Protein AF-A0A151N013-F1 (afdb_monomer)

Structure (mmCIF, N/CA/C/O backbone):
data_AF-A0A151N013-F1
#
_entry.id   AF-A0A151N013-F1
#
loop_
_atom_site.group_PDB
_atom_site.id
_atom_site.type_symbol
_atom_site.label_atom_id
_atom_site.label_alt_id
_atom_site.label_comp_id
_atom_site.label_asym_id
_atom_site.label_entity_id
_atom_site.label_seq_id
_atom_site.pdbx_PDB_ins_code
_atom_site.Cartn_x
_atom_site.Cartn_y
_atom_site.Cartn_z
_atom_site.occupancy
_atom_site.B_iso_or_equiv
_atom_site.auth_seq_id
_atom_site.auth_comp_id
_atom_site.auth_asym_id
_atom_site.auth_atom_id
_atom_site.pdbx_PDB_model_num
ATOM 1 N N . MET A 1 1 ? 15.666 20.060 -2.132 1.00 42.62 1 MET A N 1
ATOM 2 C CA . MET A 1 1 ? 16.526 19.212 -2.974 1.00 42.62 1 MET A CA 1
ATOM 3 C C . MET A 1 1 ? 17.924 19.257 -2.403 1.00 42.62 1 MET A C 1
ATOM 5 O O . MET A 1 1 ? 18.515 20.335 -2.364 1.00 42.62 1 MET A O 1
ATOM 9 N N . GLY A 1 2 ? 18.385 18.132 -1.861 1.00 43.12 2 GLY A N 1
ATOM 10 C CA . GLY A 1 2 ? 19.774 17.971 -1.427 1.00 43.12 2 GLY A CA 1
ATOM 11 C C . GLY A 1 2 ? 20.720 17.853 -2.629 1.00 43.12 2 GLY A C 1
ATOM 12 O O . GLY A 1 2 ? 20.274 17.756 -3.771 1.00 43.12 2 GLY A O 1
ATOM 13 N N . SER A 1 3 ? 22.034 17.853 -2.390 1.00 48.09 3 SER A N 1
ATOM 14 C CA . SER A 1 3 ? 23.044 17.624 -3.440 1.00 48.09 3 SER A CA 1
ATOM 15 C C . SER A 1 3 ? 22.894 16.256 -4.122 1.00 48.09 3 SER A C 1
ATOM 17 O O . SER A 1 3 ? 23.102 16.157 -5.329 1.00 48.09 3 SER A O 1
ATOM 19 N N . HIS A 1 4 ? 22.454 15.244 -3.370 1.00 57.53 4 HIS A N 1
ATOM 20 C CA . HIS A 1 4 ? 22.181 13.884 -3.845 1.00 57.53 4 HIS A CA 1
ATOM 21 C C . HIS A 1 4 ? 21.047 13.832 -4.891 1.00 57.53 4 HIS A C 1
ATOM 23 O O . HIS A 1 4 ? 21.205 13.239 -5.959 1.00 57.53 4 HIS A O 1
ATOM 29 N N . ASP A 1 5 ? 19.934 14.536 -4.645 1.00 60.06 5 ASP A N 1
ATOM 30 C CA . ASP A 1 5 ? 18.781 14.587 -5.563 1.00 60.06 5 ASP A CA 1
ATOM 31 C C . ASP A 1 5 ? 19.152 15.214 -6.916 1.00 60.06 5 ASP A C 1
ATOM 33 O O . ASP A 1 5 ? 18.647 14.822 -7.967 1.00 60.06 5 ASP A O 1
ATOM 37 N N . LEU A 1 6 ? 20.060 16.196 -6.902 1.00 59.53 6 LEU A N 1
ATOM 38 C CA . LEU A 1 6 ? 20.528 16.880 -8.108 1.00 59.53 6 LEU A CA 1
ATOM 39 C C . LEU A 1 6 ? 21.461 15.997 -8.950 1.00 59.53 6 LEU A C 1
ATOM 41 O O . LEU A 1 6 ? 21.405 16.049 -10.181 1.00 59.53 6 LEU A O 1
ATOM 45 N N . LEU A 1 7 ? 22.297 15.179 -8.304 1.00 64.88 7 LEU A N 1
ATOM 46 C CA . LEU A 1 7 ? 23.199 14.242 -8.978 1.00 64.88 7 LEU A CA 1
ATOM 47 C C . LEU A 1 7 ? 22.441 13.053 -9.582 1.00 64.88 7 LEU A C 1
ATOM 49 O O . LEU A 1 7 ? 22.677 12.714 -10.744 1.00 64.88 7 LEU A O 1
ATOM 53 N N . SER A 1 8 ? 21.475 12.480 -8.856 1.00 69.69 8 SER A N 1
ATOM 54 C CA . SER A 1 8 ? 20.645 11.377 -9.365 1.00 69.69 8 SER A CA 1
ATOM 55 C C . SER A 1 8 ? 19.759 11.810 -10.545 1.00 69.69 8 SER A C 1
ATOM 57 O O . SER A 1 8 ? 19.629 11.085 -11.537 1.00 69.69 8 SER A O 1
ATOM 59 N N . LEU A 1 9 ? 19.230 13.040 -10.512 1.00 75.31 9 LEU A N 1
ATOM 60 C CA . LEU A 1 9 ? 18.491 13.629 -11.631 1.00 75.31 9 LEU A CA 1
ATOM 61 C C . LEU A 1 9 ? 19.391 13.866 -12.859 1.00 75.31 9 LEU A C 1
ATOM 63 O O . LEU A 1 9 ? 18.985 13.592 -13.995 1.00 75.31 9 LEU A O 1
ATOM 67 N N . GLY A 1 10 ? 20.622 14.343 -12.644 1.00 81.56 10 GLY A N 1
ATOM 68 C CA . GLY A 1 10 ? 21.616 14.552 -13.701 1.00 81.56 10 GLY A CA 1
ATOM 69 C C . GLY A 1 10 ? 22.005 13.256 -14.422 1.00 81.56 10 GLY A C 1
ATOM 70 O O . GLY A 1 10 ? 22.004 13.217 -15.657 1.00 81.56 10 GLY A O 1
ATOM 71 N N . LEU A 1 11 ? 22.240 12.192 -13.651 1.00 89.25 11 LEU A N 1
ATOM 72 C CA . LEU A 1 11 ? 22.519 10.838 -14.131 1.00 89.25 11 LEU A CA 1
ATOM 73 C C . LEU A 1 11 ? 21.415 10.318 -15.063 1.00 89.25 11 LEU A C 1
ATOM 75 O O . LEU A 1 11 ? 21.678 9.999 -16.228 1.00 89.25 11 LEU A O 1
ATOM 79 N N . ARG A 1 12 ? 20.166 10.271 -14.577 1.00 87.56 12 ARG A N 1
ATOM 80 C CA . ARG A 1 12 ? 19.027 9.728 -15.342 1.00 87.56 12 ARG A CA 1
ATOM 81 C C . ARG A 1 12 ? 18.766 10.521 -16.619 1.00 87.56 12 ARG A C 1
ATOM 83 O O . ARG A 1 12 ? 18.502 9.941 -17.674 1.00 87.56 12 ARG A O 1
ATOM 90 N N . THR A 1 13 ? 18.906 11.845 -16.548 1.00 88.75 13 THR A N 1
ATOM 91 C CA . THR A 1 13 ? 18.756 12.725 -17.714 1.00 88.75 13 THR A CA 1
ATOM 92 C C . THR A 1 13 ? 19.780 12.389 -18.799 1.00 88.75 13 THR A C 1
ATOM 94 O O . THR A 1 13 ? 19.424 12.271 -19.972 1.00 88.75 13 THR A O 1
ATOM 97 N N . LYS A 1 14 ? 21.050 12.179 -18.428 1.00 92.81 14 LYS A N 1
ATOM 98 C CA . LYS A 1 14 ? 22.113 11.826 -19.384 1.00 92.81 14 LYS A CA 1
ATOM 99 C C . LYS A 1 14 ? 21.930 10.439 -19.968 1.00 92.81 14 LYS A C 1
ATOM 101 O O . LYS A 1 14 ? 22.085 10.289 -21.177 1.00 92.81 1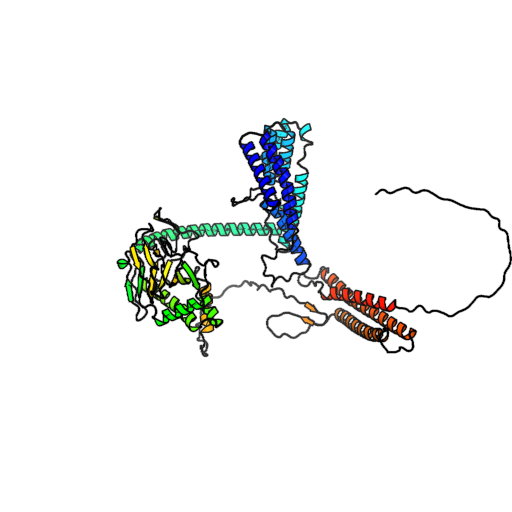4 LYS A O 1
ATOM 106 N N . PHE A 1 15 ? 21.533 9.464 -19.154 1.00 94.06 15 PHE A N 1
ATOM 107 C CA . PHE A 1 15 ? 21.223 8.128 -19.652 1.00 94.06 15 PHE A CA 1
ATOM 108 C C . PHE A 1 15 ? 20.123 8.178 -20.719 1.00 94.06 15 PHE A C 1
ATOM 110 O O . PHE A 1 15 ? 20.308 7.666 -21.820 1.00 94.06 15 PHE A O 1
ATOM 117 N N . ARG A 1 16 ? 19.019 8.889 -20.454 1.00 91.81 16 ARG A N 1
ATOM 118 C CA . ARG A 1 16 ? 17.918 9.050 -21.419 1.00 91.81 16 ARG A CA 1
ATOM 119 C C . ARG A 1 16 ? 18.323 9.756 -22.695 1.00 91.81 16 ARG A C 1
ATOM 121 O O . ARG A 1 16 ? 17.924 9.321 -23.770 1.00 91.81 16 ARG A O 1
ATOM 128 N N . LEU A 1 17 ? 19.103 10.830 -22.590 1.00 93.44 17 LEU A N 1
ATOM 129 C CA . LEU A 1 17 ? 19.647 11.500 -23.770 1.00 93.44 17 LEU A CA 1
ATOM 130 C C . LEU A 1 17 ? 20.522 10.538 -24.579 1.00 93.44 17 LEU A C 1
ATOM 132 O O . LEU A 1 17 ? 20.380 10.470 -25.794 1.00 93.44 17 LEU A O 1
ATOM 136 N N . GLY A 1 18 ? 21.351 9.737 -23.909 1.00 95.06 18 GLY A N 1
ATOM 137 C CA . GLY A 1 18 ? 22.159 8.693 -24.533 1.00 95.06 18 GLY A CA 1
ATOM 138 C C . GLY A 1 18 ? 21.329 7.649 -25.285 1.00 95.06 18 GLY A C 1
ATOM 139 O O . GLY A 1 18 ? 21.586 7.394 -26.460 1.00 95.06 18 GLY A O 1
ATOM 140 N N . VAL A 1 19 ? 20.291 7.102 -24.646 1.00 94.00 19 VAL A N 1
ATOM 141 C CA . VAL A 1 19 ? 19.362 6.135 -25.262 1.00 94.00 19 VAL A CA 1
ATOM 142 C C . VAL A 1 19 ? 18.577 6.764 -26.417 1.00 94.00 19 VAL A C 1
ATOM 144 O O . VAL A 1 19 ? 18.372 6.132 -27.456 1.00 94.00 19 VAL A O 1
ATOM 147 N N . ARG A 1 20 ? 18.174 8.031 -26.284 1.00 94.94 20 ARG A N 1
ATOM 148 C CA . ARG A 1 20 ? 17.507 8.775 -27.353 1.00 94.94 20 ARG A CA 1
ATOM 149 C C . ARG A 1 20 ? 18.418 8.936 -28.568 1.00 94.94 20 ARG A C 1
ATOM 151 O O . ARG A 1 20 ? 18.002 8.583 -29.664 1.00 94.94 20 ARG A O 1
ATOM 158 N N . PHE A 1 21 ? 19.658 9.391 -28.384 1.00 95.38 21 PHE A N 1
ATOM 159 C CA . PHE A 1 21 ? 20.622 9.515 -29.483 1.00 95.38 21 PHE A CA 1
ATOM 160 C C . PHE A 1 21 ? 20.991 8.167 -30.100 1.00 95.38 21 PHE A C 1
ATOM 162 O O . PHE A 1 21 ? 21.211 8.091 -31.304 1.00 95.38 21 PHE A O 1
ATOM 169 N N . TYR A 1 22 ? 21.021 7.097 -29.302 1.00 93.50 22 TYR A N 1
ATOM 170 C CA . TYR A 1 22 ? 21.158 5.739 -29.820 1.00 93.50 22 TYR A CA 1
ATOM 171 C C . TYR A 1 22 ? 19.987 5.375 -30.748 1.00 93.50 22 TYR A C 1
ATOM 173 O O . TYR A 1 22 ? 20.211 4.892 -31.855 1.00 93.50 22 TYR A O 1
ATOM 181 N N . THR A 1 23 ? 18.754 5.671 -30.329 1.00 93.19 23 THR A N 1
ATOM 182 C CA . THR A 1 23 ? 17.530 5.412 -31.111 1.00 93.19 23 THR A CA 1
ATOM 183 C C . THR A 1 23 ? 17.456 6.273 -32.376 1.00 93.19 23 THR A C 1
ATOM 185 O O . THR A 1 23 ? 16.966 5.824 -33.404 1.00 93.19 23 THR A O 1
ATOM 188 N N . GLU A 1 24 ? 17.972 7.502 -32.318 1.00 93.94 24 GLU A N 1
ATOM 189 C CA . GLU A 1 24 ? 18.095 8.423 -33.456 1.00 93.94 24 GLU A CA 1
ATOM 190 C C . GLU A 1 24 ? 19.316 8.110 -34.357 1.00 93.94 24 GLU A C 1
ATOM 192 O O . GLU A 1 24 ? 19.652 8.914 -35.225 1.00 93.94 24 GLU A O 1
ATOM 197 N N . GLU A 1 25 ? 19.988 6.967 -34.156 1.00 92.94 25 GLU A N 1
ATOM 198 C CA . GLU A 1 25 ? 21.153 6.496 -34.927 1.00 92.94 25 GLU A CA 1
ATOM 199 C C . GLU A 1 25 ? 22.355 7.466 -34.925 1.00 92.94 25 GLU A C 1
ATOM 201 O O . GLU A 1 25 ? 23.127 7.552 -35.881 1.00 92.94 25 GLU A O 1
ATOM 206 N N . GLN A 1 26 ? 22.560 8.190 -33.820 1.00 95.62 26 GLN A N 1
ATOM 207 C CA . GLN A 1 26 ? 23.676 9.122 -33.619 1.00 95.62 26 GLN A CA 1
ATOM 208 C C . GLN A 1 26 ? 24.704 8.553 -32.621 1.00 95.62 26 GLN A C 1
ATOM 210 O O . GLN A 1 26 ? 24.710 8.930 -31.443 1.00 95.62 26 GLN A O 1
ATOM 215 N N . PRO A 1 27 ? 25.626 7.669 -33.056 1.00 93.56 27 PRO A N 1
ATOM 216 C CA . PRO A 1 27 ? 26.481 6.904 -32.146 1.00 93.56 27 PRO A CA 1
ATOM 217 C C . PRO A 1 27 ? 27.445 7.777 -31.335 1.00 93.56 27 PRO A C 1
ATOM 219 O O . PRO A 1 27 ? 27.642 7.528 -30.151 1.00 93.56 27 PRO A O 1
ATOM 222 N N . ALA A 1 28 ? 28.010 8.836 -31.923 1.00 95.12 28 ALA A N 1
ATOM 223 C CA . ALA A 1 28 ? 28.958 9.708 -31.224 1.00 95.12 28 ALA A CA 1
ATOM 224 C C . ALA A 1 28 ? 28.310 10.469 -30.050 1.00 95.12 28 ALA A C 1
ATOM 226 O O . ALA A 1 28 ? 28.897 10.565 -28.971 1.00 95.12 28 ALA A O 1
ATOM 227 N N . ALA A 1 29 ? 27.088 10.976 -30.244 1.00 95.00 29 ALA A N 1
ATOM 228 C CA . ALA A 1 29 ? 26.329 11.650 -29.193 1.00 95.00 29 ALA A CA 1
ATOM 229 C C . ALA A 1 29 ? 25.851 10.654 -28.125 1.00 95.00 29 ALA A C 1
ATOM 231 O O . ALA A 1 29 ? 25.948 10.940 -26.930 1.00 95.00 29 ALA A O 1
ATOM 232 N N . ALA A 1 30 ? 25.414 9.460 -28.544 1.00 96.44 30 ALA A N 1
ATOM 233 C CA . ALA A 1 30 ? 25.034 8.385 -27.632 1.00 96.44 30 ALA A CA 1
ATOM 234 C C . ALA A 1 30 ? 26.196 7.987 -26.707 1.00 96.44 30 ALA A C 1
ATOM 236 O O . ALA A 1 30 ? 26.020 7.968 -25.491 1.00 96.44 30 ALA A O 1
ATOM 237 N N . ILE A 1 31 ? 27.395 7.754 -27.262 1.00 97.81 31 ILE A N 1
ATOM 238 C CA . ILE A 1 31 ? 28.607 7.429 -26.490 1.00 97.81 31 ILE A CA 1
ATOM 239 C C . ILE A 1 31 ? 28.901 8.522 -25.460 1.00 97.81 31 ILE A C 1
ATOM 241 O O . ILE A 1 31 ? 29.091 8.215 -24.286 1.00 97.81 31 ILE A O 1
ATOM 245 N N . LEU A 1 32 ? 28.905 9.794 -25.877 1.00 96.75 32 LEU A N 1
ATOM 246 C CA . LEU A 1 32 ? 29.212 10.919 -24.991 1.00 96.75 32 LEU A CA 1
ATOM 247 C C . LEU A 1 32 ? 28.284 10.953 -23.768 1.00 96.75 32 LEU A C 1
ATOM 249 O O . LEU A 1 32 ? 28.747 11.097 -22.637 1.00 96.75 32 LEU A O 1
ATOM 253 N N . HIS A 1 33 ? 26.977 10.826 -23.994 1.00 96.81 33 HIS A N 1
ATOM 254 C CA . HIS A 1 33 ? 25.991 10.907 -22.923 1.00 96.81 33 HIS A CA 1
ATOM 255 C C . HIS A 1 33 ? 25.955 9.651 -22.045 1.00 96.81 33 HIS A C 1
ATOM 257 O O . HIS A 1 33 ? 25.833 9.785 -20.828 1.00 96.81 33 HIS A O 1
ATOM 263 N N . LEU A 1 34 ? 26.104 8.455 -22.623 1.00 97.06 34 LEU A N 1
ATOM 264 C CA . LEU A 1 34 ? 26.103 7.193 -21.876 1.00 97.06 34 LEU A CA 1
ATOM 265 C C . LEU A 1 34 ? 27.367 7.009 -21.027 1.00 97.06 34 LEU A C 1
ATOM 267 O O . LEU A 1 34 ? 27.256 6.587 -19.879 1.00 97.06 34 LEU A O 1
ATOM 271 N N . GLU A 1 35 ? 28.553 7.366 -21.533 1.00 97.06 35 GLU A N 1
ATOM 272 C CA . GLU A 1 35 ? 29.781 7.356 -20.720 1.00 97.06 35 GLU A CA 1
ATOM 273 C C . GLU A 1 35 ? 29.684 8.368 -19.576 1.00 97.06 35 GLU A C 1
ATOM 275 O O . GLU A 1 35 ? 30.047 8.063 -18.441 1.00 97.06 35 GLU A O 1
ATOM 280 N N . LYS A 1 36 ? 29.119 9.555 -19.840 1.00 96.00 36 LYS A N 1
ATOM 281 C CA . LYS A 1 36 ? 28.931 10.561 -18.791 1.00 96.00 36 LYS A CA 1
ATOM 282 C C . LYS A 1 36 ? 27.920 10.121 -17.733 1.00 96.00 36 LYS A C 1
ATOM 284 O O . LYS A 1 36 ? 28.136 10.375 -16.551 1.00 96.00 36 LYS A O 1
ATOM 289 N N . ALA A 1 37 ? 26.844 9.452 -18.146 1.00 95.62 37 ALA A N 1
ATOM 290 C CA . ALA A 1 37 ? 25.906 8.826 -17.222 1.00 95.62 37 ALA A CA 1
ATOM 291 C C . ALA A 1 37 ? 26.618 7.768 -16.366 1.00 95.62 37 ALA A C 1
ATOM 293 O O . ALA A 1 37 ? 26.495 7.786 -15.149 1.00 95.62 37 ALA A O 1
ATOM 294 N N . LEU A 1 38 ? 27.452 6.915 -16.964 1.00 95.44 38 LEU A N 1
ATOM 295 C CA . LEU A 1 38 ? 28.184 5.894 -16.218 1.00 95.44 38 LEU A CA 1
ATOM 296 C C . LEU A 1 38 ? 29.175 6.487 -15.197 1.00 95.44 38 LEU A C 1
ATOM 298 O O . LEU A 1 38 ? 29.284 5.972 -14.087 1.00 95.44 38 LEU A O 1
ATOM 302 N N . GLU A 1 39 ? 29.880 7.572 -15.533 1.00 93.88 39 GLU A N 1
ATOM 303 C CA . GLU A 1 39 ? 30.730 8.293 -14.570 1.00 93.88 39 GLU A CA 1
ATOM 304 C C . GLU A 1 39 ? 29.921 8.803 -13.370 1.00 93.88 39 GLU A C 1
ATOM 306 O O . GLU A 1 39 ? 30.320 8.619 -12.220 1.00 93.88 39 GLU A O 1
ATOM 311 N N . GLU A 1 40 ? 28.771 9.424 -13.635 1.00 94.12 40 GLU A N 1
ATOM 312 C CA . GLU A 1 40 ? 27.900 9.978 -12.596 1.00 94.12 40 GLU A CA 1
ATOM 313 C C . GLU A 1 40 ? 27.203 8.903 -11.772 1.00 94.12 40 GLU A C 1
ATOM 315 O O . GLU A 1 40 ? 26.977 9.116 -10.583 1.00 94.12 40 GLU A O 1
ATOM 320 N N . TYR A 1 41 ? 26.945 7.732 -12.357 1.00 94.50 41 TYR A N 1
ATOM 321 C CA . TYR A 1 41 ? 26.394 6.585 -11.646 1.00 94.50 41 TYR A CA 1
ATOM 322 C C . TYR A 1 41 ? 27.273 6.204 -10.457 1.00 94.50 41 TYR A C 1
ATOM 324 O O . TYR A 1 41 ? 26.769 6.047 -9.353 1.00 94.50 41 TYR A O 1
ATOM 332 N N . PHE A 1 42 ? 28.591 6.094 -10.645 1.00 94.25 42 PHE A N 1
ATOM 333 C CA . PHE A 1 42 ? 29.485 5.691 -9.555 1.00 94.25 42 PHE A CA 1
ATOM 334 C C . PHE A 1 42 ? 29.652 6.761 -8.481 1.00 94.25 42 PHE A C 1
ATOM 336 O O . PHE A 1 42 ? 29.852 6.421 -7.316 1.00 94.25 42 PHE A O 1
ATOM 343 N N . VAL A 1 43 ? 29.570 8.037 -8.860 1.00 92.81 43 VAL A N 1
ATOM 344 C CA . VAL A 1 43 ? 29.566 9.138 -7.891 1.00 92.81 43 VAL A CA 1
ATOM 345 C C . VAL A 1 43 ? 28.289 9.077 -7.054 1.00 92.81 43 VAL A C 1
ATOM 347 O O . VAL A 1 43 ? 28.367 9.088 -5.829 1.00 92.81 43 VAL A O 1
ATOM 350 N N . ALA A 1 44 ? 27.133 8.921 -7.703 1.00 91.56 44 ALA A N 1
ATOM 351 C CA . ALA A 1 44 ? 25.846 8.823 -7.026 1.00 91.56 44 ALA A CA 1
ATOM 352 C C . ALA A 1 44 ? 25.723 7.541 -6.172 1.00 91.56 44 ALA A C 1
ATOM 354 O O . ALA A 1 44 ? 25.243 7.614 -5.046 1.00 91.56 44 ALA A O 1
ATOM 355 N N . ASP A 1 45 ? 26.227 6.390 -6.642 1.00 92.88 45 ASP A N 1
ATOM 356 C CA . ASP A 1 45 ? 26.312 5.139 -5.863 1.00 92.88 45 ASP A CA 1
ATOM 357 C C . ASP A 1 45 ? 27.163 5.337 -4.607 1.00 92.88 45 ASP A C 1
ATOM 359 O O . ASP A 1 45 ? 26.760 4.950 -3.514 1.00 92.88 45 ASP A O 1
ATOM 363 N N . ALA A 1 46 ? 28.328 5.976 -4.734 1.00 92.19 46 ALA A N 1
ATOM 364 C CA . ALA A 1 46 ? 29.194 6.237 -3.591 1.00 92.19 46 ALA A CA 1
ATOM 365 C C . ALA A 1 46 ? 28.536 7.173 -2.562 1.00 92.19 46 ALA A C 1
ATOM 367 O O . ALA A 1 46 ? 28.645 6.919 -1.362 1.00 92.19 46 ALA A O 1
ATOM 368 N N . GLU A 1 47 ? 27.842 8.221 -3.016 1.00 90.69 47 GLU A N 1
ATOM 369 C CA . GLU A 1 47 ? 27.117 9.147 -2.140 1.00 90.69 47 GLU A CA 1
ATOM 370 C C . GLU A 1 47 ? 25.930 8.476 -1.442 1.00 90.69 47 GLU A C 1
ATOM 372 O O . GLU A 1 47 ? 25.852 8.533 -0.214 1.00 90.69 47 GLU A O 1
ATOM 377 N N . CYS A 1 48 ? 25.062 7.779 -2.185 1.00 91.19 48 CYS A N 1
ATOM 378 C CA . CYS A 1 48 ? 23.935 7.030 -1.620 1.00 91.19 48 CYS A CA 1
ATOM 379 C C . CYS A 1 48 ? 24.413 6.050 -0.542 1.00 91.19 48 CYS A C 1
ATOM 381 O O . CYS A 1 48 ? 23.928 6.034 0.590 1.00 91.19 48 CYS A O 1
ATOM 383 N N . ARG A 1 49 ? 25.464 5.284 -0.848 1.00 93.00 49 ARG A N 1
ATOM 384 C CA . ARG A 1 49 ? 26.017 4.293 0.081 1.00 93.00 49 ARG A CA 1
ATOM 385 C C . ARG A 1 49 ? 26.648 4.919 1.322 1.00 93.00 49 ARG A C 1
ATOM 387 O O . ARG A 1 49 ? 26.674 4.263 2.361 1.00 93.00 49 ARG A O 1
ATOM 394 N N . ALA A 1 50 ? 27.162 6.145 1.231 1.00 90.75 50 ALA A N 1
ATOM 395 C CA . ALA A 1 50 ? 27.668 6.879 2.388 1.00 90.75 50 ALA A CA 1
ATOM 396 C C . ALA A 1 50 ? 26.529 7.347 3.310 1.00 90.75 50 ALA A C 1
ATOM 398 O O . ALA A 1 50 ? 26.697 7.345 4.529 1.00 90.75 50 ALA A O 1
ATOM 399 N N . LEU A 1 51 ? 25.362 7.688 2.750 1.00 87.69 51 LEU A N 1
ATOM 400 C CA . LEU A 1 51 ? 24.171 8.060 3.524 1.00 87.69 51 LEU A CA 1
ATOM 401 C C . LEU A 1 51 ? 23.593 6.882 4.324 1.00 87.69 51 LEU A C 1
ATOM 403 O O . LEU A 1 51 ? 22.961 7.098 5.355 1.00 87.69 51 LEU A O 1
ATOM 407 N N . CYS A 1 52 ? 23.873 5.645 3.909 1.00 89.62 52 CYS A N 1
ATOM 408 C CA . CYS A 1 52 ? 23.455 4.444 4.628 1.00 89.62 52 CYS A CA 1
ATOM 409 C C . CYS A 1 52 ? 24.174 4.211 5.969 1.00 89.62 52 CYS A C 1
ATOM 411 O O . CYS A 1 52 ? 23.710 3.388 6.748 1.00 89.62 52 CYS A O 1
ATOM 413 N N . GLU A 1 53 ? 25.279 4.903 6.271 1.00 87.69 53 GLU A N 1
ATOM 414 C CA . GLU A 1 53 ? 26.039 4.759 7.535 1.00 87.69 53 GLU A CA 1
ATOM 415 C C . GLU A 1 53 ? 25.393 5.522 8.721 1.00 87.69 53 GLU A C 1
ATOM 417 O O . GLU A 1 53 ? 26.059 5.870 9.700 1.00 87.69 53 GLU A O 1
ATOM 422 N N . GLY A 1 54 ? 24.101 5.849 8.615 1.00 78.75 54 GLY A N 1
ATOM 423 C CA . GLY A 1 54 ? 23.326 6.579 9.619 1.00 78.75 54 GLY A CA 1
ATOM 424 C C . GLY A 1 54 ? 22.912 5.732 10.833 1.00 78.75 54 GLY A C 1
ATOM 425 O O . GLY A 1 54 ? 23.159 4.529 10.872 1.00 78.75 54 GLY A O 1
ATOM 426 N N . PRO A 1 55 ? 22.284 6.342 11.858 1.00 73.69 55 PRO A N 1
ATOM 427 C CA . PRO A 1 55 ? 21.783 5.610 13.022 1.00 73.69 55 PRO A CA 1
ATOM 428 C C . PRO A 1 55 ? 20.730 4.563 12.625 1.00 73.69 55 PRO A C 1
ATOM 430 O O . PRO A 1 55 ? 20.025 4.737 11.633 1.00 73.69 55 PRO A O 1
ATOM 433 N N . TYR A 1 56 ? 20.611 3.494 13.425 1.00 66.50 56 TYR A N 1
ATOM 434 C CA . TYR A 1 56 ? 19.579 2.471 13.225 1.00 66.50 56 TYR A CA 1
ATOM 435 C C . TYR A 1 56 ? 18.186 3.107 13.214 1.00 66.50 56 TYR A C 1
ATOM 437 O O . TYR A 1 56 ? 17.860 3.879 14.123 1.00 66.50 56 TYR A O 1
ATOM 445 N N . ASP A 1 57 ? 17.389 2.781 12.201 1.00 64.06 57 ASP A N 1
ATOM 446 C CA . ASP A 1 57 ? 16.035 3.301 12.061 1.00 64.06 57 ASP A CA 1
ATOM 447 C C . ASP A 1 57 ? 15.057 2.340 12.747 1.00 64.06 57 ASP A C 1
ATOM 449 O O . ASP A 1 57 ? 14.956 1.166 12.394 1.00 64.06 57 ASP A O 1
ATOM 453 N N . TYR A 1 58 ? 14.370 2.832 13.777 1.00 59.94 58 TYR A N 1
ATOM 454 C CA . TYR A 1 58 ? 13.418 2.047 14.564 1.00 59.94 58 TYR A CA 1
ATOM 455 C C . TYR A 1 58 ? 12.000 2.067 13.973 1.00 59.94 58 TYR A C 1
ATOM 457 O O . TYR A 1 58 ? 11.090 1.501 14.588 1.00 59.94 58 TYR A O 1
ATOM 465 N N . GLU A 1 59 ? 11.779 2.715 12.823 1.00 46.19 59 GLU A N 1
ATOM 466 C CA . GLU A 1 59 ? 10.473 2.779 12.163 1.00 46.19 59 GLU A CA 1
ATOM 467 C C . GLU A 1 59 ? 10.008 1.390 11.684 1.00 46.19 59 GLU A C 1
ATOM 469 O O . GLU A 1 59 ? 10.204 0.967 10.549 1.00 46.19 59 GLU A O 1
ATOM 474 N N . GLY A 1 60 ? 9.382 0.641 12.594 1.00 51.16 60 GLY A N 1
ATOM 475 C CA . GLY A 1 60 ? 8.813 -0.682 12.326 1.00 51.16 60 GLY A CA 1
ATOM 476 C C . GLY A 1 60 ? 8.533 -1.515 13.576 1.00 51.16 60 GLY A C 1
ATOM 477 O O . GLY A 1 60 ? 7.648 -2.367 13.554 1.00 51.16 60 GLY A O 1
ATOM 478 N N . TYR A 1 61 ? 9.211 -1.226 14.691 1.00 45.72 61 TYR A N 1
ATOM 479 C CA . TYR A 1 61 ? 8.936 -1.844 15.988 1.00 45.72 61 TYR A CA 1
ATOM 480 C C . TYR A 1 61 ? 8.666 -0.762 17.028 1.00 45.72 61 TYR A C 1
ATOM 482 O O . TYR A 1 61 ? 9.438 0.184 17.179 1.00 45.72 61 TYR A O 1
ATOM 490 N N . ASN A 1 62 ? 7.568 -0.906 17.776 1.00 43.84 62 ASN A N 1
ATOM 491 C CA . ASN A 1 62 ? 7.335 -0.097 18.967 1.00 43.84 62 ASN A CA 1
ATOM 492 C C . ASN A 1 62 ? 8.589 -0.179 19.849 1.00 43.84 62 ASN A C 1
ATOM 494 O O . ASN A 1 62 ? 8.920 -1.248 20.359 1.00 43.84 62 ASN A O 1
ATOM 498 N N . TYR A 1 63 ? 9.258 0.957 20.062 1.00 45.78 63 TYR A N 1
ATOM 499 C CA . TYR A 1 63 ? 10.476 1.102 20.877 1.00 45.78 63 TYR A CA 1
ATOM 500 C C . TYR A 1 63 ? 10.352 0.492 22.294 1.00 45.78 63 TYR A C 1
ATOM 502 O O . TYR A 1 63 ? 11.340 0.273 22.987 1.00 45.78 63 TYR A O 1
ATOM 510 N N . LEU A 1 64 ? 9.124 0.196 22.728 1.00 48.25 64 LEU A N 1
ATOM 511 C CA . LEU A 1 64 ? 8.778 -0.423 24.005 1.00 48.25 64 LEU A CA 1
ATOM 512 C C . LEU A 1 64 ? 8.958 -1.958 24.051 1.00 48.25 64 LEU A C 1
ATOM 514 O O . LEU A 1 64 ? 8.950 -2.505 25.150 1.00 48.25 64 LEU A O 1
ATOM 518 N N . GLU A 1 65 ? 9.143 -2.648 22.916 1.00 51.78 65 GLU A N 1
ATOM 519 C CA . GLU A 1 65 ? 9.279 -4.122 22.847 1.00 51.78 65 GLU A CA 1
ATOM 520 C C . GLU A 1 65 ? 10.655 -4.616 22.357 1.00 51.78 65 GLU A C 1
ATOM 522 O O . GLU A 1 65 ? 10.933 -5.815 22.406 1.00 51.78 65 GLU A O 1
ATOM 527 N N . TYR A 1 66 ? 11.550 -3.724 21.921 1.00 59.28 66 TYR A N 1
ATOM 528 C CA . TYR A 1 66 ? 12.876 -4.113 21.436 1.00 59.28 66 TYR A CA 1
ATOM 529 C C . TYR A 1 66 ? 13.847 -4.376 22.600 1.00 59.28 66 TYR A C 1
ATOM 531 O O . TYR A 1 66 ? 14.440 -3.458 23.166 1.00 59.28 66 TYR A O 1
ATOM 539 N N . SER A 1 67 ? 14.018 -5.650 22.963 1.00 58.59 67 SER A N 1
ATOM 540 C CA . SER A 1 67 ? 15.018 -6.110 23.936 1.00 58.59 67 SER A CA 1
ATOM 541 C C . SER A 1 67 ? 16.090 -6.977 23.262 1.00 58.59 67 SER A C 1
ATOM 543 O O . SER A 1 67 ? 16.170 -8.179 23.520 1.00 58.59 67 SER A O 1
ATOM 545 N N . ALA A 1 68 ? 16.887 -6.388 22.371 1.00 65.44 68 ALA A N 1
ATOM 546 C CA . ALA A 1 68 ? 18.030 -7.068 21.762 1.00 65.44 68 ALA A CA 1
ATOM 547 C C . ALA A 1 68 ? 19.257 -7.037 22.686 1.00 65.44 68 ALA A C 1
ATOM 549 O O . ALA A 1 68 ? 19.499 -6.057 23.398 1.00 65.44 68 ALA A O 1
ATOM 550 N N . ASP A 1 69 ? 20.054 -8.105 22.666 1.00 79.75 69 ASP A N 1
ATOM 551 C CA . ASP A 1 69 ? 21.398 -8.059 23.237 1.00 79.75 69 ASP A CA 1
ATOM 552 C C . ASP A 1 69 ? 22.361 -7.275 22.324 1.00 79.75 69 ASP A C 1
ATOM 554 O O . ASP A 1 69 ? 22.013 -6.862 21.218 1.00 79.75 69 ASP A O 1
ATOM 558 N N . LEU A 1 70 ? 23.590 -7.032 22.790 1.00 78.31 70 LEU A N 1
ATOM 559 C CA . LEU A 1 70 ? 24.571 -6.252 22.030 1.00 78.31 70 LEU A CA 1
ATOM 560 C C . LEU A 1 70 ? 24.906 -6.882 20.665 1.00 78.31 70 LEU A C 1
ATOM 562 O O . LEU A 1 70 ? 25.145 -6.152 19.707 1.00 78.31 70 LEU A O 1
ATOM 566 N N . PHE A 1 71 ? 24.938 -8.214 20.567 1.00 79.06 71 PHE A N 1
ATOM 567 C CA . PHE A 1 71 ? 25.274 -8.898 19.317 1.00 79.06 71 PHE A CA 1
ATOM 568 C C . PHE A 1 71 ? 24.141 -8.783 18.309 1.00 79.06 71 PHE A C 1
ATOM 570 O O . PHE A 1 71 ? 24.403 -8.496 17.141 1.00 79.06 71 PHE A O 1
ATOM 577 N N . GLN A 1 72 ? 22.903 -8.954 18.763 1.00 78.19 72 GLN A N 1
ATOM 578 C CA . GLN A 1 72 ? 21.721 -8.761 17.941 1.00 78.19 72 GLN A CA 1
ATOM 579 C C . GLN A 1 72 ? 21.604 -7.297 17.502 1.00 78.19 72 GLN A C 1
ATOM 581 O O . GLN A 1 72 ? 21.497 -7.043 16.312 1.00 78.19 72 GLN A O 1
ATOM 586 N N . ALA A 1 73 ? 21.789 -6.332 18.409 1.00 80.69 73 ALA A N 1
ATOM 587 C CA . ALA A 1 73 ? 21.753 -4.911 18.061 1.00 80.69 73 ALA A CA 1
ATOM 588 C C . ALA A 1 73 ? 22.838 -4.509 17.047 1.00 80.69 73 ALA A C 1
ATOM 590 O O . ALA A 1 73 ? 22.578 -3.733 16.130 1.00 80.69 73 ALA A O 1
ATOM 591 N N . MET A 1 74 ? 24.056 -5.047 17.183 1.00 83.06 74 MET A N 1
ATOM 592 C CA . MET A 1 74 ? 25.101 -4.850 16.177 1.00 83.06 74 MET A CA 1
ATOM 593 C C . MET A 1 74 ? 24.727 -5.505 14.846 1.00 83.06 74 MET A C 1
ATOM 595 O O . MET A 1 74 ? 24.913 -4.889 13.802 1.00 83.06 74 MET A O 1
ATOM 599 N N . THR A 1 75 ? 24.225 -6.740 14.873 1.00 83.50 75 THR A N 1
ATOM 600 C CA . THR A 1 75 ? 23.864 -7.494 13.664 1.00 83.50 75 THR A CA 1
ATOM 601 C C . THR A 1 75 ? 22.756 -6.784 12.905 1.00 83.50 75 THR A C 1
ATOM 603 O O . THR A 1 75 ? 22.937 -6.499 11.727 1.00 83.50 75 THR A O 1
ATOM 606 N N . ASP A 1 76 ? 21.675 -6.413 13.587 1.00 82.31 76 ASP A N 1
ATOM 607 C CA . ASP A 1 76 ? 20.548 -5.679 13.015 1.00 82.31 76 ASP A CA 1
ATOM 608 C C . ASP A 1 76 ? 21.040 -4.384 12.360 1.00 82.31 76 ASP A C 1
ATOM 610 O O . ASP A 1 76 ? 20.741 -4.124 11.194 1.00 82.31 76 ASP A O 1
ATOM 614 N N . HIS A 1 77 ? 21.912 -3.634 13.043 1.00 86.44 77 HIS A N 1
ATOM 615 C CA . HIS A 1 77 ? 22.497 -2.421 12.483 1.00 86.44 77 HIS A CA 1
ATOM 616 C C . HIS A 1 77 ? 23.345 -2.663 11.234 1.00 86.44 77 HIS A C 1
ATOM 618 O O . HIS A 1 77 ? 23.121 -2.014 10.212 1.00 86.44 77 HIS A O 1
ATOM 624 N N . TYR A 1 78 ? 24.264 -3.629 11.262 1.00 88.56 78 TYR A N 1
ATOM 625 C CA . TYR A 1 78 ? 25.047 -3.972 10.074 1.00 88.56 78 TYR A CA 1
ATOM 626 C C . TYR A 1 78 ? 24.163 -4.450 8.916 1.00 88.56 78 TYR A C 1
ATOM 628 O O . TYR A 1 78 ? 24.448 -4.127 7.762 1.00 88.56 78 TYR A O 1
ATOM 636 N N . MET A 1 79 ? 23.091 -5.191 9.202 1.00 87.94 79 MET A N 1
ATOM 637 C CA . MET A 1 79 ? 22.159 -5.668 8.182 1.00 87.94 79 MET A CA 1
ATOM 638 C C . MET A 1 79 ? 21.343 -4.531 7.575 1.00 87.94 79 MET A C 1
ATOM 640 O O . MET A 1 79 ? 21.212 -4.490 6.354 1.00 87.94 79 MET A O 1
ATOM 644 N N . GLN A 1 80 ? 20.872 -3.572 8.377 1.00 87.19 80 GLN A N 1
ATOM 645 C CA . GLN A 1 80 ? 20.214 -2.370 7.859 1.00 87.19 80 GLN A CA 1
ATOM 646 C C . GLN A 1 80 ? 21.155 -1.590 6.934 1.00 87.19 80 GLN A C 1
ATOM 648 O O . GLN A 1 80 ? 20.771 -1.247 5.816 1.00 87.19 80 GLN A O 1
ATOM 653 N N . VAL A 1 81 ? 22.397 -1.345 7.369 1.00 91.50 81 VAL A N 1
ATOM 654 C CA . VAL A 1 81 ? 23.389 -0.604 6.575 1.00 91.50 81 VAL A CA 1
ATOM 655 C C . VAL A 1 81 ? 23.664 -1.319 5.249 1.00 91.50 81 VAL A C 1
ATOM 657 O O . VAL A 1 81 ? 23.668 -0.685 4.194 1.00 91.50 81 VAL A O 1
ATOM 660 N N . LEU A 1 82 ? 23.871 -2.641 5.273 1.00 92.88 82 LEU A N 1
ATOM 661 C CA . LEU A 1 82 ? 24.103 -3.429 4.059 1.00 92.88 82 LEU A CA 1
ATOM 662 C C . LEU A 1 82 ? 22.875 -3.464 3.143 1.00 92.88 82 LEU A C 1
ATOM 664 O O . LEU A 1 82 ? 23.023 -3.292 1.934 1.00 92.88 82 LEU A O 1
ATOM 668 N N . SER A 1 83 ? 21.676 -3.634 3.703 1.00 91.88 83 SER A N 1
ATOM 669 C CA . SER A 1 83 ? 20.428 -3.639 2.936 1.00 91.88 83 SER A CA 1
ATOM 670 C C . SER A 1 83 ? 20.186 -2.286 2.265 1.00 91.88 83 SER A C 1
ATOM 672 O O . SER A 1 83 ? 19.857 -2.245 1.082 1.00 91.88 83 SER A O 1
ATOM 674 N N . CYS A 1 84 ? 20.420 -1.177 2.973 1.00 91.06 84 CYS A N 1
ATOM 675 C CA . CYS A 1 84 ? 20.361 0.174 2.410 1.00 91.06 84 CYS A CA 1
ATOM 676 C C . CYS A 1 84 ? 21.361 0.343 1.256 1.00 91.06 84 CYS A C 1
ATOM 678 O O . CYS A 1 84 ? 20.992 0.757 0.159 1.00 91.06 84 CYS A O 1
ATOM 680 N N . LYS A 1 85 ? 22.621 -0.066 1.464 1.00 93.94 85 LYS A N 1
ATOM 681 C CA . LYS A 1 85 ? 23.678 0.025 0.444 1.00 93.94 85 LYS A CA 1
ATOM 682 C C . LYS A 1 85 ? 23.363 -0.768 -0.821 1.00 93.94 85 LYS A C 1
ATOM 684 O O . LYS A 1 85 ? 23.768 -0.351 -1.906 1.00 93.94 85 LYS A O 1
ATOM 689 N N . GLN A 1 86 ? 22.701 -1.915 -0.681 1.00 94.12 86 GLN A N 1
ATOM 690 C CA . GLN A 1 86 ? 22.216 -2.705 -1.812 1.00 94.12 86 GLN A CA 1
ATOM 691 C C . GLN A 1 86 ? 20.995 -2.051 -2.471 1.00 94.12 86 GLN A C 1
ATOM 693 O O . GLN A 1 86 ? 20.902 -2.054 -3.692 1.00 94.12 86 GLN A O 1
ATOM 698 N N . GLY A 1 87 ? 20.119 -1.403 -1.699 1.00 92.00 87 GLY A N 1
ATOM 699 C CA . GLY A 1 87 ? 18.964 -0.652 -2.204 1.00 92.00 87 GLY A CA 1
ATOM 700 C C . GLY A 1 87 ? 19.303 0.567 -3.073 1.00 92.00 87 GLY A C 1
ATOM 701 O O . GLY A 1 87 ? 18.469 0.973 -3.883 1.00 92.00 87 GLY A O 1
ATOM 702 N N . CYS A 1 88 ? 20.525 1.107 -2.988 1.00 92.25 88 CYS A N 1
ATOM 703 C CA . CYS A 1 88 ? 20.965 2.247 -3.805 1.00 92.25 88 CYS A CA 1
ATOM 704 C C . CYS A 1 88 ? 20.801 2.022 -5.318 1.00 92.25 88 CYS A C 1
ATOM 706 O O . CYS A 1 88 ? 20.492 2.966 -6.041 1.00 92.25 88 CYS A O 1
ATOM 708 N N . VAL A 1 89 ? 20.956 0.787 -5.820 1.00 92.12 89 VAL A N 1
ATOM 709 C CA . VAL A 1 89 ? 20.755 0.502 -7.255 1.00 92.12 89 VAL A CA 1
ATOM 710 C C . VAL A 1 89 ? 19.315 0.803 -7.688 1.00 92.12 89 VAL A C 1
ATOM 712 O O . VAL A 1 89 ? 19.096 1.408 -8.737 1.00 92.12 89 VAL A O 1
ATOM 715 N N . THR A 1 90 ? 18.343 0.463 -6.839 1.00 89.88 90 THR A N 1
ATOM 716 C CA . THR A 1 90 ? 16.919 0.718 -7.061 1.00 89.88 90 THR A CA 1
ATOM 717 C C . THR A 1 90 ? 16.619 2.207 -6.990 1.00 89.88 90 THR A C 1
ATOM 719 O O . THR A 1 90 ? 15.906 2.725 -7.846 1.00 89.88 90 THR A O 1
ATOM 722 N N . GLU A 1 91 ? 17.179 2.918 -6.010 1.00 88.12 91 GLU A N 1
ATOM 723 C CA . GLU A 1 91 ? 16.973 4.361 -5.844 1.00 88.12 91 GLU A CA 1
ATOM 724 C C . GLU A 1 91 ? 17.517 5.157 -7.040 1.00 88.12 91 GLU A C 1
ATOM 726 O O . GLU A 1 91 ? 16.830 6.019 -7.592 1.00 88.12 91 GLU A O 1
ATOM 731 N N . LEU A 1 92 ? 18.718 4.813 -7.516 1.00 90.06 92 LEU A N 1
ATOM 732 C CA . LEU A 1 92 ? 19.314 5.447 -8.694 1.00 90.06 92 LEU A CA 1
ATOM 733 C C . LEU A 1 92 ? 18.523 5.152 -9.978 1.00 90.06 92 LEU A C 1
ATOM 735 O O . LEU A 1 92 ? 18.437 6.018 -10.854 1.00 90.06 92 LEU A O 1
ATOM 739 N N . ALA A 1 93 ? 17.923 3.962 -10.071 1.00 88.44 93 ALA A N 1
ATOM 740 C CA . ALA A 1 93 ? 17.089 3.534 -11.191 1.00 88.44 93 ALA A CA 1
ATOM 741 C C . ALA A 1 93 ? 15.637 4.054 -11.139 1.00 88.44 93 ALA A C 1
ATOM 743 O O . ALA A 1 93 ? 14.931 3.963 -12.146 1.00 88.44 93 ALA A O 1
ATOM 744 N N . SER A 1 94 ? 15.181 4.575 -9.995 1.00 85.06 94 SER A N 1
ATOM 745 C CA . SER A 1 94 ? 13.806 5.053 -9.781 1.00 85.06 94 SER A CA 1
ATOM 746 C C . SER A 1 94 ? 13.622 6.510 -10.215 1.00 85.06 94 SER A C 1
ATOM 748 O O . SER A 1 94 ? 14.561 7.308 -10.175 1.00 85.06 94 SER A O 1
ATOM 750 N N . GLU A 1 95 ? 12.404 6.875 -10.626 1.00 71.88 95 GLU A N 1
ATOM 751 C CA . GLU A 1 95 ? 12.059 8.240 -11.037 1.00 71.88 95 GLU A CA 1
ATOM 752 C C . GLU A 1 95 ? 10.701 8.699 -10.483 1.00 71.88 95 GLU A C 1
ATOM 754 O O . GLU A 1 95 ? 9.766 7.911 -10.354 1.00 71.88 95 GLU A O 1
ATOM 759 N N . ASP A 1 96 ? 10.578 10.003 -10.228 1.00 62.81 96 ASP A N 1
ATOM 760 C CA . ASP A 1 96 ? 9.329 10.669 -9.876 1.00 62.81 96 ASP A CA 1
ATOM 761 C C . ASP A 1 96 ? 8.279 10.508 -10.992 1.00 62.81 96 ASP A C 1
ATOM 763 O O . ASP A 1 96 ? 8.414 11.056 -12.086 1.00 62.81 96 ASP A O 1
ATOM 767 N N . GLY A 1 97 ? 7.206 9.767 -10.701 1.00 60.72 97 GLY A N 1
ATOM 768 C CA . GLY A 1 97 ? 6.075 9.555 -11.614 1.00 60.72 97 GLY A CA 1
ATOM 769 C C . GLY A 1 97 ? 6.106 8.247 -12.411 1.00 60.72 97 GLY A C 1
ATOM 770 O O . GLY A 1 97 ? 5.132 7.956 -13.105 1.00 60.72 97 GLY A O 1
ATOM 771 N N . GLN A 1 98 ? 7.162 7.435 -12.290 1.00 66.81 98 GLN A N 1
ATOM 772 C CA . GLN A 1 98 ? 7.216 6.086 -12.858 1.00 66.81 98 GLN A CA 1
ATOM 773 C C . GLN A 1 98 ? 7.069 5.043 -11.738 1.00 66.81 98 GLN A C 1
ATOM 775 O O . GLN A 1 98 ? 7.863 5.015 -10.805 1.00 66.81 98 GLN A O 1
ATOM 780 N N . GLU A 1 99 ? 6.059 4.167 -11.823 1.00 59.22 99 GLU A N 1
ATOM 781 C CA . GLU A 1 99 ? 5.755 3.192 -10.754 1.00 59.22 99 GLU A CA 1
ATOM 782 C C . GLU A 1 99 ? 6.826 2.104 -10.570 1.00 59.22 99 GLU A C 1
ATOM 784 O O . GLU A 1 99 ? 6.872 1.465 -9.520 1.00 59.22 99 GLU A O 1
ATOM 789 N N . LYS A 1 100 ? 7.679 1.867 -11.578 1.00 76.56 100 LYS A N 1
ATOM 790 C CA . LYS A 1 100 ? 8.724 0.836 -11.536 1.00 76.56 100 LYS A CA 1
ATOM 791 C C . LYS A 1 100 ? 10.107 1.403 -11.888 1.00 76.56 100 LYS A C 1
ATOM 793 O O . LYS A 1 100 ? 10.204 2.119 -12.890 1.00 76.56 100 LYS A O 1
ATOM 798 N N . PRO A 1 101 ? 11.159 1.045 -11.125 1.00 84.75 101 PRO A N 1
ATOM 799 C CA . PRO A 1 101 ? 12.546 1.370 -11.456 1.00 84.75 101 PRO A CA 1
ATOM 800 C C . PRO A 1 101 ? 12.960 0.791 -12.814 1.00 84.75 101 PRO A C 1
ATOM 802 O O . PRO A 1 101 ? 12.404 -0.211 -13.268 1.00 84.75 101 PRO A O 1
ATOM 805 N N . ILE A 1 102 ? 13.964 1.397 -13.453 1.00 85.38 102 ILE A N 1
ATOM 806 C CA . ILE A 1 102 ? 14.557 0.850 -14.680 1.00 85.38 102 ILE A CA 1
ATOM 807 C C . ILE A 1 102 ? 15.272 -0.468 -14.348 1.00 85.38 102 ILE A C 1
ATOM 809 O O . ILE A 1 102 ? 16.230 -0.478 -13.575 1.00 85.38 102 ILE A O 1
ATOM 813 N N . GLU A 1 103 ? 14.821 -1.569 -14.948 1.00 86.31 103 GLU A N 1
ATOM 814 C CA . GLU A 1 103 ? 15.435 -2.889 -14.769 1.00 86.31 103 GLU A CA 1
ATOM 815 C C . GLU A 1 103 ? 16.886 -2.899 -15.267 1.00 86.31 103 GLU A C 1
ATOM 817 O O . GLU A 1 103 ? 17.211 -2.312 -16.303 1.00 86.31 103 GLU A O 1
ATOM 822 N N . ASP A 1 104 ? 17.766 -3.549 -14.499 1.00 89.88 104 ASP A N 1
ATOM 823 C CA . ASP A 1 104 ? 19.187 -3.724 -14.814 1.00 89.88 104 ASP A CA 1
ATOM 824 C C . ASP A 1 104 ? 19.862 -2.425 -15.288 1.00 89.88 104 ASP A C 1
ATOM 826 O O . ASP A 1 104 ? 20.587 -2.388 -16.289 1.00 89.88 104 ASP A O 1
ATOM 830 N N . PHE A 1 105 ? 19.605 -1.328 -14.566 1.00 93.00 105 PHE A N 1
ATOM 831 C CA . PHE A 1 105 ? 19.992 0.024 -14.968 1.00 93.00 105 PHE A CA 1
ATOM 832 C C . PHE A 1 105 ? 21.490 0.155 -15.280 1.00 93.00 105 PHE A C 1
ATOM 834 O O . PHE A 1 105 ? 21.861 0.670 -16.337 1.00 93.00 105 PHE A O 1
ATOM 841 N N . LEU A 1 106 ? 22.369 -0.360 -14.413 1.00 95.00 106 LEU A N 1
ATOM 842 C CA . LEU A 1 106 ? 23.817 -0.341 -14.641 1.00 95.00 106 LEU A CA 1
ATOM 843 C C . LEU A 1 106 ? 24.239 -1.234 -15.831 1.00 95.00 106 LEU A C 1
ATOM 845 O O . LEU A 1 106 ? 24.880 -0.704 -16.745 1.00 95.00 106 LEU A O 1
ATOM 849 N N . PRO A 1 107 ? 23.879 -2.537 -15.897 1.00 96.12 107 PRO A N 1
ATOM 850 C CA . PRO A 1 107 ? 24.150 -3.372 -17.072 1.00 96.12 107 PRO A CA 1
ATOM 851 C C . PRO A 1 107 ? 23.669 -2.758 -18.395 1.00 96.12 107 PRO A C 1
ATOM 853 O O . PRO A 1 107 ? 24.389 -2.796 -19.395 1.00 96.12 107 PRO A O 1
ATOM 856 N N . SER A 1 108 ? 22.498 -2.119 -18.394 1.00 94.88 108 SER A N 1
ATOM 857 C CA . SER A 1 108 ? 21.898 -1.505 -19.582 1.00 94.88 108 SER A CA 1
ATOM 858 C C . SER A 1 108 ? 22.797 -0.457 -20.244 1.00 94.88 108 SER A C 1
ATOM 860 O O . SER A 1 108 ? 22.817 -0.365 -21.472 1.00 94.88 108 SER A O 1
ATOM 862 N N . HIS A 1 109 ? 23.610 0.282 -19.478 1.00 96.50 109 HIS A N 1
ATOM 863 C CA . HIS A 1 109 ? 24.584 1.225 -20.045 1.00 96.50 109 HIS A CA 1
ATOM 864 C C . HIS A 1 109 ? 25.547 0.519 -21.005 1.00 96.50 109 HIS A C 1
ATOM 866 O O . HIS A 1 109 ? 25.791 1.006 -22.108 1.00 96.50 109 HIS A O 1
ATOM 872 N N . PHE A 1 110 ? 26.061 -0.650 -20.615 1.00 97.75 110 PHE A N 1
ATOM 873 C CA . PHE A 1 110 ? 26.996 -1.423 -21.431 1.00 97.75 110 PHE A CA 1
ATOM 874 C C . PHE A 1 110 ? 26.326 -2.048 -22.650 1.00 97.75 110 PHE A C 1
ATOM 876 O O . PHE A 1 110 ? 26.961 -2.122 -23.702 1.00 97.75 110 PHE A O 1
ATOM 883 N N . ASN A 1 111 ? 25.052 -2.432 -22.531 1.00 96.44 111 ASN A N 1
ATOM 884 C CA . ASN A 1 111 ? 24.270 -2.937 -23.658 1.00 96.44 111 ASN A CA 1
ATOM 885 C C . ASN A 1 111 ? 24.081 -1.869 -24.754 1.00 96.44 111 ASN A C 1
ATOM 887 O O . ASN A 1 111 ? 24.259 -2.158 -25.936 1.00 96.44 111 ASN A O 1
ATOM 891 N N . TYR A 1 112 ? 23.801 -0.615 -24.380 1.00 97.00 112 TYR A N 1
ATOM 892 C CA . TYR A 1 112 ? 23.720 0.482 -25.353 1.00 97.00 112 TYR A CA 1
ATOM 893 C C . TYR A 1 112 ? 25.099 0.919 -25.865 1.00 97.00 112 TYR A C 1
ATOM 895 O O . TYR A 1 112 ? 25.282 1.121 -27.068 1.00 97.00 112 TYR A O 1
ATOM 903 N N . LEU A 1 113 ? 26.090 1.040 -24.973 1.00 97.81 113 LEU A N 1
ATOM 904 C CA . LEU A 1 113 ? 27.440 1.483 -25.332 1.00 97.81 113 LEU A CA 1
ATOM 905 C C . LEU A 1 113 ? 28.117 0.541 -26.326 1.00 97.81 113 LEU A C 1
ATOM 907 O O . LEU A 1 113 ? 28.780 1.025 -27.242 1.00 97.81 113 LEU A O 1
ATOM 911 N N . GLN A 1 114 ? 27.949 -0.780 -26.193 1.00 97.31 114 GLN A N 1
ATOM 912 C CA . GLN A 1 114 ? 28.588 -1.720 -27.118 1.00 97.31 114 GLN A CA 1
ATOM 913 C C . GLN A 1 114 ? 28.096 -1.523 -28.563 1.00 97.31 114 GLN A C 1
ATOM 915 O O . GLN A 1 114 ? 28.924 -1.425 -29.471 1.00 97.31 114 GLN A O 1
ATOM 920 N N . PHE A 1 115 ? 26.788 -1.309 -28.770 1.00 96.31 115 PHE A N 1
ATOM 921 C CA . PHE A 1 115 ? 26.250 -1.018 -30.101 1.00 96.31 115 PHE A CA 1
ATOM 922 C C . PHE A 1 115 ? 26.661 0.371 -30.595 1.00 96.31 115 PHE A C 1
ATOM 924 O O . PHE A 1 115 ? 26.995 0.535 -31.768 1.00 96.31 115 PHE A O 1
ATOM 931 N N . ALA A 1 116 ? 26.680 1.378 -29.716 1.00 96.62 116 ALA A N 1
ATOM 932 C CA . ALA A 1 116 ? 27.089 2.727 -30.093 1.00 96.62 116 ALA A CA 1
ATOM 933 C C . ALA A 1 116 ? 28.565 2.773 -30.538 1.00 96.62 116 ALA A C 1
ATOM 935 O O . ALA A 1 116 ? 28.885 3.374 -31.566 1.00 96.62 116 ALA A O 1
ATOM 936 N N . TYR A 1 117 ? 29.460 2.079 -29.825 1.00 97.75 117 TYR A N 1
ATOM 937 C CA . TYR A 1 117 ? 30.867 1.944 -30.210 1.00 97.75 117 TYR A CA 1
ATOM 938 C C . TYR A 1 117 ? 31.058 1.133 -31.489 1.00 97.75 117 TYR A C 1
ATOM 940 O O . TYR A 1 117 ? 31.862 1.532 -32.335 1.00 97.75 117 TYR A O 1
ATOM 948 N N . TYR A 1 118 ? 30.293 0.053 -31.661 1.00 96.25 118 TYR A N 1
ATOM 949 C CA . TYR A 1 118 ? 30.278 -0.725 -32.897 1.00 96.25 118 TYR A CA 1
ATOM 950 C C . TYR A 1 118 ? 29.888 0.145 -34.102 1.00 96.25 118 TYR A C 1
ATOM 952 O O . TYR A 1 118 ? 30.636 0.214 -35.077 1.00 96.25 118 TYR A O 1
ATOM 960 N N . ASN A 1 119 ? 28.787 0.894 -33.999 1.00 93.94 119 ASN A N 1
ATOM 961 C CA . ASN A 1 119 ? 28.312 1.790 -35.059 1.00 93.94 119 ASN A CA 1
ATOM 962 C C . ASN A 1 119 ? 29.278 2.956 -35.335 1.00 93.94 119 ASN A C 1
ATOM 964 O O . ASN A 1 119 ? 29.289 3.507 -36.433 1.00 93.94 119 ASN A O 1
ATOM 968 N N . SER A 1 120 ? 30.122 3.320 -34.364 1.00 94.38 120 SER A N 1
ATOM 969 C CA . SER A 1 120 ? 31.202 4.299 -34.536 1.00 94.38 120 SER A CA 1
ATOM 970 C C . SER A 1 120 ? 32.507 3.693 -35.088 1.00 94.38 120 SER A C 1
ATOM 972 O O . SER A 1 120 ? 33.486 4.425 -35.251 1.00 94.38 120 SER A O 1
ATOM 974 N N . GLY A 1 121 ? 32.559 2.380 -35.340 1.00 93.94 121 GLY A N 1
ATOM 975 C CA . GLY A 1 121 ? 33.744 1.664 -35.828 1.00 93.94 121 GLY A CA 1
ATOM 976 C C . GLY A 1 121 ? 34.820 1.385 -34.770 1.00 93.94 121 GLY A C 1
ATOM 977 O O . GLY A 1 121 ? 35.920 0.958 -35.118 1.00 93.94 121 GLY A O 1
ATOM 978 N N . ASN A 1 122 ? 34.537 1.615 -33.483 1.00 96.50 122 ASN A N 1
ATOM 979 C CA . ASN A 1 122 ? 35.471 1.348 -32.388 1.00 96.50 122 ASN A CA 1
ATOM 980 C C . ASN A 1 122 ? 35.207 -0.038 -31.776 1.00 96.50 122 ASN A C 1
ATOM 982 O O . ASN A 1 122 ? 34.565 -0.177 -30.732 1.00 96.50 122 ASN A O 1
ATOM 986 N N . TYR A 1 123 ? 35.711 -1.075 -32.444 1.00 96.06 123 TYR A N 1
ATOM 987 C CA . TYR A 1 123 ? 35.504 -2.466 -32.033 1.00 96.06 123 TYR A CA 1
ATOM 988 C C . TYR A 1 123 ? 36.192 -2.819 -30.710 1.00 96.06 123 TYR A C 1
ATOM 990 O O . TYR A 1 123 ? 35.676 -3.653 -29.971 1.00 96.06 123 TYR A O 1
ATOM 998 N N . GLU A 1 124 ? 37.311 -2.171 -30.366 1.00 96.75 124 GLU A N 1
ATOM 999 C CA . GLU A 1 124 ? 37.994 -2.410 -29.088 1.00 96.75 124 GLU A CA 1
ATOM 1000 C C . GLU A 1 124 ? 37.079 -2.074 -27.903 1.00 96.75 124 GLU A C 1
ATOM 1002 O O . GLU A 1 124 ? 36.874 -2.893 -27.002 1.00 96.75 124 GLU A O 1
ATOM 1007 N N . LYS A 1 125 ? 36.460 -0.887 -27.947 1.00 97.19 125 LYS A N 1
ATOM 1008 C CA . LYS A 1 125 ? 35.512 -0.432 -26.925 1.00 97.19 125 LYS A CA 1
ATOM 1009 C C . LYS A 1 125 ? 34.196 -1.205 -26.952 1.00 97.19 125 LYS A C 1
ATOM 1011 O O . LYS A 1 125 ? 33.630 -1.457 -25.887 1.00 97.19 125 LYS A O 1
ATOM 1016 N N . ALA A 1 126 ? 33.733 -1.624 -28.131 1.00 97.50 126 ALA A N 1
ATOM 1017 C CA . ALA A 1 126 ? 32.553 -2.480 -28.250 1.00 97.50 126 ALA A CA 1
ATOM 1018 C C . ALA A 1 126 ? 32.769 -3.838 -27.554 1.00 97.50 126 ALA A C 1
ATOM 1020 O O . ALA A 1 126 ? 31.934 -4.257 -26.752 1.00 97.50 126 ALA A O 1
ATOM 1021 N N . ILE A 1 127 ? 33.926 -4.480 -27.776 1.00 97.94 127 ILE A N 1
ATOM 1022 C CA . ILE A 1 127 ? 34.308 -5.740 -27.113 1.00 97.94 127 ILE A CA 1
ATOM 1023 C C . ILE A 1 127 ? 34.438 -5.547 -25.599 1.00 97.94 127 ILE A C 1
ATOM 1025 O O . ILE A 1 127 ? 33.932 -6.375 -24.843 1.00 97.94 127 ILE A O 1
ATOM 1029 N N . GLU A 1 128 ? 35.088 -4.470 -25.143 1.00 98.00 128 GLU A N 1
ATOM 1030 C CA . GLU A 1 128 ? 35.207 -4.150 -23.713 1.00 98.00 128 GLU A CA 1
ATOM 1031 C C . GLU A 1 128 ? 33.823 -4.026 -23.052 1.00 98.00 128 GLU A C 1
ATOM 1033 O O . GLU A 1 128 ? 33.583 -4.640 -22.009 1.00 98.00 128 GLU A O 1
ATOM 1038 N N . CYS A 1 129 ? 32.887 -3.286 -23.659 1.00 98.06 129 CYS A N 1
ATOM 1039 C CA . CYS A 1 129 ? 31.536 -3.096 -23.120 1.00 98.06 129 CYS A CA 1
ATOM 1040 C C . CYS A 1 129 ? 30.722 -4.397 -23.127 1.00 98.06 129 CYS A C 1
ATOM 1042 O O . CYS A 1 129 ? 30.119 -4.736 -22.111 1.00 98.06 129 CYS A O 1
ATOM 1044 N N . ALA A 1 130 ? 30.766 -5.168 -24.216 1.00 97.94 130 ALA A N 1
ATOM 1045 C CA . ALA A 1 130 ? 30.060 -6.443 -24.312 1.00 97.94 130 ALA A CA 1
ATOM 1046 C C . ALA A 1 130 ? 30.595 -7.478 -23.300 1.00 97.94 130 ALA A C 1
ATOM 1048 O O . ALA A 1 130 ? 29.819 -8.103 -22.578 1.00 97.94 130 ALA A O 1
ATOM 1049 N N . LYS A 1 131 ? 31.924 -7.587 -23.140 1.00 97.94 131 LYS A N 1
ATOM 1050 C CA . LYS A 1 131 ? 32.539 -8.408 -22.078 1.00 97.94 131 LYS A CA 1
ATOM 1051 C C . LYS A 1 131 ? 32.166 -7.918 -20.676 1.00 97.94 131 LYS A C 1
ATOM 1053 O O . LYS A 1 131 ? 32.028 -8.729 -19.767 1.00 97.94 131 LYS A O 1
ATOM 1058 N N . THR A 1 132 ? 32.018 -6.606 -20.490 1.00 98.12 132 THR A N 1
ATOM 1059 C CA . THR A 1 132 ? 31.611 -6.011 -19.207 1.00 98.12 132 THR A CA 1
ATOM 1060 C C . THR A 1 132 ? 30.164 -6.357 -18.866 1.00 98.12 132 THR A C 1
ATOM 1062 O O . THR A 1 132 ? 29.891 -6.734 -17.731 1.00 98.12 132 THR A O 1
ATOM 1065 N N . TYR A 1 133 ? 29.256 -6.312 -19.843 1.00 98.06 133 TYR A N 1
ATOM 1066 C CA . TYR A 1 133 ? 27.871 -6.760 -19.679 1.00 98.06 133 TYR A CA 1
ATOM 1067 C C . TYR A 1 133 ? 27.789 -8.245 -19.290 1.00 98.06 133 TYR A C 1
ATOM 1069 O O . TYR A 1 133 ? 27.080 -8.608 -18.352 1.00 98.06 133 TYR A O 1
ATOM 1077 N N . LEU A 1 134 ? 28.590 -9.097 -19.942 1.00 97.56 134 LEU A N 1
ATOM 1078 C CA . LEU A 1 134 ? 28.661 -10.536 -19.656 1.00 97.56 134 LEU A CA 1
ATOM 1079 C C . LEU A 1 134 ? 29.176 -10.872 -18.245 1.00 97.56 134 LEU A C 1
ATOM 1081 O O . LEU A 1 134 ? 29.038 -12.012 -17.808 1.00 97.56 134 LEU A O 1
ATOM 1085 N N . LEU A 1 135 ? 29.740 -9.913 -17.498 1.00 96.88 135 LEU A N 1
ATOM 1086 C CA . LEU A 1 135 ? 30.005 -10.128 -16.073 1.00 96.88 135 LEU A CA 1
ATOM 1087 C C . LEU A 1 135 ? 28.701 -10.313 -15.284 1.00 96.88 135 LEU A C 1
ATOM 1089 O O . LEU A 1 135 ? 28.674 -11.099 -14.339 1.00 96.88 135 LEU A O 1
ATOM 1093 N N . PHE A 1 136 ? 27.635 -9.608 -15.658 1.00 96.56 136 PHE A N 1
ATOM 1094 C CA . PHE A 1 136 ? 26.321 -9.720 -15.025 1.00 96.56 136 PHE A CA 1
ATOM 1095 C C . PHE A 1 136 ? 25.546 -10.914 -15.589 1.00 96.56 136 PHE A C 1
ATOM 1097 O O . PHE A 1 136 ? 25.091 -11.762 -14.828 1.00 96.56 136 PHE A O 1
ATOM 1104 N N . PHE A 1 137 ? 25.499 -11.042 -16.917 1.00 96.50 137 PHE A N 1
ATOM 1105 C CA . PHE A 1 137 ? 24.733 -12.081 -17.611 1.00 96.50 137 PHE A CA 1
ATOM 1106 C C . PHE A 1 137 ? 25.648 -12.995 -18.442 1.00 96.50 137 PHE A C 1
ATOM 1108 O O . PHE A 1 137 ? 25.700 -12.870 -19.664 1.00 96.50 137 PHE A O 1
ATOM 1115 N N . PRO A 1 138 ? 26.389 -13.930 -17.817 1.00 95.12 138 PRO A N 1
ATOM 1116 C CA . PRO A 1 138 ? 27.392 -14.740 -18.519 1.00 95.12 138 PRO A CA 1
ATOM 1117 C C . PRO A 1 138 ? 26.797 -15.657 -19.598 1.00 95.12 138 PRO A C 1
ATOM 1119 O O . PRO A 1 138 ? 27.473 -15.986 -20.572 1.00 95.12 138 PRO A O 1
ATOM 1122 N N . ASN A 1 139 ? 25.529 -16.042 -19.436 1.00 94.31 139 ASN A N 1
ATOM 1123 C CA . ASN A 1 139 ? 24.819 -16.961 -20.325 1.00 94.31 139 ASN A CA 1
ATOM 1124 C C . ASN A 1 139 ? 23.981 -16.243 -21.400 1.00 94.31 139 ASN A C 1
ATOM 1126 O O . ASN A 1 139 ? 23.177 -16.890 -22.063 1.00 94.31 139 ASN A O 1
ATOM 1130 N N . ASP A 1 140 ? 24.129 -14.924 -21.572 1.00 95.94 140 ASP A N 1
ATOM 1131 C CA . ASP A 1 140 ? 23.403 -14.177 -22.605 1.00 95.94 140 ASP A CA 1
ATOM 1132 C C . ASP A 1 140 ? 23.913 -14.572 -24.002 1.00 95.94 140 ASP A C 1
ATOM 1134 O O . ASP A 1 140 ? 25.039 -14.251 -24.396 1.00 95.94 140 ASP A O 1
ATOM 1138 N N . GLU A 1 141 ? 23.100 -15.324 -24.745 1.00 95.69 141 GLU A N 1
ATOM 1139 C CA . GLU A 1 141 ? 23.482 -15.851 -26.057 1.00 95.69 141 GLU A CA 1
ATOM 1140 C C . GLU A 1 141 ? 23.742 -14.737 -27.077 1.00 95.69 141 GLU A C 1
ATOM 1142 O O . GLU A 1 141 ? 24.702 -14.820 -27.848 1.00 95.69 141 GLU A O 1
ATOM 1147 N N . VAL A 1 142 ? 22.929 -13.677 -27.061 1.00 95.06 142 VAL A N 1
ATOM 1148 C CA . VAL A 1 142 ? 23.020 -12.563 -28.015 1.00 95.06 142 VAL A CA 1
ATOM 1149 C C . VAL A 1 142 ? 24.304 -11.779 -27.775 1.00 95.06 142 VAL A C 1
ATOM 1151 O O . VAL A 1 142 ? 25.054 -11.497 -28.712 1.00 95.06 142 VAL A O 1
ATOM 1154 N N . MET A 1 143 ? 24.615 -11.474 -26.517 1.00 95.50 143 MET A N 1
ATOM 1155 C CA . MET A 1 143 ? 25.829 -10.738 -26.186 1.00 95.50 143 MET A CA 1
ATOM 1156 C C . MET A 1 143 ? 27.093 -11.564 -26.464 1.00 95.50 143 MET A C 1
ATOM 1158 O O . MET A 1 143 ? 28.079 -11.025 -26.972 1.00 95.50 143 MET A O 1
ATOM 1162 N N . ASN A 1 144 ? 27.070 -12.877 -26.213 1.00 96.75 144 ASN A N 1
ATOM 1163 C CA . ASN A 1 144 ? 28.172 -13.771 -26.583 1.00 96.75 144 ASN A CA 1
ATOM 1164 C C . ASN A 1 144 ? 28.402 -13.806 -28.107 1.00 96.75 144 ASN A C 1
ATOM 1166 O O . ASN A 1 144 ? 29.550 -13.755 -28.561 1.00 96.75 144 ASN A O 1
ATOM 1170 N N . GLN A 1 145 ? 27.329 -13.825 -28.905 1.00 96.81 145 GLN A N 1
ATOM 1171 C CA . GLN A 1 145 ? 27.416 -13.716 -30.366 1.00 96.81 145 GLN A CA 1
ATOM 1172 C C . GLN A 1 145 ? 27.999 -12.364 -30.804 1.00 96.81 145 GLN A C 1
ATOM 1174 O O . GLN A 1 145 ? 28.873 -12.335 -31.673 1.00 96.81 145 GLN A O 1
ATOM 1179 N N . ASN A 1 146 ? 27.593 -11.261 -30.167 1.00 96.75 146 ASN A N 1
ATOM 1180 C CA . ASN A 1 146 ? 28.135 -9.928 -30.447 1.00 96.75 146 ASN A CA 1
ATOM 1181 C C . ASN A 1 146 ? 29.646 -9.859 -30.176 1.00 96.75 146 ASN A C 1
ATOM 1183 O O . ASN A 1 146 ? 30.399 -9.377 -31.021 1.00 96.75 146 ASN A O 1
ATOM 1187 N N . VAL A 1 147 ? 30.119 -10.403 -29.046 1.00 96.56 147 VAL A N 1
ATOM 1188 C CA . VAL A 1 147 ? 31.560 -10.470 -28.736 1.00 96.56 147 VAL A CA 1
ATOM 1189 C C . VAL A 1 147 ? 32.317 -11.263 -29.799 1.00 96.56 147 VAL A C 1
ATOM 1191 O O . VAL A 1 147 ? 33.375 -10.812 -30.248 1.00 96.56 147 VAL A O 1
ATOM 1194 N N . ALA A 1 148 ? 31.793 -12.422 -30.212 1.00 96.25 148 ALA A N 1
ATOM 1195 C CA . ALA A 1 148 ? 32.413 -13.249 -31.246 1.00 96.25 148 ALA A CA 1
ATOM 1196 C C . ALA A 1 148 ? 32.492 -12.504 -32.587 1.00 96.25 148 ALA A C 1
ATOM 1198 O O . ALA A 1 148 ? 33.542 -12.495 -33.232 1.00 96.25 148 ALA A O 1
ATOM 1199 N N . TYR A 1 149 ? 31.415 -11.815 -32.964 1.00 96.62 149 TYR A N 1
ATOM 1200 C CA . TYR A 1 149 ? 31.360 -11.013 -34.178 1.00 96.62 149 TYR A CA 1
ATOM 1201 C C . TYR A 1 149 ? 32.360 -9.845 -34.144 1.00 96.62 149 TYR A C 1
ATOM 1203 O O . TYR A 1 149 ? 33.186 -9.724 -35.048 1.00 96.62 149 TYR A O 1
ATOM 1211 N N . TYR A 1 150 ? 32.378 -9.033 -33.082 1.00 97.25 150 TYR A N 1
ATOM 1212 C CA . TYR A 1 150 ? 33.334 -7.921 -32.956 1.00 97.25 150 TYR A CA 1
ATOM 1213 C C . TYR A 1 150 ? 34.785 -8.403 -32.924 1.00 97.25 150 TYR A C 1
ATOM 1215 O O . TYR A 1 150 ? 35.659 -7.775 -33.522 1.00 97.25 150 TYR A O 1
ATOM 1223 N N . THR A 1 151 ? 35.037 -9.543 -32.279 1.00 96.25 151 THR A N 1
ATOM 1224 C CA . THR A 1 151 ? 36.355 -10.189 -32.242 1.00 96.25 151 THR A CA 1
ATOM 1225 C C . THR A 1 151 ? 36.804 -10.633 -33.631 1.00 96.25 151 THR A C 1
ATOM 1227 O O . THR A 1 151 ? 37.957 -10.408 -33.993 1.00 96.25 151 THR A O 1
ATOM 1230 N N . ALA A 1 152 ? 35.906 -11.210 -34.433 1.00 95.81 152 ALA A N 1
ATOM 1231 C CA . ALA A 1 152 ? 36.210 -11.606 -35.805 1.00 95.81 152 ALA A CA 1
ATOM 1232 C C . ALA A 1 152 ? 36.518 -10.397 -36.705 1.00 95.81 152 ALA A C 1
ATOM 1234 O O . ALA A 1 152 ? 37.418 -10.474 -37.541 1.00 95.81 152 ALA A O 1
ATOM 1235 N N . VAL A 1 153 ? 35.810 -9.277 -36.513 1.00 95.31 153 VAL A N 1
ATOM 1236 C CA . VAL A 1 153 ? 36.023 -8.039 -37.283 1.00 95.31 153 VAL A CA 1
ATOM 1237 C C . VAL A 1 153 ? 37.333 -7.340 -36.899 1.00 95.31 153 VAL A C 1
ATOM 1239 O O . VAL A 1 153 ? 38.057 -6.880 -37.780 1.00 95.31 153 VAL A O 1
ATOM 1242 N N . LEU A 1 154 ? 37.663 -7.273 -35.605 1.00 95.25 154 LEU A N 1
ATOM 1243 C CA . LEU A 1 154 ? 38.897 -6.646 -35.113 1.00 95.25 154 LEU A CA 1
ATOM 1244 C C . LEU A 1 154 ? 40.143 -7.530 -35.328 1.00 95.25 154 LEU A C 1
ATOM 1246 O O . LEU A 1 154 ? 41.242 -7.019 -35.542 1.00 95.25 154 LEU A O 1
ATOM 1250 N N . GLY A 1 155 ? 39.970 -8.851 -35.270 1.00 94.44 155 GLY A N 1
ATOM 1251 C CA . GLY A 1 155 ? 41.031 -9.854 -35.317 1.00 94.44 155 GLY A CA 1
ATOM 1252 C C . GLY A 1 155 ? 41.408 -10.390 -33.930 1.00 94.44 155 GLY A C 1
ATOM 1253 O O . GLY A 1 155 ? 41.610 -9.635 -32.977 1.00 94.44 155 GLY A O 1
ATOM 1254 N N . GLU A 1 156 ? 41.567 -11.714 -33.824 1.00 91.94 156 GLU A N 1
ATOM 1255 C CA . GLU A 1 156 ? 41.753 -12.422 -32.544 1.00 91.94 156 GLU A CA 1
ATOM 1256 C C . GLU A 1 156 ? 42.959 -11.929 -31.732 1.00 91.94 156 GLU A C 1
ATOM 1258 O O . GLU A 1 156 ? 42.859 -11.763 -30.519 1.00 91.94 156 GLU A O 1
ATOM 1263 N N . ASN A 1 157 ? 44.082 -11.629 -32.391 1.00 92.31 157 ASN A N 1
ATOM 1264 C CA . ASN A 1 157 ? 45.301 -11.174 -31.712 1.00 92.31 157 ASN A CA 1
ATOM 1265 C C . ASN A 1 157 ? 45.122 -9.818 -31.010 1.00 92.31 157 ASN A C 1
ATOM 1267 O O . ASN A 1 157 ? 45.702 -9.599 -29.948 1.00 92.31 157 ASN A O 1
ATOM 1271 N N . LEU A 1 158 ? 44.331 -8.916 -31.601 1.00 93.19 158 LEU A N 1
ATOM 1272 C CA . LEU A 1 158 ? 44.052 -7.588 -31.043 1.00 93.19 158 LEU A CA 1
ATOM 1273 C C . LEU A 1 158 ? 42.928 -7.641 -30.000 1.00 93.19 158 LEU A C 1
ATOM 1275 O O . LEU A 1 158 ? 42.961 -6.905 -29.019 1.00 93.19 158 LEU A O 1
ATOM 1279 N N . ALA A 1 159 ? 41.964 -8.548 -30.172 1.00 93.31 159 ALA A N 1
ATOM 1280 C CA . ALA A 1 159 ? 40.834 -8.717 -29.261 1.00 93.31 159 ALA A CA 1
ATOM 1281 C C . ALA A 1 159 ? 41.165 -9.515 -27.981 1.00 93.31 159 ALA A C 1
ATOM 1283 O O . ALA A 1 159 ? 40.548 -9.288 -26.934 1.00 93.31 159 ALA A O 1
ATOM 1284 N N . ALA A 1 160 ? 42.122 -10.448 -28.042 1.00 92.06 160 ALA A N 1
ATOM 1285 C CA . ALA A 1 160 ? 42.533 -11.297 -26.921 1.00 92.06 160 ALA A CA 1
ATOM 1286 C C . ALA A 1 160 ? 42.914 -10.534 -25.631 1.00 92.06 160 ALA A C 1
ATOM 1288 O O . ALA A 1 160 ? 42.435 -10.927 -24.562 1.00 92.06 160 ALA A O 1
ATOM 1289 N N . PRO A 1 161 ? 43.717 -9.447 -25.666 1.00 96.06 161 PRO A N 1
ATOM 1290 C CA . PRO A 1 161 ? 44.078 -8.709 -24.455 1.00 96.06 161 PRO A CA 1
ATOM 1291 C C . PRO A 1 161 ? 42.934 -7.865 -23.874 1.00 96.06 161 PRO A C 1
ATOM 1293 O O . PRO A 1 161 ? 43.046 -7.424 -22.732 1.00 96.06 161 PRO A O 1
ATOM 1296 N N . ILE A 1 162 ? 41.841 -7.639 -24.610 1.00 96.25 162 ILE A N 1
ATOM 1297 C CA . ILE A 1 162 ? 40.741 -6.777 -24.161 1.00 96.25 162 ILE A CA 1
ATOM 1298 C C . ILE A 1 162 ? 39.989 -7.462 -23.018 1.00 96.25 162 ILE A C 1
ATOM 1300 O O . ILE A 1 162 ? 39.390 -8.528 -23.191 1.00 96.25 162 ILE A O 1
ATOM 1304 N N . GLN A 1 163 ? 40.009 -6.834 -21.849 1.00 95.50 163 GLN A N 1
ATOM 1305 C CA . GLN A 1 163 ? 39.322 -7.287 -20.642 1.00 95.50 163 GLN A CA 1
ATOM 1306 C C . GLN A 1 163 ? 38.063 -6.446 -20.394 1.00 95.50 163 GLN A C 1
ATOM 1308 O O . GLN A 1 163 ? 37.975 -5.331 -20.903 1.00 95.50 163 GLN A O 1
ATOM 1313 N N . PRO A 1 164 ? 37.079 -6.955 -19.632 1.00 96.81 164 PRO A N 1
ATOM 1314 C CA . PRO A 1 164 ? 35.988 -6.121 -19.138 1.00 96.81 164 PRO A CA 1
ATOM 1315 C C . PRO A 1 164 ? 36.516 -5.019 -18.208 1.00 96.81 164 PRO A C 1
ATOM 1317 O O . PRO A 1 164 ? 37.597 -5.153 -17.628 1.00 96.81 164 PRO A O 1
ATOM 1320 N N . ARG A 1 165 ? 35.733 -3.950 -18.027 1.00 97.19 165 ARG A N 1
ATOM 1321 C CA . ARG A 1 165 ? 36.131 -2.803 -17.202 1.00 97.19 165 ARG A CA 1
ATOM 1322 C C . ARG A 1 165 ? 36.370 -3.218 -15.747 1.00 97.19 165 ARG A C 1
ATOM 1324 O O . ARG A 1 165 ? 35.521 -3.843 -15.109 1.00 97.19 165 ARG A O 1
ATOM 1331 N N . GLU A 1 166 ? 37.519 -2.824 -15.204 1.00 95.31 166 GLU A N 1
ATOM 1332 C CA . GLU A 1 166 ? 37.965 -3.264 -13.876 1.00 95.31 166 GLU A CA 1
ATOM 1333 C C . GLU A 1 166 ? 37.076 -2.732 -12.740 1.00 95.31 166 GLU A C 1
ATOM 1335 O O . GLU A 1 166 ? 36.760 -3.460 -11.802 1.00 95.31 166 GLU A O 1
ATOM 1340 N N . ASN A 1 167 ? 36.586 -1.492 -12.844 1.00 94.62 167 ASN A N 1
ATOM 1341 C CA . ASN A 1 167 ? 35.665 -0.917 -11.857 1.00 94.62 167 ASN A CA 1
ATOM 1342 C C . ASN A 1 167 ? 34.368 -1.734 -11.717 1.00 94.62 167 ASN A C 1
ATOM 1344 O O . ASN A 1 167 ? 33.851 -1.874 -10.611 1.00 94.62 167 ASN A O 1
ATOM 1348 N N . ILE A 1 168 ? 33.873 -2.324 -12.810 1.00 96.69 168 ILE A N 1
ATOM 1349 C CA . ILE A 1 168 ? 32.688 -3.188 -12.792 1.00 96.69 168 ILE A CA 1
ATOM 1350 C C . ILE A 1 168 ? 32.995 -4.546 -12.172 1.00 96.69 168 ILE A C 1
ATOM 1352 O O . ILE A 1 168 ? 32.183 -5.070 -11.410 1.00 96.69 168 ILE A O 1
ATOM 1356 N N . ARG A 1 169 ? 34.181 -5.103 -12.433 1.00 95.50 169 ARG A N 1
ATOM 1357 C CA . ARG A 1 169 ? 34.632 -6.335 -11.775 1.00 95.50 169 ARG A CA 1
ATOM 1358 C C . ARG A 1 169 ? 34.658 -6.165 -10.252 1.00 95.50 169 ARG A C 1
ATOM 1360 O O . ARG A 1 169 ? 34.110 -7.008 -9.541 1.00 95.50 169 ARG A O 1
ATOM 1367 N N . VAL A 1 170 ? 35.210 -5.048 -9.770 1.00 95.94 170 VAL A N 1
ATOM 1368 C CA . VAL A 1 170 ? 35.237 -4.695 -8.341 1.00 95.94 170 VAL A CA 1
ATOM 1369 C C . VAL A 1 170 ? 33.825 -4.462 -7.794 1.00 95.94 170 VAL A C 1
ATOM 1371 O O . VAL A 1 170 ? 33.486 -5.006 -6.743 1.00 95.94 170 VAL A O 1
ATOM 1374 N N . TYR A 1 171 ? 32.983 -3.709 -8.513 1.00 95.69 171 TYR A N 1
ATOM 1375 C CA . TYR A 1 171 ? 31.587 -3.464 -8.129 1.00 95.69 171 TYR A CA 1
ATOM 1376 C C . TYR A 1 171 ? 30.811 -4.773 -7.946 1.00 95.69 171 TYR A C 1
ATOM 1378 O O . TYR A 1 171 ? 30.194 -4.988 -6.901 1.00 95.69 171 TYR A O 1
ATOM 1386 N N . ARG A 1 172 ? 30.891 -5.674 -8.933 1.00 95.94 172 ARG A N 1
ATOM 1387 C CA . ARG A 1 172 ? 30.215 -6.973 -8.904 1.00 95.94 172 ARG A CA 1
ATOM 1388 C C . ARG A 1 172 ? 30.716 -7.820 -7.743 1.00 95.94 172 ARG A C 1
ATOM 1390 O O . ARG A 1 172 ? 29.906 -8.355 -6.999 1.00 95.94 172 ARG A O 1
ATOM 1397 N N . GLN A 1 173 ? 32.032 -7.928 -7.559 1.00 95.81 173 GLN A N 1
ATOM 1398 C CA . GLN A 1 173 ? 32.600 -8.715 -6.463 1.00 95.81 173 GLN A CA 1
ATOM 1399 C C . GLN A 1 173 ? 32.147 -8.197 -5.091 1.00 95.81 173 GLN A C 1
ATOM 1401 O O . GLN A 1 173 ? 31.738 -8.995 -4.251 1.00 95.81 173 GLN A O 1
ATOM 1406 N N . ARG A 1 174 ? 32.168 -6.874 -4.882 1.00 95.94 174 ARG A N 1
ATOM 1407 C CA . ARG A 1 174 ? 31.641 -6.236 -3.667 1.00 95.94 174 ARG A CA 1
ATOM 1408 C C . ARG A 1 174 ? 30.167 -6.583 -3.461 1.00 95.94 174 ARG A C 1
ATOM 1410 O O . ARG A 1 174 ? 29.802 -7.035 -2.384 1.00 95.94 174 ARG A O 1
ATOM 1417 N N . SER A 1 175 ? 29.344 -6.387 -4.492 1.00 96.12 175 SER A N 1
ATOM 1418 C CA . SER A 1 175 ? 27.900 -6.612 -4.405 1.00 96.12 175 SER A CA 1
ATOM 1419 C C . SER A 1 175 ? 27.568 -8.069 -4.062 1.00 96.12 175 SER A C 1
ATOM 1421 O O . SER A 1 175 ? 26.788 -8.319 -3.149 1.00 96.12 175 SER A O 1
ATOM 1423 N N . LEU A 1 176 ? 28.242 -9.040 -4.688 1.00 96.06 176 LEU A N 1
ATOM 1424 C CA . LEU A 1 176 ? 28.035 -10.460 -4.383 1.00 96.06 176 LEU A CA 1
ATOM 1425 C C . LEU A 1 176 ? 28.404 -10.825 -2.938 1.00 96.06 176 LEU A C 1
ATOM 1427 O O . LEU A 1 176 ? 27.657 -11.559 -2.301 1.00 96.06 176 LEU A O 1
ATOM 1431 N N . LEU A 1 177 ? 29.511 -10.296 -2.407 1.00 95.75 177 LEU A N 1
ATOM 1432 C CA . LEU A 1 177 ? 29.917 -10.541 -1.015 1.00 95.75 177 LEU A CA 1
ATOM 1433 C C . LEU A 1 177 ? 28.933 -9.924 -0.009 1.00 95.75 177 LEU A C 1
ATOM 1435 O O . LEU A 1 177 ? 28.625 -10.527 1.016 1.00 95.75 177 LEU A O 1
ATOM 1439 N N . GLU A 1 178 ? 28.423 -8.727 -0.298 1.00 95.25 178 GLU A N 1
ATOM 1440 C CA . GLU A 1 178 ? 27.408 -8.073 0.537 1.00 95.25 178 GLU A CA 1
ATOM 1441 C C . GLU A 1 178 ? 26.091 -8.861 0.535 1.00 95.25 178 GLU A C 1
ATOM 1443 O O . GLU A 1 178 ? 25.500 -9.077 1.594 1.00 95.25 178 GLU A O 1
ATOM 1448 N N . LYS A 1 179 ? 25.667 -9.362 -0.631 1.00 95.75 179 LYS A N 1
ATOM 1449 C CA . LYS A 1 179 ? 24.482 -10.222 -0.756 1.00 95.75 179 LYS A CA 1
ATOM 1450 C C . LYS A 1 179 ? 24.651 -11.562 -0.060 1.00 95.75 179 LYS A C 1
ATOM 1452 O O . LYS A 1 179 ? 23.707 -12.027 0.569 1.00 95.75 179 LYS A O 1
ATOM 1457 N N . GLU A 1 180 ? 25.836 -12.165 -0.116 1.00 94.12 180 GLU A N 1
ATOM 1458 C CA . GLU A 1 180 ? 26.134 -13.402 0.613 1.00 94.12 180 GLU A CA 1
ATOM 1459 C C . GLU A 1 180 ? 25.892 -13.223 2.122 1.00 94.12 180 GLU A C 1
ATOM 1461 O O . GLU A 1 180 ? 25.243 -14.062 2.749 1.00 94.12 180 GLU A O 1
ATOM 1466 N N . LEU A 1 181 ? 26.320 -12.089 2.693 1.00 92.81 181 LEU A N 1
ATOM 1467 C CA . LEU A 1 181 ? 26.065 -11.748 4.097 1.00 92.81 181 LEU A CA 1
ATOM 1468 C C . LEU A 1 181 ? 24.576 -11.513 4.388 1.00 92.81 181 LEU A C 1
ATOM 1470 O O . LEU A 1 181 ? 24.072 -11.989 5.407 1.00 92.81 181 LEU A O 1
ATOM 1474 N N . LEU A 1 182 ? 23.864 -10.814 3.501 1.00 93.75 182 LEU A N 1
ATOM 1475 C CA . LEU A 1 182 ? 22.432 -10.538 3.661 1.00 93.75 182 LEU A CA 1
ATOM 1476 C C . LEU A 1 182 ? 21.586 -11.814 3.573 1.00 93.75 182 LEU A C 1
ATOM 1478 O O . LEU A 1 182 ? 20.724 -12.045 4.419 1.00 93.75 182 LEU A O 1
ATOM 1482 N N . PHE A 1 183 ? 21.867 -12.694 2.610 1.00 93.00 183 PHE A N 1
ATOM 1483 C CA . PHE A 1 183 ? 21.179 -13.979 2.503 1.00 93.00 183 PHE A CA 1
ATOM 1484 C C . PHE A 1 183 ? 21.537 -14.936 3.639 1.00 93.00 183 PHE A C 1
ATOM 1486 O O . PHE A 1 183 ? 20.667 -15.671 4.108 1.00 93.00 183 PHE A O 1
ATOM 1493 N N . PHE A 1 184 ? 22.787 -14.922 4.111 1.00 89.88 184 PHE A N 1
ATOM 1494 C CA . PHE A 1 184 ? 23.172 -15.647 5.321 1.00 89.88 184 PHE A CA 1
ATOM 1495 C C . PHE A 1 184 ? 22.364 -15.165 6.528 1.00 89.88 184 PHE A C 1
ATOM 1497 O O . PHE A 1 184 ? 21.835 -15.978 7.285 1.00 89.88 184 PHE A O 1
ATOM 1504 N N . SER A 1 185 ? 22.220 -13.848 6.681 1.00 86.44 185 SER A N 1
ATOM 1505 C CA . SER A 1 185 ? 21.426 -13.265 7.756 1.00 86.44 185 SER A CA 1
ATOM 1506 C C . SER A 1 185 ? 19.948 -13.638 7.660 1.00 86.44 185 SER A C 1
ATOM 1508 O O . SER A 1 185 ? 19.331 -13.992 8.665 1.00 86.44 185 SER A O 1
ATOM 1510 N N . TYR A 1 186 ? 19.394 -13.670 6.448 1.00 88.19 186 TYR A N 1
ATOM 1511 C CA . TYR A 1 186 ? 18.029 -14.136 6.237 1.00 88.19 186 TYR A CA 1
ATOM 1512 C C . TYR A 1 186 ? 17.867 -15.620 6.621 1.00 88.19 186 TYR A C 1
ATOM 1514 O O . TYR A 1 186 ? 16.938 -15.972 7.349 1.00 88.19 186 TYR A O 1
ATOM 1522 N N . ASP A 1 187 ? 18.790 -16.498 6.218 1.00 85.62 187 ASP A N 1
ATOM 1523 C CA . ASP A 1 187 ? 18.720 -17.928 6.559 1.00 85.62 187 ASP A CA 1
ATOM 1524 C C . ASP A 1 187 ? 18.882 -18.193 8.070 1.00 85.62 187 ASP A C 1
ATOM 1526 O O . ASP A 1 187 ? 18.204 -19.058 8.625 1.00 85.62 187 ASP A O 1
ATOM 1530 N N . VAL A 1 188 ? 19.767 -17.452 8.749 1.00 84.56 188 VAL A N 1
ATOM 1531 C CA . VAL A 1 188 ? 20.143 -17.717 10.150 1.00 84.56 188 VAL A CA 1
ATOM 1532 C C . VAL A 1 188 ? 19.307 -16.930 11.158 1.00 84.56 188 VAL A C 1
ATOM 1534 O O . VAL A 1 188 ? 18.876 -17.497 12.162 1.00 84.56 188 VAL A O 1
ATOM 1537 N N . PHE A 1 189 ? 19.089 -15.640 10.908 1.00 79.75 189 PHE A N 1
ATOM 1538 C CA . PHE A 1 189 ? 18.424 -14.717 11.832 1.00 79.75 189 PHE A CA 1
ATOM 1539 C C . PHE A 1 189 ? 16.992 -14.374 11.408 1.00 79.75 189 PHE A C 1
ATOM 1541 O O . PHE A 1 189 ? 16.252 -13.780 12.187 1.00 79.75 189 PHE A O 1
ATOM 1548 N N . GLY A 1 190 ? 16.570 -14.764 10.200 1.00 77.88 190 GLY A N 1
ATOM 1549 C CA . GLY A 1 190 ? 15.215 -14.510 9.709 1.00 77.88 190 GLY A CA 1
ATOM 1550 C C . GLY A 1 190 ? 14.958 -13.059 9.296 1.00 77.88 190 GLY A C 1
ATOM 1551 O O . GLY A 1 190 ? 13.800 -12.693 9.115 1.00 77.88 190 GLY A O 1
ATOM 1552 N N . ILE A 1 191 ? 16.006 -12.245 9.137 1.00 79.00 191 ILE A N 1
ATOM 1553 C CA . ILE A 1 191 ? 15.900 -10.857 8.671 1.00 79.00 191 ILE A CA 1
ATOM 1554 C C . ILE A 1 191 ? 15.669 -10.884 7.153 1.00 79.00 191 ILE A C 1
ATOM 1556 O O . ILE A 1 191 ? 16.565 -11.310 6.422 1.00 79.00 191 ILE A O 1
ATOM 1560 N N . PRO A 1 192 ? 14.485 -10.490 6.652 1.00 80.00 192 PRO A N 1
ATOM 1561 C CA . PRO A 1 192 ? 14.175 -10.618 5.236 1.00 80.00 192 PRO A CA 1
ATOM 1562 C C . PRO A 1 192 ? 15.038 -9.667 4.402 1.00 80.00 192 PRO A C 1
ATOM 1564 O O . PRO A 1 192 ? 15.176 -8.489 4.722 1.00 80.00 192 PRO A O 1
ATOM 1567 N N . PHE A 1 193 ? 15.569 -10.179 3.294 1.00 87.81 193 PHE A N 1
ATOM 1568 C CA . PHE A 1 193 ? 16.270 -9.398 2.279 1.00 87.81 193 PHE A CA 1
ATOM 1569 C C . PHE A 1 193 ? 15.635 -9.656 0.913 1.00 87.81 193 PHE A C 1
ATOM 1571 O O . PHE A 1 193 ? 15.412 -10.810 0.532 1.00 87.81 193 PHE A O 1
ATOM 1578 N N . VAL A 1 194 ? 15.340 -8.575 0.191 1.00 87.00 194 VAL A N 1
ATOM 1579 C CA . VAL A 1 194 ? 14.848 -8.612 -1.187 1.00 87.00 194 VAL A CA 1
ATOM 1580 C C . VAL A 1 194 ? 15.983 -8.151 -2.085 1.00 87.00 194 VAL A C 1
ATOM 1582 O O . VAL A 1 194 ? 16.433 -7.013 -1.973 1.00 87.00 194 VAL A O 1
ATOM 1585 N N . ASP A 1 195 ? 16.449 -9.044 -2.951 1.00 90.19 195 ASP A N 1
ATOM 1586 C CA . ASP A 1 195 ? 17.514 -8.732 -3.895 1.00 90.19 195 ASP A CA 1
ATOM 1587 C C . ASP A 1 195 ? 16.986 -7.804 -4.999 1.00 90.19 195 ASP A C 1
ATOM 1589 O O . ASP A 1 195 ? 16.031 -8.180 -5.686 1.00 90.19 195 ASP A O 1
ATOM 1593 N N . PRO A 1 196 ? 17.558 -6.600 -5.172 1.00 89.56 196 PRO A N 1
ATOM 1594 C CA . PRO A 1 196 ? 17.131 -5.683 -6.221 1.00 89.56 196 PRO A CA 1
ATOM 1595 C C . PRO A 1 196 ? 17.637 -6.073 -7.617 1.00 89.56 196 PRO A C 1
ATOM 1597 O O . PRO A 1 196 ? 17.105 -5.570 -8.604 1.00 89.56 196 PRO A O 1
ATOM 1600 N N . ASP A 1 197 ? 18.647 -6.943 -7.723 1.00 91.44 197 ASP A N 1
ATOM 1601 C CA . ASP A 1 197 ? 19.241 -7.309 -9.009 1.00 91.44 197 ASP A CA 1
ATOM 1602 C C . ASP A 1 197 ? 18.787 -8.687 -9.500 1.00 91.44 197 ASP A C 1
ATOM 1604 O O . ASP A 1 197 ? 18.739 -9.664 -8.752 1.00 91.44 197 ASP A O 1
ATOM 1608 N N . THR A 1 198 ? 18.574 -8.798 -10.810 1.00 91.00 198 THR A N 1
ATOM 1609 C CA . THR A 1 198 ? 18.198 -10.060 -11.468 1.00 91.00 198 THR A CA 1
ATOM 1610 C C . THR A 1 198 ? 19.398 -10.964 -11.779 1.00 91.00 198 THR A C 1
ATOM 1612 O O . THR A 1 198 ? 19.240 -12.165 -11.992 1.00 91.00 198 THR A O 1
ATOM 1615 N N . TRP A 1 199 ? 20.608 -10.399 -11.799 1.00 93.56 199 TRP A N 1
ATOM 1616 C CA . TRP A 1 199 ? 21.841 -11.065 -12.232 1.00 93.56 199 TRP A CA 1
ATOM 1617 C C . TRP A 1 199 ? 22.594 -11.797 -11.109 1.00 93.56 199 TRP A C 1
ATOM 1619 O O . TRP A 1 199 ? 23.673 -12.351 -11.346 1.00 93.56 199 TRP A O 1
ATOM 1629 N N . THR A 1 200 ? 22.073 -11.805 -9.879 1.00 93.75 200 THR A N 1
ATOM 1630 C CA . THR A 1 200 ? 22.711 -12.510 -8.760 1.00 93.75 200 THR A CA 1
ATOM 1631 C C . THR A 1 200 ? 22.765 -14.020 -9.031 1.00 93.75 200 THR A C 1
ATOM 1633 O O . THR A 1 200 ? 21.720 -14.641 -9.226 1.00 93.75 200 THR A O 1
ATOM 1636 N N . PRO A 1 201 ? 23.956 -14.650 -9.015 1.00 93.25 201 PRO A N 1
ATOM 1637 C CA . PRO A 1 201 ? 24.078 -16.089 -9.226 1.00 93.25 201 PRO A CA 1
ATOM 1638 C C . PRO A 1 201 ? 23.376 -16.894 -8.128 1.00 93.25 201 PRO A C 1
ATOM 1640 O O . PRO A 1 201 ? 23.486 -16.572 -6.941 1.00 93.25 201 PRO A O 1
ATOM 1643 N N . GLU A 1 202 ? 22.718 -17.992 -8.503 1.00 88.62 202 GLU A N 1
ATOM 1644 C CA . GLU A 1 202 ? 21.987 -18.846 -7.558 1.00 88.62 202 GLU A CA 1
ATOM 1645 C C . GLU A 1 202 ? 22.883 -19.439 -6.459 1.00 88.62 202 GLU A C 1
ATOM 1647 O O . GLU A 1 202 ? 22.399 -19.804 -5.386 1.00 88.62 202 GLU A O 1
ATOM 1652 N N . GLU A 1 203 ? 24.190 -19.566 -6.702 1.00 89.44 203 GLU A N 1
ATOM 1653 C CA . GLU A 1 203 ? 25.147 -20.114 -5.739 1.00 89.44 203 GLU A CA 1
ATOM 1654 C C . GLU A 1 203 ? 25.326 -19.229 -4.505 1.00 89.44 203 GLU A C 1
ATOM 1656 O O . GLU A 1 203 ? 25.644 -19.756 -3.439 1.00 89.44 203 GLU A O 1
ATOM 1661 N N . VAL A 1 204 ? 25.093 -17.919 -4.639 1.00 92.25 204 VAL A N 1
ATOM 1662 C CA . VAL A 1 204 ? 25.195 -16.945 -3.540 1.00 92.25 204 VAL A CA 1
ATOM 1663 C C . VAL A 1 204 ? 24.052 -17.122 -2.539 1.00 92.25 204 VAL A C 1
ATOM 1665 O O . VAL A 1 204 ? 24.204 -16.829 -1.355 1.00 92.25 204 VAL A O 1
ATOM 1668 N N . ILE A 1 205 ? 22.915 -17.660 -2.988 1.00 90.44 205 ILE A N 1
ATOM 1669 C CA . ILE A 1 205 ? 21.748 -17.890 -2.141 1.00 90.44 205 ILE A CA 1
ATOM 1670 C C . ILE A 1 205 ? 21.902 -19.246 -1.417 1.00 90.44 205 ILE A C 1
ATOM 1672 O O . ILE A 1 205 ? 22.035 -20.298 -2.070 1.00 90.44 205 ILE A O 1
ATOM 1676 N N . PRO A 1 206 ? 21.839 -19.285 -0.068 1.00 91.38 206 PRO A N 1
ATOM 1677 C CA . PRO A 1 206 ? 21.907 -20.520 0.706 1.00 91.38 206 PRO A CA 1
ATOM 1678 C C . PRO A 1 206 ? 20.896 -21.559 0.218 1.00 91.38 206 PRO A C 1
ATOM 1680 O O . PRO A 1 206 ? 19.739 -21.246 -0.059 1.00 91.38 206 PRO A O 1
ATOM 1683 N N . LYS A 1 207 ? 21.317 -22.828 0.131 1.00 88.62 207 LYS A N 1
ATOM 1684 C CA . LYS A 1 207 ? 20.474 -23.921 -0.395 1.00 88.62 207 LYS A CA 1
ATOM 1685 C C . LYS A 1 207 ? 19.129 -24.037 0.327 1.00 88.62 207 LYS A C 1
ATOM 1687 O O . LYS A 1 207 ? 18.109 -24.205 -0.327 1.00 88.62 207 LYS A O 1
ATOM 1692 N N . ARG A 1 208 ? 19.130 -23.896 1.657 1.00 86.00 208 ARG A N 1
ATOM 1693 C CA . ARG A 1 208 ? 17.912 -23.922 2.484 1.00 86.00 208 ARG A CA 1
ATOM 1694 C C . ARG A 1 208 ? 16.935 -22.823 2.094 1.00 86.00 208 ARG A C 1
ATOM 1696 O O . ARG A 1 208 ? 15.750 -23.091 1.929 1.00 86.00 208 ARG A O 1
ATOM 1703 N N . LEU A 1 209 ? 17.444 -21.607 1.908 1.00 86.50 209 LEU A N 1
ATOM 1704 C CA . LEU A 1 209 ? 16.636 -20.464 1.513 1.00 86.50 209 LEU A CA 1
ATOM 1705 C C . LEU A 1 209 ? 16.101 -20.625 0.085 1.00 86.50 209 LEU A C 1
ATOM 1707 O O . LEU A 1 209 ? 14.927 -20.357 -0.144 1.00 86.50 209 LEU A O 1
ATOM 1711 N N . ARG A 1 210 ? 16.905 -21.154 -0.848 1.00 86.06 210 ARG A N 1
ATOM 1712 C CA . ARG A 1 210 ? 16.448 -21.486 -2.210 1.00 86.06 210 ARG A CA 1
ATOM 1713 C C . ARG A 1 210 ? 15.329 -22.519 -2.217 1.00 86.06 210 ARG A C 1
ATOM 1715 O O . ARG A 1 210 ? 14.332 -22.338 -2.907 1.00 86.06 210 ARG A O 1
ATOM 1722 N N . GLU A 1 211 ? 15.477 -23.595 -1.449 1.00 87.31 211 GLU A N 1
ATOM 1723 C CA . GLU A 1 211 ? 14.439 -24.622 -1.312 1.00 87.31 211 GLU A CA 1
ATOM 1724 C C . GLU A 1 211 ? 13.169 -24.040 -0.682 1.00 87.31 211 GLU A C 1
ATOM 1726 O O . GLU A 1 211 ? 12.074 -24.286 -1.185 1.00 87.31 211 GLU A O 1
ATOM 1731 N N . LYS A 1 212 ? 13.310 -23.204 0.356 1.00 85.12 212 LYS A N 1
ATOM 1732 C CA . LYS A 1 212 ? 12.191 -22.495 0.990 1.00 85.12 212 LYS A CA 1
ATOM 1733 C C . LYS A 1 212 ? 11.460 -21.586 -0.004 1.00 85.12 212 LYS A C 1
ATOM 1735 O O . LYS A 1 212 ? 10.254 -21.728 -0.166 1.00 85.12 212 LYS A O 1
ATOM 1740 N N . GLN A 1 213 ? 12.184 -20.723 -0.717 1.00 83.44 213 GLN A N 1
ATOM 1741 C CA . GLN A 1 213 ? 11.620 -19.826 -1.731 1.00 83.44 213 GLN A CA 1
ATOM 1742 C C . GLN A 1 213 ? 10.970 -20.598 -2.884 1.00 83.44 213 GLN A C 1
ATOM 1744 O O . GLN A 1 213 ? 9.928 -20.189 -3.390 1.00 83.44 213 GLN A O 1
ATOM 1749 N N . LYS A 1 214 ? 11.547 -21.736 -3.291 1.00 86.38 214 LYS A N 1
ATOM 1750 C CA . LYS A 1 214 ? 10.958 -22.610 -4.311 1.00 86.38 214 LYS A CA 1
ATOM 1751 C C . LYS A 1 214 ? 9.620 -23.183 -3.844 1.00 86.38 214 LYS A C 1
ATOM 1753 O O . LYS A 1 214 ? 8.646 -23.091 -4.583 1.00 86.38 214 LYS A O 1
ATOM 1758 N N . VAL A 1 215 ? 9.556 -23.711 -2.620 1.00 86.31 215 VAL A N 1
ATOM 1759 C CA . VAL A 1 215 ? 8.311 -24.229 -2.029 1.00 86.31 215 VAL A CA 1
ATOM 1760 C C . VAL A 1 215 ? 7.273 -23.118 -1.881 1.00 86.31 215 VAL A C 1
ATOM 1762 O O . VAL A 1 215 ? 6.108 -23.328 -2.208 1.00 86.31 215 VAL A O 1
ATOM 1765 N N . GLU A 1 216 ? 7.674 -21.927 -1.435 1.00 82.31 216 GLU A N 1
ATOM 1766 C CA . GLU A 1 216 ? 6.788 -20.761 -1.334 1.00 82.31 216 GLU A CA 1
ATOM 1767 C C . GLU A 1 216 ? 6.260 -20.333 -2.707 1.00 82.31 216 GLU A C 1
ATOM 1769 O O . GLU A 1 216 ? 5.062 -20.099 -2.845 1.00 82.31 216 GLU A O 1
ATOM 1774 N N . ARG A 1 217 ? 7.108 -20.310 -3.743 1.00 82.44 217 ARG A N 1
ATOM 1775 C CA . ARG A 1 217 ? 6.712 -19.983 -5.121 1.00 82.44 217 ARG A CA 1
ATOM 1776 C C . ARG A 1 217 ? 5.771 -21.029 -5.715 1.00 82.44 217 ARG A C 1
ATOM 1778 O O . ARG A 1 217 ? 4.783 -20.661 -6.341 1.00 82.44 217 ARG A O 1
ATOM 1785 N N . GLU A 1 218 ? 6.046 -22.314 -5.504 1.00 86.62 218 GLU A N 1
ATOM 1786 C CA . GLU A 1 218 ? 5.163 -23.413 -5.916 1.00 86.62 218 GLU A CA 1
ATOM 1787 C C . GLU A 1 218 ? 3.824 -23.353 -5.172 1.00 86.62 218 GLU A C 1
ATOM 1789 O O . GLU A 1 218 ? 2.769 -23.518 -5.778 1.00 86.62 218 GLU A O 1
ATOM 1794 N N . THR A 1 219 ? 3.846 -23.048 -3.874 1.00 81.50 219 THR A N 1
ATOM 1795 C CA . THR A 1 219 ? 2.633 -22.874 -3.064 1.00 81.50 219 THR A CA 1
ATOM 1796 C C . THR A 1 219 ? 1.832 -21.664 -3.537 1.00 81.50 219 THR A C 1
ATOM 1798 O O . THR A 1 219 ? 0.629 -21.782 -3.729 1.00 81.50 219 THR A O 1
ATOM 1801 N N . ALA A 1 220 ? 2.480 -20.527 -3.798 1.00 75.31 220 ALA A N 1
ATOM 1802 C CA . ALA A 1 220 ? 1.838 -19.331 -4.334 1.00 75.31 220 ALA A CA 1
ATOM 1803 C C . ALA A 1 220 ? 1.257 -19.566 -5.736 1.00 75.31 220 ALA A C 1
ATOM 1805 O O . ALA A 1 220 ? 0.157 -19.097 -6.020 1.00 75.31 220 ALA A O 1
ATOM 1806 N N . ALA A 1 221 ? 1.948 -20.324 -6.594 1.00 79.44 221 ALA A N 1
ATOM 1807 C CA . ALA A 1 221 ? 1.440 -20.721 -7.904 1.00 79.44 221 ALA A CA 1
ATOM 1808 C C . ALA A 1 221 ? 0.211 -21.633 -7.777 1.00 79.44 221 ALA A C 1
ATOM 1810 O O . ALA A 1 221 ? -0.794 -21.372 -8.430 1.00 79.44 221 ALA A O 1
ATOM 1811 N N . ARG A 1 222 ? 0.247 -22.631 -6.881 1.00 84.31 222 ARG A N 1
ATOM 1812 C CA . ARG A 1 222 ? -0.910 -23.495 -6.590 1.00 84.31 222 ARG A CA 1
ATOM 1813 C C . ARG A 1 222 ? -2.085 -22.710 -6.021 1.00 84.31 222 ARG A C 1
ATOM 1815 O O . ARG A 1 222 ? -3.199 -22.904 -6.477 1.00 84.31 222 ARG A O 1
ATOM 1822 N N . ILE A 1 223 ? -1.843 -21.795 -5.080 1.00 78.31 223 ILE A N 1
ATOM 1823 C CA . ILE A 1 223 ? -2.879 -20.905 -4.538 1.00 78.31 223 ILE A CA 1
ATOM 1824 C C . ILE A 1 223 ? -3.442 -20.018 -5.649 1.00 78.31 223 ILE A C 1
ATOM 1826 O O . ILE A 1 223 ? -4.650 -19.860 -5.735 1.00 78.31 223 ILE A O 1
ATOM 1830 N N . SER A 1 224 ? -2.600 -19.461 -6.521 1.00 79.44 224 SER A N 1
ATOM 1831 C CA . SER A 1 224 ? -3.055 -18.626 -7.641 1.00 79.44 224 SER A CA 1
ATOM 1832 C C . SER A 1 224 ? -3.876 -19.423 -8.655 1.00 79.44 224 SER A C 1
ATOM 1834 O O . SER A 1 224 ? -4.859 -18.912 -9.178 1.00 79.44 224 SER A O 1
ATOM 1836 N N . GLU A 1 225 ? -3.510 -20.679 -8.912 1.00 85.62 225 GLU A N 1
ATOM 1837 C CA . GLU A 1 225 ? -4.270 -21.598 -9.761 1.00 85.62 225 GLU A CA 1
ATOM 1838 C C . GLU A 1 225 ? -5.595 -22.010 -9.104 1.00 85.62 225 GLU A C 1
ATOM 1840 O O . GLU A 1 225 ? -6.634 -21.982 -9.757 1.00 85.62 225 GLU A O 1
ATOM 1845 N N . GLU A 1 226 ? -5.593 -22.331 -7.808 1.00 85.50 226 GLU A N 1
ATOM 1846 C CA . GLU A 1 226 ? -6.800 -22.620 -7.027 1.00 85.50 226 GLU A CA 1
ATOM 1847 C C . GLU A 1 226 ? -7.728 -21.402 -6.976 1.00 85.50 226 GLU A C 1
ATOM 1849 O O . GLU A 1 226 ? -8.925 -21.554 -7.192 1.00 85.50 226 GLU A O 1
ATOM 1854 N N . ILE A 1 227 ? -7.191 -20.192 -6.784 1.00 79.19 227 ILE A N 1
ATOM 1855 C CA . ILE A 1 227 ? -7.942 -18.934 -6.874 1.00 79.19 227 ILE A CA 1
ATOM 1856 C C . ILE A 1 227 ? -8.460 -18.731 -8.293 1.00 79.19 227 ILE A C 1
ATOM 1858 O O . ILE A 1 227 ? -9.615 -18.372 -8.442 1.00 79.19 227 ILE A O 1
ATOM 1862 N N . GLY A 1 228 ? -7.662 -18.972 -9.334 1.00 78.25 228 GLY A N 1
ATOM 1863 C CA . GLY A 1 228 ? -8.104 -18.842 -10.724 1.00 78.25 228 GLY A CA 1
ATOM 1864 C C . GLY A 1 228 ? -9.240 -19.809 -11.068 1.00 78.25 228 GLY A C 1
ATOM 1865 O O . GLY A 1 228 ? -10.231 -19.413 -11.679 1.00 78.25 228 GLY A O 1
ATOM 1866 N N . ASN A 1 229 ? -9.139 -21.059 -10.617 1.00 82.69 229 ASN A N 1
ATOM 1867 C CA . ASN A 1 229 ? -10.181 -22.071 -10.777 1.00 82.69 229 ASN A CA 1
ATOM 1868 C C . ASN A 1 229 ? -11.430 -21.723 -9.962 1.00 82.69 229 ASN A C 1
ATOM 1870 O O . ASN A 1 229 ? -12.533 -21.796 -10.494 1.00 82.69 229 ASN A O 1
ATOM 1874 N N . LEU A 1 230 ? -11.259 -21.274 -8.716 1.00 81.44 230 LEU A N 1
ATOM 1875 C CA . LEU A 1 230 ? -12.350 -20.817 -7.861 1.00 81.44 230 LEU A CA 1
ATOM 1876 C C . LEU A 1 230 ? -13.011 -19.561 -8.428 1.00 81.44 230 LEU A C 1
ATOM 1878 O O . LEU A 1 230 ? -14.225 -19.452 -8.390 1.00 81.44 230 LEU A O 1
ATOM 1882 N N . MET A 1 231 ? -12.246 -18.620 -8.980 1.00 71.69 231 MET A N 1
ATOM 1883 C CA . MET A 1 231 ? -12.774 -17.431 -9.643 1.00 71.69 231 MET A CA 1
ATOM 1884 C C . MET A 1 231 ? -13.591 -17.816 -10.864 1.00 71.69 231 MET A C 1
ATOM 1886 O O . MET A 1 231 ? -14.665 -17.267 -11.045 1.00 71.69 231 MET A O 1
ATOM 1890 N N . LYS A 1 232 ? -13.131 -18.791 -11.650 1.00 80.88 232 LYS A N 1
ATOM 1891 C CA . LYS A 1 232 ? -13.876 -19.316 -12.795 1.00 80.88 232 LYS A CA 1
ATOM 1892 C C . LYS A 1 232 ? -15.144 -20.057 -12.367 1.00 80.88 232 LYS A C 1
ATOM 1894 O O . LYS A 1 232 ? -16.178 -19.911 -13.005 1.00 80.88 232 LYS A O 1
ATOM 1899 N N . GLU A 1 233 ? -15.090 -20.814 -11.273 1.00 83.50 233 GLU A N 1
ATOM 1900 C CA . GLU A 1 233 ? -16.258 -21.472 -10.678 1.00 83.50 233 GLU A CA 1
ATOM 1901 C C . GLU A 1 233 ? -17.253 -20.440 -10.125 1.00 83.50 233 GLU A C 1
ATOM 1903 O O . GLU A 1 233 ? -18.445 -20.516 -10.409 1.00 83.50 233 GLU A O 1
ATOM 1908 N N . ILE A 1 234 ? -16.769 -19.413 -9.425 1.00 75.69 234 ILE A N 1
ATOM 1909 C CA . ILE A 1 234 ? -17.564 -18.267 -8.974 1.00 75.69 234 ILE A CA 1
ATOM 1910 C C . ILE A 1 234 ? -18.151 -17.533 -10.172 1.00 75.69 234 ILE A C 1
ATOM 1912 O O . ILE A 1 234 ? -19.312 -17.177 -10.113 1.00 75.69 234 ILE A O 1
ATOM 1916 N N . GLU A 1 235 ? -17.410 -17.322 -11.254 1.00 72.88 235 GLU A N 1
ATOM 1917 C CA . GLU A 1 235 ? -17.902 -16.665 -12.465 1.00 72.88 235 GLU A CA 1
ATOM 1918 C C . GLU A 1 235 ? -19.023 -17.490 -13.107 1.00 72.88 235 GLU A C 1
ATOM 1920 O O . GLU A 1 235 ? -20.075 -16.940 -13.410 1.00 72.88 235 GLU A O 1
ATOM 1925 N N . THR A 1 236 ? -18.882 -18.819 -13.172 1.00 73.25 236 THR A N 1
ATOM 1926 C CA . THR A 1 236 ? -19.954 -19.712 -13.646 1.00 73.25 236 THR A CA 1
ATOM 1927 C C . THR A 1 236 ? -21.166 -19.735 -12.710 1.00 73.25 236 THR A C 1
ATOM 1929 O O . THR A 1 236 ? -22.299 -19.668 -13.175 1.00 73.25 236 THR A O 1
ATOM 1932 N N . LEU A 1 237 ? -20.955 -19.745 -11.389 1.00 69.00 237 LEU A N 1
ATOM 1933 C CA . LEU A 1 237 ? -22.025 -19.680 -10.390 1.00 69.00 237 LEU A CA 1
ATOM 1934 C C . LEU A 1 237 ? -22.683 -18.300 -10.357 1.00 69.00 237 LEU A C 1
ATOM 1936 O O . LEU A 1 237 ? -23.873 -18.200 -10.090 1.00 69.00 237 LEU A O 1
ATOM 1940 N N . VAL A 1 238 ? -21.934 -17.231 -10.619 1.00 69.69 238 VAL A N 1
ATOM 1941 C CA . VAL A 1 238 ? -22.435 -15.864 -10.743 1.00 69.69 238 VAL A CA 1
ATOM 1942 C C . VAL A 1 238 ? -23.193 -15.725 -12.047 1.00 69.69 238 VAL A C 1
ATOM 1944 O O . VAL A 1 238 ? -24.231 -15.090 -12.008 1.00 69.69 238 VAL A O 1
ATOM 1947 N N . GLU A 1 239 ? -22.772 -16.331 -13.158 1.00 61.44 239 GLU A N 1
ATOM 1948 C CA . GLU A 1 239 ? -23.535 -16.389 -14.413 1.00 61.44 239 GLU A CA 1
ATOM 1949 C C . GLU A 1 239 ? -24.836 -17.188 -14.252 1.00 61.44 239 GLU A C 1
ATOM 1951 O O . GLU A 1 239 ? -25.894 -16.726 -14.679 1.00 61.44 239 GLU A O 1
ATOM 1956 N N . GLU A 1 240 ? -24.805 -18.342 -13.580 1.00 60.28 240 GLU A N 1
ATOM 1957 C CA . GLU A 1 240 ? -26.008 -19.126 -13.269 1.00 60.28 240 GLU A CA 1
ATOM 1958 C C . GLU A 1 240 ? -26.933 -18.375 -12.303 1.00 60.28 240 GLU A C 1
ATOM 1960 O O . GLU A 1 240 ? -28.129 -18.235 -12.568 1.00 60.28 240 GLU A O 1
ATOM 1965 N N . LYS A 1 241 ? -26.377 -17.787 -11.239 1.00 55.06 241 LYS A N 1
ATOM 1966 C CA . LYS A 1 241 ? -27.121 -17.006 -10.243 1.00 55.06 241 LYS A CA 1
ATOM 1967 C C . LYS A 1 241 ? -27.550 -15.638 -10.763 1.00 55.06 241 LYS A C 1
ATOM 1969 O O . LYS A 1 241 ? -28.537 -15.116 -10.267 1.00 55.06 241 LYS A O 1
ATOM 1974 N N . THR A 1 242 ? -26.881 -15.053 -11.759 1.00 52.38 242 THR A N 1
ATOM 1975 C CA . THR A 1 242 ? -27.376 -13.863 -12.475 1.00 52.38 242 THR A CA 1
ATOM 1976 C C . THR A 1 242 ? -28.464 -14.237 -13.462 1.00 52.38 242 THR A C 1
ATOM 1978 O O . THR A 1 242 ? -29.411 -13.477 -13.606 1.00 52.38 242 THR A O 1
ATOM 1981 N N . LYS A 1 243 ? -28.433 -15.426 -14.070 1.00 48.38 243 LYS A N 1
ATOM 1982 C CA . LYS A 1 243 ? -29.579 -15.946 -14.832 1.00 48.38 243 LYS A CA 1
ATOM 1983 C C . LYS A 1 243 ? -30.800 -16.186 -13.939 1.00 48.38 243 LYS A C 1
ATOM 1985 O O . LYS A 1 243 ? -31.904 -15.821 -14.332 1.00 48.38 243 LYS A O 1
ATOM 1990 N N . GLU A 1 244 ? -30.603 -16.715 -12.730 1.00 47.56 244 GLU A N 1
ATOM 1991 C CA . GLU A 1 244 ? -31.664 -16.850 -11.719 1.00 47.56 244 GLU A CA 1
ATOM 1992 C C . GLU A 1 244 ? -32.070 -15.499 -11.094 1.00 47.56 244 GLU A C 1
ATOM 1994 O O . GLU A 1 244 ? -33.253 -15.271 -10.834 1.00 47.56 244 GLU A O 1
ATOM 1999 N N . SER A 1 245 ? -31.135 -14.560 -10.895 1.00 44.16 245 SER A N 1
ATOM 2000 C CA . SER A 1 245 ? -31.429 -13.233 -10.332 1.00 44.16 245 SER A CA 1
ATOM 2001 C C . SER A 1 245 ? -32.101 -12.302 -11.336 1.00 44.16 245 SER A C 1
ATOM 2003 O O . SER A 1 245 ? -32.933 -11.492 -10.941 1.00 44.16 245 SER A O 1
ATOM 2005 N N . VAL A 1 246 ? -31.835 -12.447 -12.637 1.00 44.78 246 VAL A N 1
ATOM 2006 C CA . VAL A 1 246 ? -32.544 -11.716 -13.698 1.00 44.78 246 VAL A CA 1
ATOM 2007 C C . VAL A 1 246 ? -34.003 -12.182 -13.808 1.00 44.78 246 VAL A C 1
ATOM 2009 O O . VAL A 1 246 ? -34.864 -11.364 -14.136 1.00 44.78 246 VAL A O 1
ATOM 2012 N N . ASP A 1 247 ? -34.320 -13.428 -13.434 1.00 42.66 247 ASP A N 1
ATOM 2013 C CA . ASP A 1 247 ? -35.708 -13.911 -13.319 1.00 42.66 247 ASP A CA 1
ATOM 2014 C C . ASP A 1 247 ? -36.364 -13.538 -11.964 1.00 42.66 247 ASP A C 1
ATOM 2016 O O . ASP A 1 247 ? -37.570 -13.281 -11.902 1.00 42.66 247 ASP A O 1
ATOM 2020 N N . MET A 1 248 ? -35.580 -13.389 -10.883 1.00 40.81 248 MET A N 1
ATOM 2021 C CA . MET A 1 248 ? -36.045 -12.902 -9.566 1.00 40.81 248 MET A CA 1
ATOM 2022 C C . MET A 1 248 ? -36.148 -11.370 -9.440 1.00 40.81 248 MET A C 1
ATOM 2024 O O . MET A 1 248 ? -36.908 -10.874 -8.606 1.00 40.81 248 MET A O 1
ATOM 2028 N N . ASN A 1 249 ? -35.490 -10.601 -10.313 1.00 41.75 249 ASN A N 1
ATOM 2029 C CA . ASN A 1 249 ? -35.578 -9.133 -10.372 1.00 41.75 249 ASN A CA 1
ATOM 2030 C C . ASN A 1 249 ? -36.965 -8.614 -10.809 1.00 41.75 249 ASN A C 1
ATOM 2032 O O . ASN A 1 249 ? -37.196 -7.407 -10.868 1.00 41.75 249 ASN A O 1
ATOM 2036 N N . LYS A 1 250 ? -37.931 -9.510 -11.050 1.00 42.34 250 LYS A N 1
ATOM 2037 C CA . LYS A 1 250 ? -39.362 -9.185 -11.165 1.00 42.34 250 LYS A CA 1
ATOM 2038 C C . LYS A 1 250 ? -40.128 -9.186 -9.833 1.00 42.34 250 LYS A C 1
ATOM 2040 O O . LYS A 1 250 ? -41.330 -8.924 -9.846 1.00 42.34 250 LYS A O 1
ATOM 2045 N N . LEU A 1 251 ? -39.479 -9.446 -8.693 1.00 49.06 251 LEU A N 1
ATOM 2046 C CA . LEU A 1 251 ? -40.134 -9.541 -7.380 1.00 49.06 251 LEU A CA 1
ATOM 2047 C C . LEU A 1 251 ? -39.315 -8.904 -6.239 1.00 49.06 251 LEU A C 1
ATOM 2049 O O . LEU A 1 251 ? -39.118 -9.511 -5.190 1.00 49.06 251 LEU A O 1
ATOM 2053 N N . ILE A 1 252 ? -38.897 -7.643 -6.387 1.00 56.50 252 ILE A N 1
ATOM 2054 C CA . ILE A 1 252 ? -38.433 -6.853 -5.231 1.00 56.50 252 ILE A CA 1
ATOM 2055 C C . ILE A 1 252 ? -39.637 -6.626 -4.296 1.00 56.50 252 ILE A C 1
ATOM 2057 O O . ILE A 1 252 ? -40.619 -5.974 -4.664 1.00 56.50 252 ILE A O 1
ATOM 2061 N N . ARG A 1 253 ? -39.602 -7.226 -3.099 1.00 64.69 253 ARG A N 1
ATOM 2062 C CA . ARG A 1 253 ? -40.682 -7.169 -2.100 1.00 64.69 253 ARG A CA 1
ATOM 2063 C C . ARG A 1 253 ? -40.411 -6.064 -1.075 1.00 64.69 253 ARG A C 1
ATOM 2065 O O . ARG A 1 253 ? -39.795 -6.310 -0.050 1.00 64.69 253 ARG A O 1
ATOM 2072 N N . GLU A 1 254 ? -40.939 -4.871 -1.310 1.00 73.38 254 GLU A N 1
ATOM 2073 C CA . GLU A 1 254 ? -40.904 -3.766 -0.337 1.00 73.38 254 GLU A CA 1
ATOM 2074 C C . GLU A 1 254 ? -42.161 -3.732 0.553 1.00 73.38 254 GLU A C 1
ATOM 2076 O O . GLU A 1 254 ? -43.195 -4.329 0.233 1.00 73.38 254 GLU A O 1
ATOM 2081 N N . GLY A 1 255 ? -42.092 -3.006 1.674 1.00 80.00 255 GLY A N 1
ATOM 2082 C CA . GLY A 1 255 ? -43.240 -2.740 2.545 1.00 80.00 255 GLY A CA 1
ATOM 2083 C C . GLY A 1 255 ? -43.507 -3.846 3.566 1.00 80.00 255 GLY A C 1
ATOM 2084 O O . GLY A 1 255 ? -44.632 -4.343 3.676 1.00 80.00 255 GLY A O 1
ATOM 2085 N N . GLY A 1 256 ? -42.474 -4.313 4.270 1.00 82.12 256 GLY A N 1
ATOM 2086 C CA . GLY A 1 256 ? -42.657 -5.150 5.461 1.00 82.12 256 GLY A CA 1
ATOM 2087 C C . GLY A 1 256 ? -43.262 -4.405 6.665 1.00 82.12 256 GLY A C 1
ATOM 2088 O O . GLY A 1 256 ? -43.515 -3.200 6.591 1.00 82.12 256 GLY A O 1
ATOM 2089 N N . PRO A 1 257 ? -43.564 -5.126 7.760 1.00 84.06 257 PRO A N 1
ATOM 2090 C CA . PRO A 1 257 ? -44.255 -4.570 8.921 1.00 84.06 257 PRO A CA 1
ATOM 2091 C C . PRO A 1 257 ? -43.390 -3.558 9.685 1.00 84.06 257 PRO A C 1
ATOM 2093 O O . PRO A 1 257 ? -42.170 -3.693 9.773 1.00 84.06 257 PRO A O 1
ATOM 2096 N N . LEU A 1 258 ? -44.026 -2.557 10.292 1.00 83.31 258 LEU A N 1
ATOM 2097 C CA . LEU A 1 258 ? -43.345 -1.622 11.188 1.00 83.31 258 LEU A CA 1
ATOM 2098 C C . LEU A 1 258 ? -43.205 -2.271 12.568 1.00 83.31 258 LEU A C 1
ATOM 2100 O O . LEU A 1 258 ? -44.193 -2.695 13.159 1.00 83.31 258 LEU A O 1
ATOM 2104 N N . LEU A 1 259 ? -41.965 -2.391 13.048 1.00 84.69 259 LEU A N 1
ATOM 2105 C CA . LEU A 1 259 ? -41.631 -3.153 14.259 1.00 84.69 259 LEU A CA 1
ATOM 2106 C C . LEU A 1 259 ? -41.836 -2.376 15.568 1.00 84.69 259 LEU A C 1
ATOM 2108 O O . LEU A 1 259 ? -41.759 -2.966 16.642 1.00 84.69 259 LEU A O 1
ATOM 2112 N N . TYR A 1 260 ? -42.034 -1.061 15.489 1.00 89.19 260 TYR A N 1
ATOM 2113 C CA . TYR A 1 260 ? -42.035 -0.166 16.642 1.00 89.19 260 TYR A CA 1
ATOM 2114 C C . TYR A 1 260 ? -43.251 0.757 16.617 1.00 89.19 260 TYR A C 1
ATOM 2116 O O . TYR A 1 260 ? -43.577 1.333 15.577 1.00 89.19 260 TYR A O 1
ATOM 2124 N N . ASP A 1 261 ? -43.871 0.939 17.780 1.00 83.25 261 ASP A N 1
ATOM 2125 C CA . ASP A 1 261 ? -44.992 1.859 17.958 1.00 83.25 261 ASP A CA 1
ATOM 2126 C C . ASP A 1 261 ? -44.552 3.317 17.760 1.00 83.25 261 ASP A C 1
ATOM 2128 O O . ASP A 1 261 ? -43.462 3.720 18.172 1.00 83.25 261 ASP A O 1
ATOM 2132 N N . GLY A 1 262 ? -45.404 4.117 17.113 1.00 85.00 262 GLY A N 1
ATOM 2133 C CA . GLY A 1 262 ? -45.131 5.527 16.804 1.00 85.00 262 GLY A CA 1
ATOM 2134 C C . GLY A 1 262 ? -44.280 5.763 15.550 1.00 85.00 262 GLY A C 1
ATOM 2135 O O . GLY A 1 262 ? -44.169 6.905 15.109 1.00 85.00 262 GLY A O 1
ATOM 2136 N N . VAL A 1 263 ? -43.737 4.706 14.938 1.00 92.94 263 VAL A N 1
ATOM 21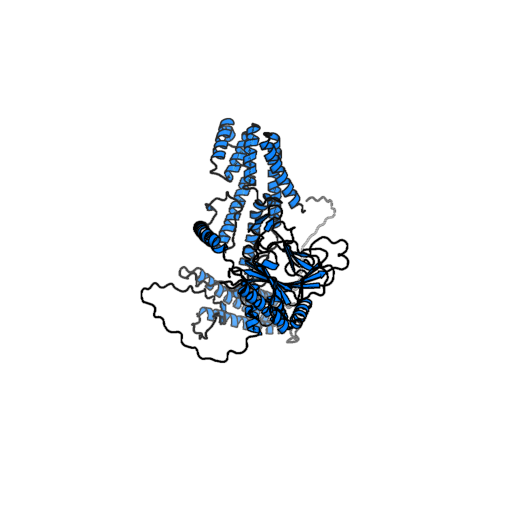37 C CA . VAL A 1 263 ? -43.027 4.782 13.656 1.00 92.94 263 VAL A CA 1
ATOM 2138 C C . VAL A 1 263 ? -44.029 4.706 12.503 1.00 92.94 263 VAL A C 1
ATOM 2140 O O . VAL A 1 263 ? -44.915 3.853 12.506 1.00 92.94 263 VAL A O 1
ATOM 2143 N N . SER A 1 264 ? -43.891 5.571 11.495 1.00 93.69 264 SER A N 1
ATOM 2144 C CA . SER A 1 264 ? -44.773 5.588 10.318 1.00 93.69 264 SER A CA 1
ATOM 2145 C C . SER A 1 264 ? -44.002 5.817 9.019 1.00 93.69 264 SER A C 1
ATOM 2147 O O . SER A 1 264 ? -43.010 6.541 8.994 1.00 93.69 264 SER A O 1
ATOM 2149 N N . ILE A 1 265 ? -44.440 5.183 7.927 1.00 93.62 265 ILE A N 1
ATOM 2150 C CA . ILE A 1 265 ? -43.860 5.397 6.593 1.00 93.62 265 ILE A CA 1
ATOM 2151 C C . ILE A 1 265 ? -44.516 6.631 5.982 1.00 93.62 265 ILE A C 1
ATOM 2153 O O . ILE A 1 265 ? -45.712 6.614 5.691 1.00 93.62 265 ILE A O 1
ATOM 2157 N N . THR A 1 266 ? -43.725 7.675 5.755 1.00 93.38 266 THR A N 1
ATOM 2158 C CA . THR A 1 266 ? -44.197 8.945 5.186 1.00 93.38 266 THR A CA 1
ATOM 2159 C C . THR A 1 266 ? -44.104 8.943 3.665 1.00 93.38 266 THR A C 1
ATOM 2161 O O . THR A 1 266 ? -44.987 9.468 2.989 1.00 93.38 266 THR A O 1
ATOM 2164 N N . MET A 1 267 ? -43.051 8.334 3.108 1.00 93.44 267 MET A N 1
ATOM 2165 C CA . MET A 1 267 ? -42.864 8.203 1.660 1.00 93.44 267 MET A CA 1
ATOM 2166 C C . MET A 1 267 ? -42.307 6.819 1.329 1.00 93.44 267 MET A C 1
ATOM 2168 O O . MET A 1 267 ? -41.330 6.375 1.927 1.00 93.44 267 MET A O 1
ATOM 2172 N N . ASN A 1 268 ? -42.925 6.140 0.368 1.00 92.00 268 ASN A N 1
ATOM 2173 C CA . ASN A 1 268 ? -42.431 4.875 -0.183 1.00 92.00 268 ASN A CA 1
ATOM 2174 C C . ASN A 1 268 ? -41.717 5.111 -1.527 1.00 92.00 268 ASN A C 1
ATOM 2176 O O . ASN A 1 268 ? -41.772 6.214 -2.073 1.00 92.00 268 ASN A O 1
ATOM 2180 N N . SER A 1 269 ? -41.108 4.071 -2.099 1.00 90.69 269 SER A N 1
ATOM 2181 C CA . SER A 1 269 ? -40.369 4.154 -3.369 1.00 90.69 269 SER A CA 1
ATOM 2182 C C . SER A 1 269 ? -41.167 4.796 -4.510 1.00 90.69 269 SER A C 1
ATOM 2184 O O . SER A 1 269 ? -40.617 5.576 -5.281 1.00 90.69 269 SER A O 1
ATOM 2186 N N . ARG A 1 270 ? -42.487 4.547 -4.580 1.00 87.94 270 ARG A N 1
ATOM 2187 C CA . ARG A 1 270 ? -43.362 5.148 -5.605 1.00 87.94 270 ARG A CA 1
ATOM 2188 C C . ARG A 1 270 ? -43.514 6.655 -5.426 1.00 87.94 270 ARG A C 1
ATOM 2190 O O . ARG A 1 270 ? -43.529 7.374 -6.413 1.00 87.94 270 ARG A O 1
ATOM 2197 N N . MET A 1 271 ? -43.638 7.127 -4.187 1.00 89.81 271 MET A N 1
ATOM 2198 C CA . MET A 1 271 ? -43.702 8.563 -3.885 1.00 89.81 271 MET A CA 1
ATOM 2199 C C . MET A 1 271 ? -42.350 9.258 -4.083 1.00 89.81 271 MET A C 1
ATOM 2201 O O . MET A 1 271 ? -42.319 10.453 -4.349 1.00 89.81 271 MET A O 1
ATOM 2205 N N . LEU A 1 272 ? -41.251 8.509 -3.970 1.00 92.12 272 LEU A N 1
ATOM 2206 C CA . LEU A 1 272 ? -39.878 8.989 -4.152 1.00 92.12 272 LEU A CA 1
ATOM 2207 C C . LEU A 1 272 ? -39.357 8.820 -5.592 1.00 92.12 272 LEU A C 1
ATOM 2209 O O . LEU A 1 272 ? -38.148 8.923 -5.800 1.00 92.12 272 LEU A O 1
ATOM 2213 N N . ASN A 1 273 ? -40.238 8.516 -6.557 1.00 90.38 273 ASN A N 1
ATOM 2214 C CA . ASN A 1 273 ? -39.902 8.269 -7.967 1.00 90.38 273 ASN A CA 1
ATOM 2215 C C . ASN A 1 273 ? -38.659 7.375 -8.152 1.00 90.38 273 ASN A C 1
ATOM 2217 O O . ASN A 1 273 ? -37.752 7.695 -8.917 1.00 90.38 273 ASN A O 1
ATOM 2221 N N . GLY A 1 274 ? -38.604 6.255 -7.430 1.00 88.12 274 GLY A N 1
ATOM 2222 C CA . GLY A 1 274 ? -37.479 5.327 -7.487 1.00 88.12 274 GLY A CA 1
ATOM 2223 C C . GLY A 1 274 ? -37.849 3.915 -7.045 1.00 88.12 274 GLY A C 1
ATOM 2224 O O . GLY A 1 274 ? -39.024 3.560 -6.938 1.00 88.12 274 GLY A O 1
ATOM 2225 N N . SER A 1 275 ? -36.829 3.106 -6.775 1.00 89.50 275 SER A N 1
ATOM 2226 C CA . SER A 1 275 ? -36.955 1.740 -6.257 1.00 89.50 275 SER A CA 1
ATOM 2227 C C . SER A 1 275 ? -36.081 1.565 -5.028 1.00 89.50 275 SER A C 1
ATOM 2229 O O . SER A 1 275 ? -34.993 2.130 -4.971 1.00 89.50 275 SER A O 1
ATOM 2231 N N . GLN A 1 276 ? -36.521 0.741 -4.083 1.00 90.75 276 GLN A N 1
ATOM 2232 C CA . GLN A 1 276 ? -35.800 0.425 -2.856 1.00 90.75 276 GLN A CA 1
ATOM 2233 C C . GLN A 1 276 ? -35.443 1.675 -2.047 1.00 90.75 276 GLN A C 1
ATOM 2235 O O . GLN A 1 276 ? -34.308 1.821 -1.606 1.00 90.75 276 GLN A O 1
ATOM 2240 N N . ARG A 1 277 ? -36.411 2.581 -1.848 1.00 93.56 277 ARG A N 1
ATOM 2241 C CA . ARG A 1 277 ? -36.262 3.801 -1.038 1.00 93.56 277 ARG A CA 1
ATOM 2242 C C . ARG A 1 277 ? -37.436 3.959 -0.073 1.00 93.56 277 ARG A C 1
ATOM 2244 O O . ARG A 1 277 ? -38.580 3.636 -0.396 1.00 93.56 277 ARG A O 1
ATOM 2251 N N . VAL A 1 278 ? -37.182 4.506 1.108 1.00 95.50 278 VAL A N 1
ATOM 2252 C CA . VAL A 1 278 ? -38.221 4.787 2.103 1.00 95.50 278 VAL A CA 1
ATOM 2253 C C . VAL A 1 278 ? -37.867 5.991 2.959 1.00 95.50 278 VAL A C 1
ATOM 2255 O O . VAL A 1 278 ? -36.708 6.196 3.314 1.00 95.50 278 VAL A O 1
ATOM 2258 N N . VAL A 1 279 ? -38.886 6.766 3.323 1.00 97.06 279 VAL A N 1
ATOM 2259 C CA . VAL A 1 279 ? -38.819 7.774 4.383 1.00 97.06 279 VAL A CA 1
ATOM 2260 C C . VAL A 1 279 ? -39.739 7.345 5.514 1.00 97.06 279 VAL A C 1
ATOM 2262 O O . VAL A 1 279 ? -40.931 7.101 5.306 1.00 97.06 279 VAL A O 1
ATOM 2265 N N . VAL A 1 280 ? -39.174 7.270 6.712 1.00 96.00 280 VAL A N 1
ATOM 2266 C CA . VAL A 1 280 ? -39.841 6.820 7.929 1.00 96.00 280 VAL A CA 1
ATOM 2267 C C . VAL A 1 280 ? -39.733 7.914 8.984 1.00 96.00 280 VAL A C 1
ATOM 2269 O O . VAL A 1 280 ? -38.632 8.356 9.294 1.00 96.00 280 VAL A O 1
ATOM 2272 N N . ASP A 1 281 ? -40.858 8.328 9.554 1.00 96.44 281 ASP A N 1
ATOM 2273 C CA . ASP A 1 281 ? -40.917 9.306 10.641 1.00 96.44 281 ASP A CA 1
ATOM 2274 C C . ASP A 1 281 ? -41.201 8.623 11.988 1.00 96.44 281 ASP A C 1
ATOM 2276 O O . ASP A 1 281 ? -41.772 7.530 12.046 1.00 96.44 281 ASP A O 1
ATOM 2280 N N . GLY A 1 282 ? -40.803 9.278 13.082 1.00 94.56 282 GLY A N 1
ATOM 2281 C CA . GLY A 1 282 ? -41.033 8.797 14.450 1.00 94.56 282 GLY A CA 1
ATOM 2282 C C . GLY A 1 282 ? -40.034 7.739 14.929 1.00 94.56 282 GLY A C 1
ATOM 2283 O O . GLY A 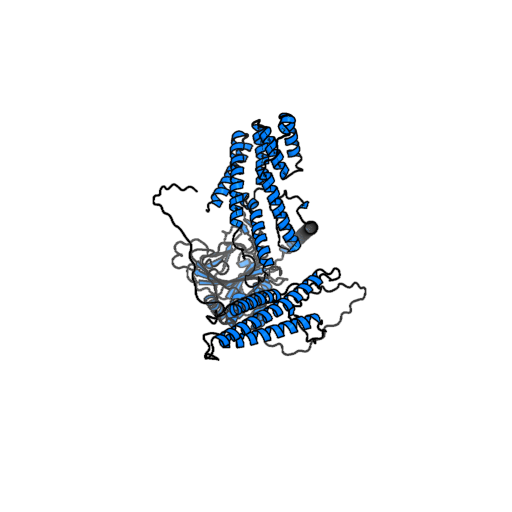1 282 ? -40.308 7.021 15.888 1.00 94.56 282 GLY A O 1
ATOM 2284 N N . VAL A 1 283 ? -38.868 7.616 14.279 1.00 95.81 283 VAL A N 1
ATOM 2285 C CA . VAL A 1 283 ? -37.847 6.618 14.649 1.00 95.81 283 VAL A CA 1
ATOM 2286 C C . VAL A 1 283 ? -37.279 6.877 16.045 1.00 95.81 283 VAL A C 1
ATOM 2288 O O . VAL A 1 283 ? -37.019 5.926 16.782 1.00 95.81 283 VAL A O 1
ATOM 2291 N N . ILE A 1 284 ? -37.126 8.142 16.427 1.00 96.44 284 ILE A N 1
ATOM 2292 C CA . ILE A 1 284 ? -36.718 8.584 17.766 1.00 96.44 284 ILE A CA 1
ATOM 2293 C C . ILE A 1 284 ? -37.566 9.782 18.196 1.00 96.44 284 ILE A C 1
ATOM 2295 O O . ILE A 1 284 ? -38.123 10.486 17.353 1.00 96.44 284 ILE A O 1
ATOM 2299 N N . SER A 1 285 ? -37.674 9.986 19.504 1.00 95.94 285 SER A N 1
ATOM 2300 C CA . SER A 1 285 ? -38.401 11.098 20.119 1.00 95.94 285 SER A CA 1
ATOM 2301 C C . SER A 1 285 ? -37.602 12.409 20.108 1.00 95.94 285 SER A C 1
ATOM 2303 O O . SER A 1 285 ? -36.373 12.415 20.014 1.00 95.94 285 SER A O 1
ATOM 2305 N N . ASP A 1 286 ? -38.294 13.535 20.303 1.00 95.06 286 ASP A N 1
ATOM 2306 C CA . ASP A 1 286 ? -37.668 14.863 20.400 1.00 95.06 286 ASP A CA 1
ATOM 2307 C C . ASP A 1 286 ? -36.685 14.993 21.577 1.00 95.06 286 ASP A C 1
ATOM 2309 O O . ASP A 1 286 ? -35.786 15.838 21.568 1.00 95.06 286 ASP A O 1
ATOM 2313 N N . GLU A 1 287 ? -36.862 14.202 22.638 1.00 95.75 287 GLU A N 1
ATOM 2314 C CA . GLU A 1 287 ? -35.925 14.154 23.764 1.00 95.75 287 GLU A CA 1
ATOM 2315 C C . GLU A 1 287 ? -34.647 13.393 23.395 1.00 95.75 287 GLU A C 1
ATOM 2317 O O . GLU A 1 287 ? -33.550 13.907 23.615 1.00 95.75 287 GLU A O 1
ATOM 2322 N N . GLU A 1 288 ? -34.778 12.240 22.736 1.00 96.25 288 GLU A N 1
ATOM 2323 C CA . GLU A 1 288 ? -33.638 11.459 22.243 1.00 96.25 288 GLU A CA 1
ATOM 2324 C C . GLU A 1 288 ? -32.828 12.233 21.192 1.00 96.25 288 GLU A C 1
ATOM 2326 O O . GLU A 1 288 ? -31.599 12.236 21.248 1.00 96.25 288 GLU A O 1
ATOM 2331 N N . CYS A 1 289 ? -33.488 12.960 20.280 1.00 96.56 289 CYS A N 1
ATOM 2332 C CA . CYS A 1 289 ? -32.818 13.857 19.332 1.00 96.56 289 CYS A CA 1
ATOM 2333 C C . CYS A 1 289 ? -31.948 14.900 20.042 1.00 96.56 289 CYS A C 1
ATOM 2335 O O . CYS A 1 289 ? -30.776 15.067 19.700 1.00 96.56 289 CYS A O 1
ATOM 2337 N N . ARG A 1 290 ? -32.504 15.590 21.049 1.00 95.19 290 ARG A N 1
ATOM 2338 C CA . ARG A 1 290 ? -31.770 16.604 21.824 1.00 95.19 290 ARG A CA 1
ATOM 2339 C C . ARG A 1 290 ? -30.595 15.994 22.579 1.00 95.19 290 ARG A C 1
ATOM 2341 O O . ARG A 1 290 ? -29.533 16.610 22.650 1.00 95.19 290 ARG A O 1
ATOM 2348 N N . GLU A 1 291 ? -30.765 14.792 23.116 1.00 95.75 291 GLU A N 1
ATOM 2349 C CA . GLU A 1 291 ? -29.703 14.108 23.847 1.00 95.75 291 GLU A CA 1
ATOM 2350 C C . GLU A 1 291 ? -28.560 13.654 22.927 1.00 95.75 291 GLU A C 1
ATOM 2352 O O . GLU A 1 291 ? -27.389 13.862 23.245 1.00 95.75 291 GLU A O 1
ATOM 2357 N N . LEU A 1 292 ? -28.874 13.141 21.734 1.00 96.00 292 LEU A N 1
ATOM 2358 C CA . LEU A 1 292 ? -27.867 12.796 20.727 1.00 96.00 292 LEU A CA 1
ATOM 2359 C C . LEU A 1 292 ? -27.143 14.033 20.180 1.00 96.00 292 LEU A C 1
ATOM 2361 O O . LEU A 1 292 ? -25.923 14.009 20.015 1.00 96.00 292 LEU A O 1
ATOM 2365 N N . GLN A 1 293 ? -27.843 15.150 19.967 1.00 93.56 293 GLN A N 1
ATOM 2366 C CA . GLN A 1 293 ? -27.196 16.416 19.597 1.00 93.56 293 GLN A CA 1
ATOM 2367 C C . GLN A 1 293 ? -26.209 16.891 20.677 1.00 93.56 293 GLN A C 1
ATOM 2369 O O . GLN A 1 293 ? -25.082 17.276 20.362 1.00 93.56 293 GLN A O 1
ATOM 2374 N N . ARG A 1 294 ? -26.588 16.816 21.962 1.00 92.19 294 ARG A N 1
ATOM 2375 C CA . ARG A 1 294 ? -25.688 17.147 23.084 1.00 92.19 294 ARG A CA 1
ATOM 2376 C C . ARG A 1 294 ? -24.468 16.238 23.130 1.00 92.19 294 ARG A C 1
ATOM 2378 O O . ARG A 1 294 ? -23.356 16.743 23.277 1.00 92.19 294 ARG A O 1
ATOM 2385 N N . LEU A 1 295 ? -24.671 14.928 22.971 1.00 93.00 295 LEU A N 1
ATOM 2386 C CA . LEU A 1 295 ? -23.582 13.956 22.887 1.00 93.00 295 LEU A CA 1
ATOM 2387 C C . LEU A 1 295 ? -22.595 14.355 21.788 1.00 93.00 295 LEU A C 1
ATOM 2389 O O . LEU A 1 295 ? -21.390 14.350 22.013 1.00 93.00 295 LEU A O 1
ATOM 2393 N N . THR A 1 296 ? -23.106 14.758 20.628 1.00 89.25 296 THR A N 1
ATOM 2394 C CA . THR A 1 296 ? -22.279 15.167 19.490 1.00 89.25 296 THR A CA 1
ATOM 2395 C C . THR A 1 296 ? -21.446 16.395 19.802 1.00 89.25 296 THR A C 1
ATOM 2397 O O . THR A 1 296 ? -20.236 16.378 19.608 1.00 89.25 296 THR A O 1
ATOM 2400 N N . ASN A 1 297 ? -22.064 17.438 20.353 1.00 86.00 297 ASN A N 1
ATOM 2401 C CA . ASN A 1 297 ? -21.360 18.671 20.700 1.00 86.00 297 ASN A CA 1
ATOM 2402 C C . ASN A 1 297 ? -20.268 18.456 21.764 1.00 86.00 297 ASN A C 1
ATOM 2404 O O . ASN A 1 297 ? -19.315 19.229 21.817 1.00 86.00 297 ASN A O 1
ATOM 2408 N N . ALA A 1 298 ? -20.381 17.409 22.588 1.00 87.06 298 ALA A N 1
ATOM 2409 C CA . ALA A 1 298 ? -19.380 17.051 23.592 1.00 87.06 298 ALA A CA 1
ATOM 2410 C C . ALA A 1 298 ? -18.312 16.056 23.090 1.00 87.06 298 ALA A C 1
ATOM 2412 O O . ALA A 1 298 ? -17.165 16.119 23.532 1.00 87.06 298 ALA A O 1
ATOM 2413 N N . ALA A 1 299 ? -18.673 15.123 22.203 1.00 86.06 299 ALA A N 1
ATOM 2414 C CA . ALA A 1 299 ? -17.825 13.995 21.801 1.00 86.06 299 ALA A CA 1
ATOM 2415 C C . ALA A 1 299 ? -17.186 14.137 20.412 1.00 86.06 299 ALA A C 1
ATOM 2417 O O . ALA A 1 299 ? -16.182 13.475 20.126 1.00 86.06 299 ALA A O 1
ATOM 2418 N N . ALA A 1 300 ? -17.780 14.941 19.528 1.00 83.88 300 ALA A N 1
ATOM 2419 C CA . ALA A 1 300 ? -17.389 14.978 18.130 1.00 83.88 300 ALA A CA 1
ATOM 2420 C C . ALA A 1 300 ? -16.061 15.700 17.921 1.00 83.88 300 ALA A C 1
ATOM 2422 O O . ALA A 1 300 ? -15.762 16.728 18.529 1.00 83.88 300 ALA A O 1
ATOM 2423 N N . SER A 1 301 ? -15.250 15.151 17.023 1.00 86.94 301 SER A N 1
ATOM 2424 C CA . SER A 1 301 ? -13.985 15.758 16.614 1.00 86.94 301 SER A CA 1
ATOM 2425 C C . SER A 1 301 ? -14.152 16.440 15.261 1.00 86.94 301 SER A C 1
ATOM 2427 O O . SER A 1 301 ? -14.839 15.929 14.375 1.00 86.94 301 SER A O 1
ATOM 2429 N N . ALA A 1 302 ? -13.539 17.612 15.097 1.00 83.44 302 ALA A N 1
ATOM 2430 C CA . ALA A 1 302 ? -13.562 18.316 13.822 1.00 83.44 302 ALA A CA 1
ATOM 2431 C C . ALA A 1 302 ? -12.767 17.513 12.776 1.00 83.44 302 ALA A C 1
ATOM 2433 O O . ALA A 1 302 ? -11.618 17.139 13.020 1.00 83.44 302 ALA A O 1
ATOM 2434 N N . GLY A 1 303 ? -13.378 17.226 11.627 1.00 73.12 303 GLY A N 1
ATOM 2435 C CA . GLY A 1 303 ? -12.769 16.403 10.578 1.00 73.12 303 GLY A CA 1
ATOM 2436 C C . GLY A 1 303 ? -12.565 14.928 10.950 1.00 73.12 303 GLY A C 1
ATOM 2437 O O . GLY A 1 303 ? -11.654 14.293 10.408 1.00 73.12 303 GLY A O 1
ATOM 2438 N N . ASP A 1 304 ? -13.363 14.387 11.880 1.00 81.62 304 ASP A N 1
ATOM 2439 C CA . ASP A 1 304 ? -13.375 12.953 12.215 1.00 81.62 304 ASP A CA 1
ATOM 2440 C C . ASP A 1 304 ? -13.648 12.116 10.950 1.00 81.62 304 ASP A C 1
ATOM 2442 O O . ASP A 1 304 ? -14.531 12.443 10.159 1.00 81.62 304 ASP A O 1
ATOM 2446 N N . GLY A 1 305 ? -12.822 11.097 10.697 1.00 72.50 305 GLY A N 1
ATOM 2447 C CA . GLY A 1 305 ? -12.845 10.330 9.441 1.00 72.50 305 GLY A CA 1
ATOM 2448 C C . GLY A 1 305 ? -12.124 10.980 8.245 1.00 72.50 305 GLY A C 1
ATOM 2449 O O . GLY A 1 305 ? -11.952 10.328 7.220 1.00 72.50 305 GLY A O 1
ATOM 2450 N N . TYR A 1 306 ? -11.619 12.217 8.374 1.00 74.94 306 TYR A N 1
ATOM 2451 C CA . TYR A 1 306 ? -10.968 12.977 7.288 1.00 74.94 306 TYR A CA 1
ATOM 2452 C C . TYR A 1 306 ? -9.590 13.540 7.670 1.00 74.94 306 TYR A C 1
ATOM 2454 O O . TYR A 1 306 ? -9.225 14.647 7.272 1.00 74.94 306 TYR A O 1
ATOM 2462 N N . ARG A 1 307 ? -8.803 12.792 8.459 1.00 77.81 307 ARG A N 1
ATOM 2463 C CA . ARG A 1 307 ? -7.450 13.191 8.914 1.00 77.81 307 ARG A CA 1
ATOM 2464 C C . ARG A 1 307 ? -7.415 14.584 9.577 1.00 77.81 307 ARG A C 1
ATOM 2466 O O . ARG A 1 307 ? -6.433 15.308 9.449 1.00 77.81 307 ARG A O 1
ATOM 2473 N N . GLY A 1 308 ? -8.501 14.977 10.251 1.00 76.38 308 GLY A N 1
ATOM 2474 C CA . GLY A 1 308 ? -8.622 16.281 10.912 1.00 76.38 308 GLY A CA 1
ATOM 2475 C C . GLY A 1 308 ? -8.938 17.454 9.976 1.00 76.38 308 GLY A C 1
ATOM 2476 O O . GLY A 1 308 ? -8.955 18.600 10.423 1.00 76.38 308 GLY A O 1
ATOM 2477 N N . LYS A 1 309 ? -9.219 17.207 8.686 1.00 80.12 309 LYS A N 1
ATOM 2478 C CA . LYS A 1 309 ? -9.690 18.245 7.760 1.00 80.12 309 LYS A CA 1
ATOM 2479 C C . LYS A 1 309 ? -11.098 18.674 8.169 1.00 80.12 309 LYS A C 1
ATOM 2481 O O . LYS A 1 309 ? -12.061 17.944 7.963 1.00 80.12 309 LYS A O 1
ATOM 2486 N N . THR A 1 310 ? -11.213 19.873 8.728 1.00 83.31 310 THR A N 1
ATOM 2487 C CA . THR A 1 310 ? -12.468 20.412 9.275 1.00 83.31 310 THR A CA 1
ATOM 2488 C C . THR A 1 310 ? -13.520 20.719 8.213 1.00 83.31 310 THR A C 1
ATOM 2490 O O . THR A 1 310 ? -14.698 20.754 8.537 1.00 83.31 310 THR A O 1
ATOM 2493 N N . SER A 1 311 ? -13.119 20.890 6.954 1.00 84.88 311 SER A N 1
ATOM 2494 C CA . SER A 1 311 ? -13.995 21.205 5.819 1.00 84.88 311 SER A CA 1
ATOM 2495 C C . SER A 1 311 ? -13.701 20.260 4.644 1.00 84.88 311 SER A C 1
ATOM 2497 O O . SER A 1 311 ? -13.059 20.661 3.669 1.00 84.88 311 SER A O 1
ATOM 2499 N N . PRO A 1 312 ? -14.047 18.960 4.746 1.00 83.88 312 PRO A N 1
ATOM 2500 C CA . PRO A 1 312 ? -13.588 17.955 3.793 1.00 83.88 312 PRO A CA 1
ATOM 2501 C C . PRO A 1 312 ? -14.252 18.061 2.420 1.00 83.88 312 PRO A C 1
ATOM 2503 O O . PRO A 1 312 ? -13.544 17.886 1.428 1.00 83.88 312 PRO A O 1
ATOM 2506 N N . HIS A 1 313 ? -15.544 18.405 2.380 1.00 85.00 313 HIS A N 1
ATOM 2507 C CA . HIS A 1 313 ? -16.356 18.475 1.158 1.00 85.00 313 HIS A CA 1
ATOM 2508 C C . HIS A 1 313 ? -16.456 19.886 0.575 1.00 85.00 313 HIS A C 1
ATOM 2510 O O . HIS A 1 313 ? -16.339 20.064 -0.627 1.00 85.00 313 HIS A O 1
ATOM 2516 N N . THR A 1 314 ? -16.628 20.893 1.430 1.00 87.75 314 THR A N 1
ATOM 2517 C CA . THR A 1 314 ? -16.829 22.288 1.025 1.00 87.75 314 THR A CA 1
ATOM 2518 C C . THR A 1 314 ? -16.122 23.220 2.008 1.00 87.75 314 THR A C 1
ATOM 2520 O O . THR A 1 314 ? -16.160 22.958 3.213 1.00 87.75 314 THR A O 1
ATOM 2523 N N . PRO A 1 315 ? -15.471 24.305 1.547 1.00 88.38 315 PRO A N 1
ATOM 2524 C CA . PRO A 1 315 ? -14.811 25.279 2.418 1.00 88.38 315 PRO A CA 1
ATOM 2525 C C . PRO A 1 315 ? -15.783 26.154 3.230 1.00 88.38 315 PRO A C 1
ATOM 2527 O O . PRO A 1 315 ? -15.313 26.912 4.087 1.00 88.38 315 PRO A O 1
ATOM 2530 N N . SER A 1 316 ? -17.090 26.074 2.949 1.00 91.25 316 SER A N 1
ATOM 2531 C CA . SER A 1 316 ? -18.152 26.884 3.561 1.00 91.25 316 SER A CA 1
ATOM 2532 C C . SER A 1 316 ? -18.852 26.202 4.739 1.00 91.25 316 SER A C 1
ATOM 2534 O O . SER A 1 316 ? -19.667 26.830 5.411 1.00 91.25 316 SER A O 1
ATOM 2536 N N . GLU A 1 317 ? -18.531 24.942 5.034 1.00 92.62 317 GLU A N 1
ATOM 2537 C CA . GLU A 1 317 ? -19.096 24.206 6.169 1.00 92.62 317 GLU A CA 1
ATOM 2538 C C . GLU A 1 317 ? -17.989 23.542 6.991 1.00 92.62 317 GLU A C 1
ATOM 2540 O O . GLU A 1 317 ? -16.952 23.131 6.459 1.00 92.62 317 GLU A O 1
ATOM 2545 N N . THR A 1 318 ? -18.214 23.406 8.296 1.00 91.31 318 THR A N 1
ATOM 2546 C CA . THR A 1 318 ? -17.376 22.589 9.180 1.00 91.31 318 THR A CA 1
ATOM 2547 C C . THR A 1 318 ? -18.034 21.244 9.462 1.00 91.31 318 THR A C 1
ATOM 2549 O O . THR A 1 318 ? -19.245 21.153 9.650 1.00 91.31 318 THR A O 1
ATOM 2552 N N . PHE A 1 319 ? -17.226 20.188 9.478 1.00 92.06 319 PHE A N 1
ATOM 2553 C CA . PHE A 1 319 ? -17.636 18.804 9.662 1.00 92.06 319 PHE A CA 1
ATOM 2554 C C . PHE A 1 319 ? -17.168 18.286 11.021 1.00 92.06 319 PHE A C 1
ATOM 2556 O O . PHE A 1 319 ? -15.975 18.332 11.338 1.00 92.06 319 PHE A O 1
ATOM 2563 N N . TYR A 1 320 ? -18.104 17.744 11.791 1.00 91.00 320 TYR A N 1
ATOM 2564 C CA . TYR A 1 320 ? -17.865 17.104 13.079 1.00 91.00 320 TYR A CA 1
ATOM 2565 C C . TYR A 1 320 ? -18.430 15.694 13.056 1.00 91.00 320 TYR A C 1
ATOM 2567 O O . TYR A 1 320 ? -19.522 15.480 12.528 1.00 91.00 320 TYR A O 1
ATOM 2575 N N . GLY A 1 321 ? -17.704 14.751 13.646 1.00 92.56 321 GLY A N 1
ATOM 2576 C CA . GLY A 1 321 ? -18.097 13.350 13.632 1.00 92.56 321 GLY A CA 1
ATOM 2577 C C . GLY A 1 321 ? -17.710 12.577 14.888 1.00 92.56 321 GLY A C 1
ATOM 2578 O O . GLY A 1 321 ? -16.771 12.955 15.601 1.00 92.56 321 GLY A O 1
ATOM 2579 N N . VAL A 1 322 ? -18.473 11.520 15.177 1.00 93.56 322 VAL A N 1
ATOM 2580 C CA . VAL A 1 322 ? -18.179 10.539 16.228 1.00 93.56 322 VAL A CA 1
ATOM 2581 C C . VAL A 1 322 ? -18.730 9.147 15.876 1.00 93.56 322 VAL A C 1
ATOM 2583 O O . VAL A 1 322 ? -19.911 8.978 15.552 1.00 93.56 322 VAL A O 1
ATOM 2586 N N . THR A 1 323 ? -17.876 8.123 15.965 1.00 93.81 323 THR A N 1
ATOM 2587 C CA . THR A 1 323 ? -18.279 6.713 15.813 1.00 93.81 323 THR A CA 1
ATOM 2588 C C . THR A 1 323 ? -18.928 6.173 17.089 1.00 93.81 323 THR A C 1
ATOM 2590 O O . THR A 1 323 ? -18.742 6.711 18.187 1.00 93.81 323 THR A O 1
ATOM 2593 N N . VAL A 1 324 ? -19.709 5.095 16.969 1.00 93.94 324 VAL A N 1
ATOM 2594 C CA . VAL A 1 324 ? -20.408 4.481 18.115 1.00 93.94 324 VAL A CA 1
ATOM 2595 C C . VAL A 1 324 ? -19.421 4.017 19.190 1.00 93.94 324 VAL A C 1
ATOM 2597 O O . VAL A 1 324 ? -19.598 4.322 20.371 1.00 93.94 32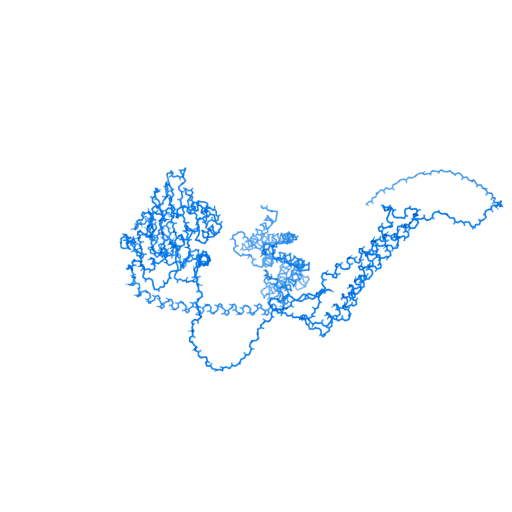4 VAL A O 1
ATOM 2600 N N . TYR A 1 325 ? -18.341 3.342 18.786 1.00 92.44 325 TYR A N 1
ATOM 2601 C CA . TYR A 1 325 ? -17.301 2.879 19.705 1.00 92.44 325 TYR A CA 1
ATOM 2602 C C . TYR A 1 325 ? -16.627 4.041 20.446 1.00 92.44 325 TYR A C 1
ATOM 2604 O O . TYR A 1 325 ? -16.480 4.001 21.671 1.00 92.44 325 TYR A O 1
ATOM 2612 N N . LYS A 1 326 ? -16.281 5.120 19.729 1.00 92.19 326 LYS A N 1
ATOM 2613 C CA . LYS A 1 326 ? -15.676 6.319 20.323 1.00 92.19 326 LYS A CA 1
ATOM 2614 C C . LYS A 1 326 ? -16.597 6.971 21.356 1.00 92.19 326 LYS A C 1
ATOM 2616 O O . LYS A 1 326 ? -16.129 7.322 22.438 1.00 92.19 326 LYS A O 1
ATOM 2621 N N . ALA A 1 327 ? -17.894 7.085 21.068 1.00 93.69 327 ALA A N 1
ATOM 2622 C CA . ALA A 1 327 ? -18.869 7.615 22.021 1.00 93.69 327 ALA A CA 1
ATOM 2623 C C . ALA A 1 327 ? -18.962 6.755 23.297 1.00 93.69 327 ALA A C 1
ATOM 2625 O O . ALA A 1 327 ? -18.921 7.294 24.403 1.00 93.69 327 ALA A O 1
ATOM 2626 N N . LEU A 1 328 ? -19.026 5.425 23.161 1.00 93.62 328 LEU A N 1
ATOM 2627 C CA . LEU A 1 328 ? -19.070 4.498 24.300 1.00 93.62 328 LEU A CA 1
ATOM 2628 C C . LEU A 1 328 ? -17.793 4.553 25.146 1.00 93.62 328 LEU A C 1
ATOM 2630 O O . LEU A 1 328 ? -17.871 4.568 26.374 1.00 93.62 328 LEU A O 1
ATOM 2634 N N . ARG A 1 329 ? -16.624 4.652 24.506 1.00 92.12 329 ARG A N 1
ATOM 2635 C CA . ARG A 1 329 ? -15.337 4.805 25.195 1.00 92.12 329 ARG A CA 1
ATOM 2636 C C . ARG A 1 329 ? -15.261 6.114 25.981 1.00 92.12 329 ARG A C 1
ATOM 2638 O O . ARG A 1 329 ? -14.859 6.108 27.140 1.00 92.12 329 ARG A O 1
ATOM 2645 N N . LEU A 1 330 ? -15.698 7.228 25.391 1.00 92.25 330 LEU A N 1
ATOM 2646 C CA . LEU A 1 330 ? -15.800 8.507 26.105 1.00 92.25 330 LEU A CA 1
ATOM 2647 C C . LEU A 1 330 ? -16.793 8.428 27.275 1.00 92.25 330 LEU A C 1
ATOM 2649 O O . LEU A 1 330 ? -16.570 9.064 28.306 1.00 92.25 330 LEU A O 1
ATOM 2653 N N . GLY A 1 331 ? -17.852 7.626 27.132 1.00 91.38 331 GLY A N 1
ATOM 2654 C CA . GLY A 1 331 ? -18.765 7.281 28.218 1.00 91.38 331 GLY A CA 1
ATOM 2655 C C . GLY A 1 331 ? -18.053 6.550 29.357 1.00 91.38 331 GLY A C 1
ATOM 2656 O O . GLY A 1 331 ? -18.121 6.987 30.502 1.00 91.38 331 GLY A O 1
ATOM 2657 N N . GLN A 1 332 ? -17.310 5.481 29.054 1.00 90.50 332 GLN A N 1
ATOM 2658 C CA . GLN A 1 332 ? -16.516 4.727 30.037 1.00 90.50 332 GLN A CA 1
ATOM 2659 C C . GLN A 1 332 ? -15.495 5.619 30.768 1.00 90.50 332 GLN A C 1
ATOM 2661 O O . GLN A 1 332 ? -15.285 5.487 31.973 1.00 90.50 332 GLN A O 1
ATOM 2666 N N . GLU A 1 333 ? -14.898 6.575 30.056 1.00 92.00 333 GLU A N 1
ATOM 2667 C CA . GLU A 1 333 ? -13.975 7.577 30.601 1.00 92.00 333 GLU A CA 1
ATOM 2668 C C . GLU A 1 333 ? -14.681 8.724 31.355 1.00 92.00 333 GLU A C 1
ATOM 2670 O O . GLU A 1 333 ? -14.014 9.647 31.819 1.00 92.00 333 GLU A O 1
ATOM 2675 N N . HIS A 1 334 ? -16.013 8.678 31.492 1.00 89.81 334 HIS A N 1
ATOM 2676 C CA . HIS A 1 334 ? -16.851 9.686 32.158 1.00 89.81 334 HIS A CA 1
ATOM 2677 C C . HIS A 1 334 ? -16.748 11.096 31.545 1.00 89.81 334 HIS A C 1
ATOM 2679 O O . HIS A 1 334 ? -17.038 12.095 32.205 1.00 89.81 334 HIS A O 1
ATOM 2685 N N . LYS A 1 335 ? -16.346 11.194 30.272 1.00 90.56 335 LYS A N 1
ATOM 2686 C CA . LYS A 1 335 ? -16.263 12.462 29.525 1.00 90.56 335 LYS A CA 1
ATOM 2687 C C . LYS A 1 335 ? -17.603 12.872 28.922 1.00 90.56 335 LYS A C 1
ATOM 2689 O O . LYS A 1 335 ? -17.850 14.058 28.730 1.00 90.56 335 LYS A O 1
ATOM 2694 N N . VAL A 1 336 ? -18.460 11.896 28.638 1.00 93.31 336 VAL A N 1
ATOM 2695 C CA . VAL A 1 336 ? -19.857 12.092 28.232 1.00 93.31 336 VAL A CA 1
ATOM 2696 C C . VAL A 1 336 ? -20.756 11.166 29.050 1.00 93.31 336 VAL A C 1
ATOM 2698 O O . VAL A 1 336 ? -20.264 10.163 29.576 1.00 93.31 336 VAL A O 1
ATOM 2701 N N . PRO A 1 337 ? -22.061 11.454 29.187 1.00 93.56 337 PRO A N 1
ATOM 2702 C CA . PRO A 1 337 ? -22.943 10.560 29.918 1.00 93.56 337 PRO A CA 1
ATOM 2703 C C . PRO A 1 337 ? -23.034 9.198 29.216 1.00 93.56 337 PRO A C 1
ATOM 2705 O O . PRO A 1 337 ? -23.345 9.094 28.029 1.00 93.56 337 PRO A O 1
ATOM 2708 N N . VAL A 1 338 ? -22.775 8.136 29.980 1.00 91.44 338 VAL A N 1
ATOM 2709 C CA . VAL A 1 338 ? -22.786 6.738 29.514 1.00 91.44 338 VAL A CA 1
ATOM 2710 C C . VAL A 1 338 ? -24.141 6.359 28.899 1.00 91.44 338 VAL A C 1
ATOM 2712 O O . VAL A 1 338 ? -24.198 5.639 27.905 1.00 91.44 338 VAL A O 1
ATOM 2715 N N . GLN A 1 339 ? -25.232 6.904 29.443 1.00 92.19 339 GLN A N 1
ATOM 2716 C CA . GLN A 1 339 ? -26.595 6.704 28.944 1.00 92.19 339 GLN A CA 1
ATOM 2717 C C . GLN A 1 339 ? -26.802 7.306 27.548 1.00 92.19 339 GLN A C 1
ATOM 2719 O O . GLN A 1 339 ? -27.451 6.682 26.716 1.00 92.19 339 GLN A O 1
ATOM 2724 N N . SER A 1 340 ? -26.212 8.468 27.254 1.00 94.56 340 SER A N 1
ATOM 2725 C CA . SER A 1 340 ? -26.298 9.107 25.933 1.00 94.56 340 SER A CA 1
ATOM 2726 C C . SER A 1 340 ? -25.527 8.301 24.885 1.00 94.56 340 SER A C 1
ATOM 2728 O O . SER A 1 340 ? -26.007 8.108 23.769 1.00 94.56 340 SER A O 1
ATOM 2730 N N . ALA A 1 341 ? -24.358 7.760 25.249 1.00 94.06 341 ALA A N 1
ATOM 2731 C CA . ALA A 1 341 ? -23.596 6.866 24.376 1.00 94.06 341 ALA A CA 1
ATOM 2732 C C . ALA A 1 341 ? -24.331 5.536 24.110 1.00 94.06 341 ALA A C 1
ATOM 2734 O O . ALA A 1 341 ? -24.330 5.034 22.986 1.00 94.06 341 ALA A O 1
ATOM 2735 N N . TRP A 1 342 ? -25.012 4.990 25.122 1.00 94.75 342 TRP A N 1
ATOM 2736 C CA . TRP A 1 342 ? -25.856 3.803 24.972 1.00 94.75 342 TRP A CA 1
ATOM 2737 C C . TRP A 1 342 ? -27.104 4.063 24.125 1.00 94.75 342 TRP A C 1
ATOM 2739 O O . TRP A 1 342 ? -27.466 3.236 23.290 1.00 94.75 342 TRP A O 1
ATOM 2749 N N . LEU A 1 343 ? -27.724 5.238 24.276 1.00 95.88 343 LEU A N 1
ATOM 2750 C CA . LEU A 1 343 ? -28.809 5.685 23.407 1.00 95.88 343 LEU A CA 1
ATOM 2751 C C . LEU A 1 343 ? -28.351 5.711 21.946 1.00 95.88 343 LEU A C 1
ATOM 2753 O O . LEU A 1 343 ? -29.039 5.165 21.087 1.00 95.88 343 LEU A O 1
ATOM 2757 N N . TYR A 1 344 ? -27.170 6.272 21.664 1.00 96.50 344 TYR A N 1
ATOM 2758 C CA . TYR A 1 344 ? -26.617 6.285 20.310 1.00 96.50 344 TYR A CA 1
ATOM 2759 C C . TYR A 1 344 ? -26.475 4.864 19.741 1.00 96.50 344 TYR A C 1
ATOM 2761 O O . TYR A 1 344 ? -26.984 4.586 18.654 1.00 96.50 344 TYR A O 1
ATOM 2769 N N . TYR A 1 345 ? -25.891 3.936 20.506 1.00 96.00 345 TYR A N 1
ATOM 2770 C CA . TYR A 1 345 ? -25.803 2.525 20.122 1.00 96.00 345 TYR A CA 1
ATOM 2771 C C . TYR A 1 345 ? -27.186 1.910 19.816 1.00 96.00 345 TYR A C 1
ATOM 2773 O O . TYR A 1 345 ? -27.395 1.364 18.729 1.00 96.00 345 TYR A O 1
ATOM 2781 N N . ASN A 1 346 ? -28.163 2.061 20.714 1.00 95.81 346 ASN A N 1
ATOM 2782 C CA . ASN A 1 346 ? -29.504 1.487 20.549 1.00 95.81 346 ASN A CA 1
ATOM 2783 C C . ASN A 1 346 ? -30.263 2.062 19.350 1.00 95.81 346 ASN A C 1
ATOM 2785 O O . ASN A 1 346 ? -30.975 1.335 18.656 1.00 95.81 346 ASN A O 1
ATOM 2789 N N . VAL A 1 347 ? -30.107 3.358 19.081 1.00 96.62 347 VAL A N 1
ATOM 2790 C CA . VAL A 1 347 ? -30.756 4.017 17.944 1.00 96.62 347 VAL A CA 1
ATOM 2791 C C . VAL A 1 347 ? -30.229 3.461 16.622 1.00 96.62 347 VAL A C 1
ATOM 2793 O O . VAL A 1 347 ? -31.026 3.197 15.721 1.00 96.62 347 VAL A O 1
ATOM 2796 N N . THR A 1 348 ? -28.924 3.186 16.514 1.00 96.62 348 THR A N 1
ATOM 2797 C CA . THR A 1 348 ? -28.375 2.534 15.310 1.00 96.62 348 THR A CA 1
ATOM 2798 C C . THR A 1 348 ? -28.957 1.131 15.086 1.00 96.62 348 THR A C 1
ATOM 2800 O O . THR A 1 348 ? -29.332 0.804 13.959 1.00 96.62 348 THR A O 1
ATOM 2803 N N . GLU A 1 349 ? -29.135 0.330 16.146 1.00 95.38 349 GLU A N 1
ATOM 2804 C CA . GLU A 1 349 ? -29.809 -0.980 16.069 1.00 95.38 349 GLU A CA 1
ATOM 2805 C C . GLU A 1 349 ? -31.280 -0.859 15.659 1.00 95.38 349 GLU A C 1
ATOM 2807 O O . GLU A 1 349 ? -31.775 -1.646 14.849 1.00 95.38 349 GLU A O 1
ATOM 2812 N N . LYS A 1 350 ? -31.986 0.139 16.204 1.00 95.69 350 LYS A N 1
ATOM 2813 C CA . LYS A 1 350 ? -33.391 0.402 15.878 1.00 95.69 350 LYS A CA 1
ATOM 2814 C C . LYS A 1 350 ? -33.560 0.700 14.388 1.00 95.69 350 LYS A C 1
ATOM 2816 O O . LYS A 1 350 ? -34.447 0.130 13.754 1.00 95.69 350 LYS A O 1
ATOM 2821 N N . VAL A 1 351 ? -32.685 1.535 13.818 1.00 96.56 351 VAL A N 1
ATOM 2822 C CA . VAL A 1 351 ? -32.689 1.837 12.377 1.00 96.56 351 VAL A CA 1
ATOM 2823 C C . VAL A 1 351 ? -32.376 0.587 11.556 1.00 96.56 351 VAL A C 1
ATOM 2825 O O . VAL A 1 351 ? -33.113 0.297 10.618 1.00 96.56 351 VAL A O 1
ATOM 2828 N N . ARG A 1 352 ? -31.354 -0.197 11.930 1.00 96.06 352 ARG A N 1
ATOM 2829 C CA . ARG A 1 352 ? -31.001 -1.450 11.240 1.00 96.06 352 ARG A CA 1
ATOM 2830 C C . ARG A 1 352 ? -32.198 -2.398 11.122 1.00 96.06 352 ARG A C 1
ATOM 2832 O O . ARG A 1 352 ? -32.537 -2.819 10.020 1.00 96.06 352 ARG A O 1
ATOM 2839 N N . ARG A 1 353 ? -32.891 -2.661 12.235 1.00 95.00 353 ARG A N 1
ATOM 2840 C CA . ARG A 1 353 ? -34.071 -3.547 12.268 1.00 95.00 353 ARG A CA 1
ATOM 2841 C C . ARG A 1 353 ? -35.249 -3.003 11.459 1.00 95.00 353 ARG A C 1
ATOM 2843 O O . ARG A 1 353 ? -35.979 -3.774 10.839 1.00 95.00 353 ARG A O 1
ATOM 2850 N N . LEU A 1 354 ? -35.445 -1.681 11.451 1.00 94.38 354 LEU A N 1
ATOM 2851 C CA . LEU A 1 354 ? -36.459 -1.044 10.606 1.00 94.38 354 LEU A CA 1
ATOM 2852 C C . LEU A 1 354 ? -36.171 -1.267 9.116 1.00 94.38 354 LEU A C 1
ATOM 2854 O O . LEU A 1 354 ? -37.096 -1.598 8.375 1.00 94.38 354 LEU A O 1
ATOM 2858 N N . MET A 1 355 ? -34.909 -1.132 8.695 1.00 94.88 355 MET A N 1
ATOM 2859 C CA . MET A 1 355 ? -34.509 -1.363 7.303 1.00 94.88 355 MET A CA 1
ATOM 2860 C C . MET A 1 355 ? -34.657 -2.834 6.904 1.00 94.88 355 MET A C 1
ATOM 2862 O O . MET A 1 355 ? -35.257 -3.115 5.868 1.00 94.88 355 MET A O 1
ATOM 2866 N N . GLU A 1 356 ? -34.210 -3.766 7.753 1.00 93.56 356 GLU A N 1
ATOM 2867 C CA . GLU A 1 356 ? -34.394 -5.213 7.548 1.00 93.56 356 GLU A CA 1
ATOM 2868 C C . GLU A 1 356 ? -35.863 -5.581 7.340 1.00 93.56 356 GLU A C 1
ATOM 2870 O O . GLU A 1 356 ? -36.208 -6.293 6.395 1.00 93.56 356 GLU A O 1
ATOM 2875 N N . SER A 1 357 ? -36.737 -5.049 8.199 1.00 92.56 357 SER A N 1
ATOM 2876 C CA . SER A 1 357 ? -38.167 -5.318 8.113 1.00 92.56 357 SER A CA 1
ATOM 2877 C C . SER A 1 357 ? -38.784 -4.705 6.860 1.00 92.56 357 SER A C 1
ATOM 2879 O O . SER A 1 357 ? -39.473 -5.398 6.114 1.00 92.56 357 SER A O 1
ATOM 2881 N N . TYR A 1 358 ? -38.532 -3.419 6.587 1.00 92.44 358 TYR A N 1
ATOM 2882 C CA . TYR A 1 358 ? -39.162 -2.722 5.465 1.00 92.44 358 TYR A CA 1
ATOM 2883 C C . TYR A 1 358 ? -38.784 -3.333 4.111 1.00 92.44 358 TYR A C 1
ATOM 2885 O O . TYR A 1 358 ? -39.676 -3.570 3.289 1.00 92.44 358 TYR A O 1
ATOM 2893 N N . PHE A 1 359 ? -37.495 -3.621 3.902 1.00 91.56 359 PHE A N 1
ATOM 2894 C CA . PHE A 1 359 ? -36.985 -4.239 2.674 1.00 91.56 359 PHE A CA 1
ATOM 2895 C C . PHE A 1 359 ? -37.165 -5.764 2.639 1.00 91.56 359 PHE A C 1
ATOM 2897 O O . PHE A 1 359 ? -36.809 -6.386 1.643 1.00 91.56 359 PHE A O 1
ATOM 2904 N N . ARG A 1 360 ? -37.757 -6.356 3.691 1.00 89.25 360 ARG A N 1
ATOM 2905 C CA . ARG A 1 360 ? -38.053 -7.794 3.815 1.00 89.25 360 ARG A CA 1
ATOM 2906 C C . ARG A 1 360 ? -36.840 -8.664 3.489 1.00 89.25 360 ARG A C 1
ATOM 2908 O O . ARG A 1 360 ? -36.928 -9.586 2.681 1.00 89.25 360 ARG A O 1
ATOM 2915 N N . LEU A 1 361 ? -35.712 -8.328 4.103 1.00 87.88 361 LEU A N 1
ATOM 2916 C CA . LEU A 1 361 ? -34.448 -9.004 3.849 1.00 87.88 361 LEU A CA 1
ATOM 2917 C C . LEU A 1 361 ? -34.441 -10.383 4.518 1.00 87.88 361 LEU A C 1
ATOM 2919 O O . LEU A 1 361 ? -34.747 -10.501 5.704 1.00 87.88 361 LEU A O 1
ATOM 2923 N N . ASP A 1 362 ? -34.068 -11.416 3.761 1.00 81.50 362 ASP A N 1
ATOM 2924 C CA . ASP A 1 362 ? -33.914 -12.784 4.282 1.00 81.50 362 ASP A CA 1
ATOM 2925 C C . ASP A 1 362 ? -32.628 -12.943 5.113 1.00 81.50 362 ASP A C 1
ATOM 2927 O O . ASP A 1 362 ? -32.509 -13.846 5.943 1.00 81.50 362 ASP A O 1
ATOM 2931 N N . THR A 1 363 ? -31.658 -12.054 4.897 1.00 85.00 363 THR A N 1
ATOM 2932 C CA . THR A 1 363 ? -30.375 -12.004 5.602 1.00 85.00 363 THR A CA 1
ATOM 2933 C C . THR A 1 363 ? -30.284 -10.747 6.467 1.00 85.00 363 THR A C 1
ATOM 2935 O O . THR A 1 363 ? -30.715 -9.679 6.024 1.00 85.00 363 THR A O 1
ATOM 2938 N N . PRO A 1 364 ? -29.693 -10.835 7.673 1.00 89.31 364 PRO A N 1
ATOM 2939 C CA . PRO A 1 364 ? -29.487 -9.665 8.514 1.00 89.31 364 PRO A CA 1
ATOM 2940 C C . PRO A 1 364 ? -28.505 -8.684 7.862 1.00 89.31 364 PRO A C 1
ATOM 2942 O O . PRO A 1 364 ? -27.552 -9.080 7.192 1.00 89.31 364 PRO A O 1
ATOM 2945 N N . LEU A 1 365 ? -28.732 -7.397 8.095 1.00 93.88 365 LEU A N 1
ATOM 2946 C CA . LEU A 1 365 ? -27.813 -6.323 7.763 1.00 93.88 365 LEU A CA 1
ATOM 2947 C C . LEU A 1 365 ? -26.690 -6.278 8.798 1.00 93.88 365 LEU A C 1
ATOM 2949 O O . LEU A 1 365 ? -26.938 -6.221 10.001 1.00 93.88 365 LEU A O 1
ATOM 2953 N N . TYR A 1 366 ? -25.451 -6.228 8.331 1.00 94.94 366 TYR A N 1
ATOM 2954 C CA . TYR A 1 366 ? -24.277 -5.938 9.148 1.00 94.94 366 TYR A CA 1
ATOM 2955 C C . TYR A 1 366 ? -23.869 -4.481 8.930 1.00 94.94 366 TYR A C 1
ATOM 2957 O O . TYR A 1 366 ? -23.920 -3.989 7.803 1.00 94.94 366 TYR A O 1
ATOM 2965 N N . PHE A 1 367 ? -23.466 -3.763 9.982 1.00 95.75 367 PHE A N 1
ATOM 2966 C CA . PHE A 1 367 ? -22.940 -2.404 9.813 1.00 95.75 367 PHE A CA 1
ATOM 2967 C C . PHE A 1 367 ? -21.619 -2.474 9.060 1.00 95.75 367 PHE A C 1
ATOM 2969 O O . PHE A 1 367 ? -20.706 -3.149 9.511 1.00 95.75 367 PHE A O 1
ATOM 2976 N N . SER A 1 368 ? -21.500 -1.765 7.944 1.00 93.44 368 SER A N 1
ATOM 2977 C CA . SER A 1 368 ? -20.220 -1.504 7.283 1.00 93.44 368 SER A CA 1
ATOM 2978 C C . SER A 1 368 ? -19.513 -0.308 7.921 1.00 93.44 368 SER A C 1
ATOM 2980 O O . SER A 1 368 ? -18.288 -0.313 8.036 1.00 93.44 368 SER A O 1
ATOM 2982 N N . TYR A 1 369 ? -20.275 0.718 8.308 1.00 93.94 369 TYR A N 1
ATOM 2983 C CA . TYR A 1 369 ? -19.773 1.897 9.006 1.00 93.94 369 TYR A CA 1
ATOM 2984 C C . TYR A 1 369 ? -20.935 2.643 9.675 1.00 93.94 369 TYR A C 1
ATOM 2986 O O . TYR A 1 369 ? -22.017 2.749 9.085 1.00 93.94 369 TYR A O 1
ATOM 2994 N N . SER A 1 370 ? -20.723 3.166 10.885 1.00 93.75 370 SER A N 1
ATOM 2995 C CA . SER A 1 370 ? -21.734 3.927 11.627 1.00 93.75 370 SER A CA 1
ATOM 2996 C C . SER A 1 370 ? -21.178 5.257 12.138 1.00 93.75 370 SER A C 1
ATOM 2998 O O . SER A 1 370 ? -20.247 5.308 12.944 1.00 93.75 370 SER A O 1
ATOM 3000 N N . HIS A 1 371 ? -21.756 6.364 11.665 1.00 94.44 371 HIS A N 1
ATOM 3001 C CA . HIS A 1 371 ? -21.199 7.687 11.914 1.00 94.44 371 HIS A CA 1
ATOM 3002 C C . HIS A 1 371 ? -22.279 8.711 12.244 1.00 94.44 371 HIS A C 1
ATOM 3004 O O . HIS A 1 371 ? -23.162 8.999 11.436 1.00 94.44 371 HIS A O 1
ATOM 3010 N N . LEU A 1 372 ? -22.182 9.309 13.427 1.00 95.94 372 LEU A N 1
ATOM 3011 C CA . LEU A 1 372 ? -22.973 10.466 13.789 1.00 95.94 372 LEU A CA 1
ATOM 3012 C C . LEU A 1 372 ? -22.191 11.691 13.347 1.00 95.94 372 LEU A C 1
ATOM 3014 O O . LEU A 1 372 ? -21.065 11.904 13.795 1.00 95.94 372 LEU A O 1
ATOM 3018 N N . VAL A 1 373 ? -22.804 12.486 12.474 1.00 94.75 373 VAL A N 1
ATOM 3019 C CA . VAL A 1 373 ? -22.169 13.615 11.802 1.00 94.75 373 VAL A CA 1
ATOM 3020 C C . VAL A 1 373 ? -22.985 14.886 11.988 1.00 94.75 373 VAL A C 1
ATOM 3022 O O . VAL A 1 373 ? -24.211 14.872 11.866 1.00 94.75 373 VAL A O 1
ATOM 3025 N N . CYS A 1 374 ? -22.302 16.004 12.215 1.00 94.94 374 CYS A N 1
ATOM 3026 C CA . CYS A 1 374 ? -22.889 17.337 12.165 1.00 94.94 374 CYS A CA 1
ATOM 3027 C C . CYS A 1 374 ? -22.121 18.223 11.186 1.00 94.94 374 CYS A C 1
ATOM 3029 O O . CYS A 1 374 ? -20.888 18.215 11.151 1.00 94.94 374 CYS A O 1
ATOM 3031 N N . ARG A 1 375 ? -22.864 19.012 10.413 1.00 93.62 375 ARG A N 1
ATOM 3032 C CA . ARG A 1 375 ? -22.333 20.023 9.500 1.00 93.62 375 ARG A CA 1
ATOM 3033 C C . ARG A 1 375 ? -22.826 21.394 9.912 1.00 93.62 375 ARG A C 1
ATOM 3035 O O . ARG A 1 375 ? -24.034 21.575 10.044 1.00 93.62 375 ARG A O 1
ATOM 3042 N N . THR A 1 376 ? -21.914 22.334 10.106 1.00 93.75 376 THR A N 1
ATOM 3043 C CA . THR A 1 376 ? -22.244 23.694 10.547 1.00 93.75 376 THR A CA 1
ATOM 3044 C C . THR A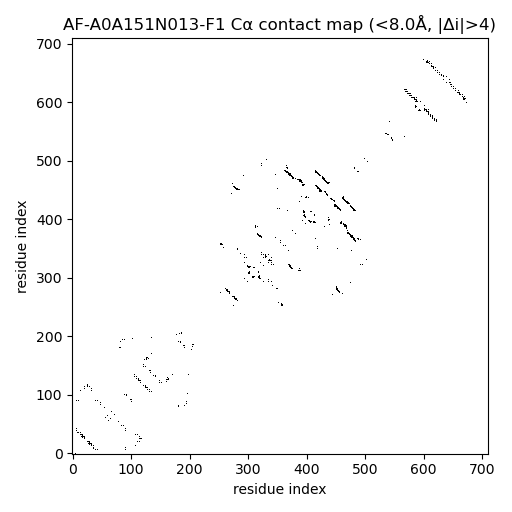 1 376 ? -21.864 24.699 9.469 1.00 93.75 376 THR A C 1
ATOM 3046 O O . THR A 1 376 ? -20.739 24.669 8.969 1.00 93.75 376 THR A O 1
ATOM 3049 N N . ALA A 1 377 ? -22.788 25.596 9.122 1.00 93.50 377 ALA A N 1
ATOM 3050 C CA . ALA A 1 377 ? -22.521 26.682 8.183 1.00 93.50 377 ALA A CA 1
ATOM 3051 C C . ALA A 1 377 ? -21.506 27.683 8.765 1.00 93.50 377 ALA A C 1
ATOM 3053 O O . ALA A 1 377 ? -21.598 28.067 9.932 1.00 93.50 377 ALA A O 1
ATOM 3054 N N . ILE A 1 378 ? -20.547 28.124 7.948 1.00 91.94 378 ILE A N 1
ATOM 3055 C CA . ILE A 1 378 ? -19.609 29.200 8.296 1.00 91.94 378 ILE A CA 1
ATOM 3056 C C . ILE A 1 378 ? -20.200 30.519 7.794 1.00 91.94 378 ILE A C 1
ATOM 3058 O O . ILE A 1 378 ? -20.228 30.731 6.584 1.00 91.94 378 ILE A O 1
ATOM 3062 N N . GLU A 1 379 ? -20.663 31.387 8.696 1.00 86.31 379 GLU A N 1
ATOM 3063 C CA . GLU A 1 379 ? -21.429 32.604 8.359 1.00 86.31 379 GLU A CA 1
ATOM 3064 C C . GLU A 1 379 ? -20.752 33.470 7.278 1.00 86.31 379 GLU A C 1
ATOM 3066 O O . GLU A 1 379 ? -21.394 33.843 6.300 1.00 86.31 379 GLU A O 1
ATOM 3071 N N . ASP A 1 380 ? -19.434 33.671 7.372 1.00 85.88 380 ASP A N 1
ATOM 3072 C CA . ASP A 1 380 ? -18.655 34.523 6.455 1.00 85.88 380 ASP A CA 1
ATOM 3073 C C . ASP A 1 380 ? -18.409 33.918 5.055 1.00 85.88 380 ASP A C 1
ATOM 3075 O O . ASP A 1 380 ? -17.684 34.495 4.244 1.00 85.88 380 ASP A O 1
ATOM 3079 N N . LYS A 1 381 ? -18.937 32.721 4.764 1.00 86.62 381 LYS A N 1
ATOM 3080 C CA . LYS A 1 381 ? -18.658 31.970 3.523 1.00 86.62 381 LYS A CA 1
ATOM 3081 C C . LYS A 1 381 ? -19.909 31.455 2.804 1.00 86.62 381 LYS A C 1
ATOM 3083 O O . LYS A 1 381 ? -19.824 30.479 2.056 1.00 86.62 381 LYS A O 1
ATOM 3088 N N . GLN A 1 382 ? -21.066 32.065 3.056 1.00 88.44 382 GLN A N 1
ATOM 3089 C CA . GLN A 1 382 ? -22.345 31.635 2.466 1.00 88.44 382 GLN A CA 1
ATOM 3090 C C . GLN A 1 382 ? -22.808 32.486 1.277 1.00 88.44 382 GLN A C 1
ATOM 3092 O O . GLN A 1 382 ? -23.719 32.076 0.562 1.00 88.44 382 GLN A O 1
ATOM 3097 N N . GLU A 1 383 ? -22.208 33.656 1.060 1.00 82.81 383 GLU A N 1
ATOM 3098 C CA . GLU A 1 383 ? -22.600 34.573 -0.015 1.00 82.81 383 GLU A CA 1
ATOM 3099 C C . GLU A 1 383 ? -22.281 33.976 -1.403 1.00 82.81 383 GLU A C 1
ATOM 3101 O O . GLU A 1 383 ? -21.199 33.429 -1.611 1.00 82.81 383 GLU A O 1
ATOM 3106 N N . ASP A 1 384 ? -23.248 34.037 -2.330 1.00 79.62 384 ASP A N 1
ATOM 3107 C CA . ASP A 1 384 ? -23.178 33.530 -3.718 1.00 79.62 384 ASP A CA 1
ATOM 3108 C C . ASP A 1 384 ? -22.770 32.050 -3.888 1.00 79.62 384 ASP A C 1
ATOM 3110 O O . ASP A 1 384 ? -22.236 31.626 -4.920 1.00 79.62 384 ASP A O 1
ATOM 3114 N N . ARG A 1 385 ? -23.051 31.230 -2.873 1.00 83.56 385 ARG A N 1
ATOM 3115 C CA . ARG A 1 385 ? -22.704 29.808 -2.850 1.00 83.56 385 ARG A CA 1
ATOM 3116 C C . ARG A 1 385 ? -23.539 28.977 -3.837 1.00 83.56 385 ARG A C 1
ATOM 3118 O O . ARG A 1 385 ? -24.764 29.060 -3.845 1.00 83.56 385 ARG A O 1
ATOM 3125 N N . THR A 1 386 ? -22.876 28.127 -4.628 1.00 82.56 386 THR A N 1
ATOM 3126 C CA . THR A 1 386 ? -23.517 27.236 -5.626 1.00 82.56 386 THR A CA 1
ATOM 3127 C C . THR A 1 386 ? -23.150 25.757 -5.481 1.00 82.56 386 THR A C 1
ATOM 3129 O O . THR A 1 386 ? -23.756 24.915 -6.141 1.00 82.56 386 THR A O 1
ATOM 3132 N N . ASP A 1 387 ? -22.183 25.418 -4.623 1.00 90.19 387 ASP A N 1
ATOM 3133 C CA . ASP A 1 387 ? -21.805 24.037 -4.324 1.00 90.19 387 ASP A CA 1
ATOM 3134 C C . ASP A 1 387 ? -22.800 23.363 -3.372 1.00 90.19 387 ASP A C 1
ATOM 3136 O O . ASP A 1 387 ? -23.502 24.007 -2.592 1.00 90.19 387 ASP A O 1
ATOM 3140 N N . ASN A 1 388 ? -22.824 22.034 -3.406 1.00 92.38 388 ASN A N 1
ATOM 3141 C CA . ASN A 1 388 ? -23.607 21.232 -2.479 1.00 92.38 388 ASN A CA 1
ATOM 3142 C C . ASN A 1 388 ? -22.882 21.069 -1.136 1.00 92.38 388 ASN A C 1
ATOM 3144 O O . ASN A 1 388 ? -21.664 21.198 -1.032 1.00 92.38 388 ASN A O 1
ATOM 3148 N N . SER A 1 389 ? -23.629 20.723 -0.084 1.00 92.12 389 SER A N 1
ATOM 3149 C CA . SER A 1 389 ? -23.001 20.241 1.149 1.00 92.12 389 SER A CA 1
ATOM 3150 C C . SER A 1 389 ? -22.298 18.913 0.849 1.00 92.12 389 SER A C 1
ATOM 3152 O O . SER A 1 389 ? -21.119 18.733 1.156 1.00 92.12 389 SER A O 1
ATOM 3154 N N . HIS A 1 390 ? -22.994 17.989 0.188 1.00 93.31 390 HIS A N 1
ATOM 3155 C CA . HIS A 1 390 ? -22.421 16.737 -0.292 1.00 93.31 390 HIS A CA 1
ATOM 3156 C C . HIS A 1 390 ? -22.816 16.524 -1.749 1.00 93.31 390 HIS A C 1
ATOM 3158 O O . HIS A 1 390 ? -24.008 16.501 -2.060 1.00 93.31 390 HIS A O 1
ATOM 3164 N N . ASP A 1 391 ? -21.820 16.352 -2.615 1.00 93.62 391 ASP A N 1
ATOM 3165 C CA . ASP A 1 391 ? -22.048 16.100 -4.035 1.00 93.62 391 ASP A CA 1
ATOM 3166 C C . ASP A 1 391 ? -22.789 14.785 -4.272 1.00 93.62 391 ASP A C 1
ATOM 3168 O O . ASP A 1 391 ? -22.806 13.884 -3.419 1.00 93.62 391 ASP A O 1
ATOM 3172 N N . VAL A 1 392 ? -23.415 14.702 -5.446 1.00 95.31 392 VAL A N 1
ATOM 3173 C CA . VAL A 1 392 ? -24.156 13.520 -5.872 1.00 95.31 392 VAL A CA 1
ATOM 3174 C C . VAL A 1 392 ? -23.205 12.339 -6.013 1.00 95.31 392 VAL A C 1
ATOM 3176 O O . VAL A 1 392 ? -22.193 12.419 -6.707 1.00 95.31 392 VAL A O 1
ATOM 3179 N N . HIS A 1 393 ? -23.538 11.235 -5.355 1.00 94.50 393 HIS A N 1
ATOM 3180 C CA . HIS A 1 393 ? -22.733 10.019 -5.359 1.00 94.50 393 HIS A CA 1
ATOM 3181 C C . HIS A 1 393 ? -23.608 8.772 -5.206 1.00 94.50 393 HIS A C 1
ATOM 3183 O O . HIS A 1 393 ? -24.819 8.856 -4.992 1.00 94.50 393 HIS A O 1
ATOM 3189 N N . VAL A 1 394 ? -22.962 7.613 -5.330 1.00 94.94 394 VAL A N 1
ATOM 3190 C CA . VAL A 1 394 ? -23.530 6.291 -5.063 1.00 94.94 394 VAL A CA 1
ATOM 3191 C C . VAL A 1 394 ? -22.639 5.597 -4.035 1.00 94.94 394 VAL A C 1
ATOM 3193 O O . VAL A 1 394 ? -21.415 5.708 -4.091 1.00 94.94 394 VAL A O 1
ATOM 3196 N N . ASP A 1 395 ? -23.237 4.893 -3.078 1.00 94.38 395 ASP A N 1
ATOM 3197 C CA . ASP A 1 395 ? -22.508 4.370 -1.918 1.00 94.38 395 ASP A CA 1
ATOM 3198 C C . ASP A 1 395 ? -21.628 3.150 -2.228 1.00 94.38 395 ASP A C 1
ATOM 3200 O O . ASP A 1 395 ? -20.688 2.881 -1.476 1.00 94.38 395 ASP A O 1
ATOM 3204 N N . ASN A 1 396 ? -21.911 2.412 -3.310 1.00 93.25 396 ASN A N 1
ATOM 3205 C CA . ASN A 1 396 ? -21.194 1.178 -3.657 1.00 93.25 396 ASN A CA 1
ATOM 3206 C C . ASN A 1 396 ? -20.501 1.165 -5.030 1.00 93.25 396 ASN A C 1
ATOM 3208 O O . ASN A 1 396 ? -19.979 0.127 -5.441 1.00 93.25 396 ASN A O 1
ATOM 3212 N N . CYS A 1 397 ? -20.469 2.287 -5.748 1.00 91.69 397 CYS A N 1
ATOM 3213 C CA . CYS A 1 397 ? -19.769 2.390 -7.027 1.00 91.69 397 CYS A CA 1
ATOM 3214 C C . CYS A 1 397 ? -19.363 3.829 -7.351 1.00 91.69 397 CYS A C 1
ATOM 3216 O O . CYS A 1 397 ? -19.893 4.791 -6.799 1.00 91.69 397 CYS A O 1
ATOM 3218 N N . ILE A 1 398 ? -18.397 3.968 -8.257 1.00 91.44 398 ILE A N 1
ATOM 3219 C CA . ILE A 1 398 ? -17.937 5.256 -8.772 1.00 91.44 398 ILE A CA 1
ATOM 3220 C C . ILE A 1 398 ? -18.918 5.700 -9.854 1.00 91.44 398 ILE A C 1
ATOM 3222 O O . ILE A 1 398 ? -18.984 5.094 -10.926 1.00 91.44 398 ILE A O 1
ATOM 3226 N N . LEU A 1 399 ? -19.694 6.745 -9.564 1.00 91.06 399 LEU A N 1
ATOM 3227 C CA . LEU A 1 399 ? -20.657 7.308 -10.503 1.00 91.06 399 LEU A CA 1
ATOM 3228 C C . LEU A 1 399 ? -19.940 8.154 -11.563 1.00 91.06 399 LEU A C 1
ATOM 3230 O O . LEU A 1 399 ? -19.377 9.203 -11.252 1.00 91.06 399 LEU A O 1
ATOM 3234 N N . ASN A 1 400 ? -20.016 7.730 -12.824 1.00 89.88 400 ASN A N 1
ATOM 3235 C CA . ASN A 1 400 ? -19.692 8.560 -13.977 1.00 89.88 400 ASN A CA 1
ATOM 3236 C C . ASN A 1 400 ? -20.996 9.068 -14.605 1.00 89.88 400 ASN A C 1
ATOM 3238 O O . ASN A 1 400 ? -21.628 8.373 -15.405 1.00 89.88 400 ASN A O 1
ATOM 3242 N N . ALA A 1 401 ? -21.382 10.288 -14.229 1.00 89.00 401 ALA A N 1
ATOM 3243 C CA . ALA A 1 401 ? -22.629 10.912 -14.661 1.00 89.00 401 ALA A CA 1
ATOM 3244 C C . ALA A 1 401 ? -22.681 11.213 -16.171 1.00 89.00 401 ALA A C 1
ATOM 3246 O O . ALA A 1 401 ? -23.756 11.217 -16.760 1.00 89.00 401 ALA A O 1
ATOM 3247 N N . GLU A 1 402 ? -21.534 11.438 -16.822 1.00 87.69 402 GLU A N 1
ATOM 3248 C CA . GLU A 1 402 ? -21.480 11.701 -18.269 1.00 87.69 402 GLU A CA 1
ATOM 3249 C C . GLU A 1 402 ? -21.683 10.423 -19.084 1.00 87.69 402 GLU A C 1
ATOM 3251 O O . GLU A 1 402 ? -22.365 10.431 -20.108 1.00 87.69 402 GLU A O 1
ATOM 3256 N N . ALA A 1 403 ? -21.103 9.316 -18.616 1.00 86.56 403 ALA A N 1
ATOM 3257 C CA . ALA A 1 403 ? -21.234 8.014 -19.257 1.00 86.56 403 ALA A CA 1
ATOM 3258 C C . ALA A 1 403 ? -22.498 7.251 -18.824 1.00 86.56 403 ALA A C 1
ATOM 3260 O O . ALA A 1 403 ? -22.820 6.241 -19.445 1.00 86.56 403 ALA A O 1
ATOM 3261 N N . MET A 1 404 ? -23.206 7.705 -17.779 1.00 85.44 404 MET A N 1
ATOM 3262 C CA . MET A 1 404 ? -24.312 6.979 -17.133 1.00 85.44 404 MET A CA 1
ATOM 3263 C C . MET A 1 404 ? -23.892 5.580 -16.653 1.00 85.44 404 MET A C 1
ATOM 3265 O O . MET A 1 404 ? -24.655 4.618 -16.734 1.00 85.44 404 MET A O 1
ATOM 3269 N N . VAL A 1 405 ? -22.649 5.459 -16.178 1.00 88.50 405 VAL A N 1
ATOM 3270 C CA . VAL A 1 405 ? -22.056 4.193 -15.728 1.00 88.50 405 VAL A CA 1
ATOM 3271 C C . VAL A 1 405 ? -21.693 4.300 -14.255 1.00 88.50 405 VAL A C 1
ATOM 3273 O O . VAL A 1 405 ? -21.145 5.309 -13.816 1.00 88.50 405 VAL A O 1
ATOM 3276 N N . CYS A 1 406 ? -21.951 3.231 -13.501 1.00 87.62 406 CYS A N 1
ATOM 3277 C CA . CYS A 1 406 ? -21.485 3.093 -12.127 1.00 87.62 406 CYS A CA 1
ATOM 3278 C C . CYS A 1 406 ? -20.473 1.951 -12.031 1.00 87.62 406 CYS A C 1
ATOM 3280 O O . CYS A 1 406 ? -20.829 0.780 -12.180 1.00 87.62 406 CYS A O 1
ATOM 3282 N N . VAL A 1 407 ? -19.201 2.291 -11.819 1.00 88.56 407 VAL A N 1
ATOM 3283 C CA . VAL A 1 407 ? -18.098 1.322 -11.842 1.00 88.56 407 VAL A CA 1
ATOM 3284 C C . VAL A 1 407 ? -17.850 0.780 -10.435 1.00 88.56 407 VAL A C 1
ATOM 3286 O O . VAL A 1 407 ? -17.594 1.539 -9.500 1.00 88.56 407 VAL A O 1
ATOM 3289 N N . LYS A 1 408 ? -17.946 -0.542 -10.265 1.00 88.56 408 LYS A N 1
ATOM 3290 C CA . LYS A 1 408 ? -17.713 -1.233 -8.988 1.00 88.56 408 LYS A CA 1
ATOM 3291 C C . LYS A 1 408 ? -16.247 -1.641 -8.844 1.00 88.56 408 LYS A C 1
ATOM 3293 O O . LYS A 1 408 ? -15.915 -2.818 -8.945 1.00 88.56 408 LYS A O 1
ATOM 3298 N N . GLU A 1 409 ? -15.382 -0.672 -8.578 1.00 82.06 409 GLU A N 1
ATOM 3299 C CA . GLU A 1 409 ? -13.953 -0.903 -8.349 1.00 82.06 409 GLU A CA 1
ATOM 3300 C C . GLU A 1 409 ? -13.410 -0.031 -7.206 1.00 82.06 409 GLU A C 1
ATOM 3302 O O . GLU A 1 409 ? -14.007 1.005 -6.891 1.00 82.06 409 GLU A O 1
ATOM 3307 N N . PRO A 1 410 ? -12.295 -0.419 -6.555 1.00 73.31 410 PRO A N 1
ATOM 3308 C CA . PRO A 1 410 ? -11.620 0.444 -5.590 1.00 73.31 410 PRO A CA 1
ATOM 3309 C C . PRO A 1 410 ? -11.303 1.815 -6.218 1.00 73.31 410 PRO A C 1
ATOM 3311 O O . PRO A 1 410 ? -10.807 1.853 -7.342 1.00 73.31 410 PRO A O 1
ATOM 3314 N N . PRO A 1 411 ? -11.550 2.943 -5.526 1.00 81.81 411 PRO A N 1
ATOM 3315 C CA . PRO A 1 411 ? -11.786 3.080 -4.084 1.00 81.81 411 PRO A CA 1
ATOM 3316 C C . PRO A 1 411 ? -13.251 2.962 -3.613 1.00 81.81 411 PRO A C 1
ATOM 3318 O O . PRO A 1 411 ? -13.521 3.261 -2.449 1.00 81.81 411 PRO A O 1
ATOM 3321 N N . ALA A 1 412 ? -14.208 2.562 -4.459 1.00 84.00 412 ALA A N 1
ATOM 3322 C CA . ALA A 1 412 ? -15.601 2.424 -4.031 1.00 84.00 412 ALA A CA 1
ATOM 3323 C C . ALA A 1 412 ? -15.807 1.253 -3.055 1.00 84.00 412 ALA A C 1
ATOM 3325 O O . ALA A 1 412 ? -15.195 0.189 -3.174 1.00 84.00 412 ALA A O 1
ATOM 3326 N N . TYR A 1 413 ? -16.737 1.425 -2.113 1.00 88.50 413 TYR A N 1
ATOM 3327 C CA . TYR A 1 413 ? -17.143 0.381 -1.172 1.00 88.50 413 TYR A CA 1
ATOM 3328 C C . TYR A 1 413 ? -18.153 -0.572 -1.826 1.00 88.50 413 TYR A C 1
ATOM 3330 O O . TYR A 1 413 ? -19.339 -0.565 -1.500 1.00 88.50 413 TYR A O 1
ATOM 3338 N N . THR A 1 414 ? -17.679 -1.403 -2.759 1.00 89.38 414 THR A N 1
ATOM 3339 C CA . THR A 1 414 ? -18.505 -2.282 -3.619 1.00 89.38 414 THR A CA 1
ATOM 3340 C C . THR A 1 414 ? -19.396 -3.277 -2.876 1.00 89.38 414 THR A C 1
ATOM 3342 O O . THR A 1 414 ? -20.329 -3.824 -3.461 1.00 89.38 414 THR A O 1
ATOM 3345 N N . PHE A 1 415 ? -19.124 -3.478 -1.589 1.00 88.31 415 PHE A N 1
ATOM 3346 C CA . PHE A 1 415 ? -19.833 -4.365 -0.677 1.00 88.31 415 PHE A CA 1
ATOM 3347 C C . PHE A 1 415 ? -20.975 -3.710 0.115 1.00 88.31 415 PHE A C 1
ATOM 3349 O O . PHE A 1 415 ? -21.608 -4.382 0.928 1.00 88.31 415 PHE A O 1
ATOM 3356 N N . ARG A 1 416 ? -21.223 -2.403 -0.045 1.00 93.56 416 ARG A N 1
ATOM 3357 C CA . ARG A 1 416 ? -22.380 -1.750 0.582 1.00 93.56 416 ARG A CA 1
ATOM 3358 C C . ARG A 1 416 ? -23.653 -2.098 -0.187 1.00 93.56 416 ARG A C 1
ATOM 3360 O O . ARG A 1 416 ? -23.741 -1.869 -1.395 1.00 93.56 416 ARG A O 1
ATOM 3367 N N . ASP A 1 417 ? -24.642 -2.615 0.529 1.00 94.06 417 ASP A N 1
ATOM 3368 C CA . ASP A 1 417 ? -25.910 -3.075 -0.043 1.00 94.06 417 ASP A CA 1
ATOM 3369 C C . ASP A 1 417 ? -27.054 -2.107 0.269 1.00 94.06 417 ASP A C 1
ATOM 3371 O O . ASP A 1 417 ? -27.855 -1.785 -0.608 1.00 94.06 417 ASP A O 1
ATOM 3375 N N . TYR A 1 418 ? -27.096 -1.590 1.500 1.00 96.38 418 TYR A N 1
ATOM 3376 C CA . TYR A 1 418 ? -28.120 -0.658 1.969 1.00 96.38 418 TYR A CA 1
ATOM 3377 C C . TYR A 1 418 ? -27.505 0.481 2.770 1.00 96.38 418 TYR A C 1
ATOM 3379 O O . TYR A 1 418 ? -26.456 0.338 3.396 1.00 96.38 418 TYR A O 1
ATOM 3387 N N . SER A 1 419 ? -28.184 1.619 2.785 1.00 97.56 419 SER A N 1
ATOM 3388 C CA . SER A 1 419 ? -27.806 2.797 3.556 1.00 97.56 419 SER A CA 1
ATOM 3389 C C . SER A 1 419 ? -29.021 3.409 4.229 1.00 97.56 419 SER A C 1
ATOM 3391 O O . SER A 1 419 ? -30.149 3.314 3.741 1.00 97.56 419 SER A O 1
ATOM 3393 N N . ALA A 1 420 ? -28.793 4.017 5.388 1.00 97.88 420 ALA A N 1
ATOM 3394 C CA . ALA A 1 420 ? -29.808 4.762 6.103 1.00 97.88 420 ALA A CA 1
ATOM 3395 C C . ALA A 1 420 ? -29.231 6.026 6.735 1.00 97.88 420 ALA A C 1
ATOM 3397 O O . ALA A 1 420 ? -28.130 6.028 7.281 1.00 97.88 420 ALA A O 1
ATOM 3398 N N . ILE A 1 421 ? -30.011 7.101 6.705 1.00 98.00 421 ILE A N 1
ATOM 3399 C CA . ILE A 1 421 ? -29.671 8.381 7.318 1.00 98.00 421 ILE A CA 1
ATOM 3400 C C . ILE A 1 421 ? -30.801 8.758 8.266 1.00 98.00 421 ILE A C 1
ATOM 3402 O O . ILE A 1 421 ? -31.923 8.981 7.819 1.00 98.00 421 ILE A O 1
ATOM 3406 N N . LEU A 1 422 ? -30.515 8.843 9.565 1.00 98.25 422 LEU A N 1
ATOM 3407 C CA . LEU A 1 422 ? -31.459 9.307 10.584 1.00 98.25 422 LEU A CA 1
ATOM 3408 C C . LEU A 1 422 ? -31.155 10.757 10.964 1.00 98.25 422 LEU A C 1
ATOM 3410 O O . LEU A 1 422 ? -30.074 11.058 11.465 1.00 98.25 422 LEU A O 1
ATOM 3414 N N . TYR A 1 423 ? -32.117 11.650 10.768 1.00 97.88 423 TYR A N 1
ATOM 3415 C CA . TYR A 1 423 ? -31.995 13.067 11.087 1.00 97.88 423 TYR A CA 1
ATOM 3416 C C . TYR A 1 423 ? -32.315 13.360 12.551 1.00 97.88 423 TYR A C 1
ATOM 3418 O O . TYR A 1 423 ? -33.300 12.870 13.108 1.00 97.88 423 TYR A O 1
ATOM 3426 N N . LEU A 1 424 ? -31.472 14.189 13.170 1.00 96.94 424 LEU A N 1
ATOM 3427 C CA . LEU A 1 424 ? -31.611 14.566 14.577 1.00 96.94 424 LEU A CA 1
ATOM 3428 C C . LEU A 1 424 ? -32.290 15.923 14.756 1.00 96.94 424 LEU A C 1
ATOM 3430 O O . LEU A 1 424 ? -32.721 16.240 15.861 1.00 96.94 424 LEU A O 1
ATOM 3434 N N . ASN A 1 425 ? -32.348 16.750 13.712 1.00 96.06 425 ASN A N 1
ATOM 3435 C CA . ASN A 1 425 ? -32.826 18.121 13.813 1.00 96.06 425 ASN A CA 1
ATOM 3436 C C . ASN A 1 425 ? -33.331 18.670 12.468 1.00 96.06 425 ASN A C 1
ATOM 3438 O O . ASN A 1 425 ? -33.157 18.037 11.427 1.00 96.06 425 ASN A O 1
ATOM 3442 N N . GLY A 1 426 ? -33.993 19.826 12.516 1.00 92.81 426 GLY A N 1
ATOM 3443 C CA . GLY A 1 426 ? -34.547 20.529 11.347 1.00 92.81 426 GLY A CA 1
ATOM 3444 C C . GLY A 1 426 ? -34.534 22.056 11.491 1.00 92.81 426 GLY A C 1
ATOM 3445 O O . GLY A 1 426 ? -35.123 22.766 10.685 1.00 92.81 426 GLY A O 1
ATOM 3446 N N . ASP A 1 427 ? -33.880 22.567 12.531 1.00 93.44 427 ASP A N 1
ATOM 3447 C CA . ASP A 1 427 ? -33.710 23.978 12.879 1.00 93.44 427 ASP A CA 1
ATOM 3448 C C . ASP A 1 427 ? -32.480 24.591 12.180 1.00 93.44 427 ASP A C 1
ATOM 3450 O O . ASP A 1 427 ? -31.604 25.188 12.804 1.00 93.44 427 ASP A O 1
ATOM 3454 N N . PHE A 1 428 ? -32.405 24.426 10.859 1.00 94.31 428 PHE A N 1
ATOM 3455 C CA . PHE A 1 428 ? -31.354 24.981 10.001 1.00 94.31 428 PHE A CA 1
ATOM 3456 C C . PHE A 1 428 ? -31.912 25.347 8.618 1.00 94.31 428 PHE A C 1
ATOM 3458 O O . PHE A 1 428 ? -33.017 24.946 8.254 1.00 94.31 428 PHE A O 1
ATOM 3465 N N . GLU A 1 429 ? -31.149 26.120 7.846 1.00 93.62 429 GLU A N 1
ATOM 3466 C CA . GLU A 1 429 ? -31.516 26.545 6.491 1.00 93.62 429 GLU A CA 1
ATOM 3467 C C . GLU A 1 429 ? -30.718 25.764 5.434 1.00 93.62 429 GLU A C 1
ATOM 3469 O O . GLU A 1 429 ? -29.512 25.540 5.586 1.00 93.62 429 GLU A O 1
ATOM 3474 N N . GLY A 1 430 ? -31.399 25.325 4.371 1.00 91.88 430 GLY A N 1
ATOM 3475 C CA . GLY A 1 430 ? -30.827 24.464 3.333 1.00 91.88 430 GLY A CA 1
ATOM 3476 C C . GLY A 1 430 ? -30.713 22.997 3.768 1.00 91.88 430 GLY A C 1
ATOM 3477 O O . GLY A 1 430 ? -31.606 22.464 4.426 1.00 91.88 430 GLY A O 1
ATOM 3478 N N . GLY A 1 431 ? -29.631 22.315 3.379 1.00 92.81 431 GLY A N 1
ATOM 3479 C CA . GLY A 1 431 ? -29.287 20.964 3.853 1.00 92.81 431 GLY A CA 1
ATOM 3480 C C . GLY A 1 431 ? -30.240 19.831 3.446 1.00 92.81 431 GLY A C 1
ATOM 3481 O O . GLY A 1 431 ? -30.160 18.732 4.013 1.00 92.81 431 GLY A O 1
ATOM 3482 N N . THR A 1 432 ? -31.147 20.090 2.503 1.00 95.88 432 THR A N 1
ATOM 3483 C CA . THR A 1 432 ? -32.130 19.131 1.986 1.00 95.88 432 THR A CA 1
ATOM 3484 C C . THR A 1 432 ? -31.428 17.957 1.307 1.00 95.88 432 THR A C 1
ATOM 3486 O O . THR A 1 432 ? -30.489 18.147 0.532 1.00 95.88 432 THR A O 1
ATOM 3489 N N . PHE A 1 433 ? -31.865 16.737 1.615 1.00 97.12 433 PHE A N 1
ATOM 3490 C CA . PHE A 1 433 ? -31.383 15.523 0.958 1.00 97.12 433 PHE A CA 1
ATOM 3491 C C . PHE A 1 433 ? -32.209 15.270 -0.298 1.00 97.12 433 PHE A C 1
ATOM 3493 O O . PHE A 1 433 ? -33.427 15.425 -0.260 1.00 97.12 433 PHE A O 1
ATOM 3500 N N . TYR A 1 434 ? -31.576 14.874 -1.394 1.00 97.19 434 TYR A N 1
ATOM 3501 C CA . TYR A 1 434 ? -32.282 14.620 -2.645 1.00 97.19 434 TYR A CA 1
ATOM 3502 C C . TYR A 1 434 ? -31.690 13.430 -3.392 1.00 97.19 434 TYR A C 1
ATOM 3504 O O . TYR A 1 434 ? -30.494 13.152 -3.307 1.00 97.19 434 TYR A O 1
ATOM 3512 N N . PHE A 1 435 ? -32.553 12.734 -4.125 1.00 97.44 435 PHE A N 1
ATOM 3513 C CA . PHE A 1 435 ? -32.179 11.673 -5.050 1.00 97.44 435 PHE A CA 1
ATOM 3514 C C . PHE A 1 435 ? -32.137 12.210 -6.477 1.00 97.44 435 PHE A C 1
ATOM 3516 O O . PHE A 1 435 ? -32.928 13.080 -6.844 1.00 97.44 435 PHE A O 1
ATOM 3523 N N . THR A 1 436 ? -31.294 11.621 -7.315 1.00 95.44 436 THR A N 1
ATOM 3524 C CA . THR A 1 436 ? -31.170 11.952 -8.738 1.00 95.44 436 THR A CA 1
ATOM 3525 C C . THR A 1 436 ? -31.249 10.701 -9.605 1.00 95.44 436 THR A C 1
ATOM 3527 O O . THR A 1 436 ? -31.155 9.576 -9.110 1.00 95.44 436 THR A O 1
ATOM 3530 N N . GLU A 1 437 ? -31.404 10.887 -10.912 1.00 92.12 437 GLU A N 1
ATOM 3531 C CA . GLU A 1 437 ? -31.051 9.850 -11.883 1.00 92.12 437 GLU A CA 1
ATOM 3532 C C . GLU A 1 437 ? -29.517 9.675 -11.969 1.00 92.12 437 GLU A C 1
ATOM 3534 O O . GLU A 1 437 ? -28.748 10.379 -11.304 1.00 92.12 437 GLU A O 1
ATOM 3539 N N . MET A 1 438 ? -29.047 8.722 -12.785 1.00 89.06 438 MET A N 1
ATOM 3540 C CA . MET A 1 438 ? -27.606 8.473 -12.984 1.00 89.06 438 MET A CA 1
ATOM 3541 C C . MET A 1 438 ? -26.868 9.654 -13.635 1.00 89.06 438 MET A C 1
ATOM 3543 O O . MET A 1 438 ? -25.643 9.694 -13.593 1.00 89.06 438 MET A O 1
ATOM 3547 N N . ASP A 1 439 ? -27.595 10.628 -14.190 1.00 89.19 439 ASP A N 1
ATOM 3548 C CA . ASP A 1 439 ? -27.033 11.839 -14.800 1.00 89.19 439 ASP A CA 1
ATOM 3549 C C . ASP A 1 439 ? -26.564 12.878 -13.766 1.00 89.19 439 ASP A C 1
ATOM 3551 O O . ASP A 1 439 ? -26.013 13.915 -14.142 1.00 89.19 439 ASP A O 1
ATOM 3555 N N . ALA A 1 440 ? -26.811 12.612 -12.475 1.00 90.19 440 ALA A N 1
ATOM 3556 C CA . ALA A 1 440 ? -26.537 13.487 -11.338 1.00 90.19 440 ALA A CA 1
ATOM 3557 C C . ALA A 1 440 ? -27.166 14.894 -11.426 1.00 90.19 440 ALA A C 1
ATOM 3559 O O . ALA A 1 440 ? -26.787 15.788 -10.668 1.00 90.19 440 ALA A O 1
ATOM 3560 N N . LYS A 1 441 ? -28.123 15.107 -12.338 1.00 89.94 441 LYS A N 1
ATOM 3561 C CA . LYS A 1 441 ? -28.745 16.412 -12.621 1.00 89.94 441 LYS A CA 1
ATOM 3562 C C . LYS A 1 441 ? -30.253 16.377 -12.445 1.00 89.94 441 LYS A C 1
ATOM 3564 O O . LYS A 1 441 ? -30.832 17.341 -11.950 1.00 89.94 441 LYS A O 1
ATOM 3569 N N . THR A 1 442 ? -30.892 15.288 -12.855 1.00 92.31 442 THR A N 1
ATOM 3570 C CA . THR A 1 442 ? -32.344 15.155 -12.805 1.00 92.31 442 THR A CA 1
ATOM 3571 C C . THR A 1 442 ? -32.761 14.723 -11.403 1.00 92.31 442 THR A C 1
ATOM 3573 O O . THR A 1 442 ? -32.657 13.549 -11.050 1.00 92.31 442 THR A O 1
ATOM 3576 N N . GLU A 1 443 ? -33.202 15.678 -10.578 1.00 94.44 443 GLU A N 1
ATOM 3577 C CA . GLU A 1 443 ? -33.719 15.411 -9.229 1.00 94.44 443 GLU A CA 1
ATOM 3578 C C . GLU A 1 443 ? -35.030 14.603 -9.303 1.00 94.44 443 GLU A C 1
ATOM 3580 O O . GLU A 1 443 ? -36.000 15.011 -9.942 1.00 94.44 443 GLU A O 1
ATOM 3585 N N . THR A 1 444 ? -35.063 13.444 -8.640 1.00 92.62 444 THR A N 1
ATOM 3586 C CA . THR A 1 444 ? -36.214 12.518 -8.648 1.00 92.62 444 THR A CA 1
ATOM 3587 C C . THR A 1 444 ? -37.117 12.701 -7.432 1.00 92.62 444 THR A C 1
ATOM 3589 O O . THR A 1 444 ? -38.339 12.578 -7.546 1.00 92.62 444 THR A O 1
ATOM 3592 N N . ALA A 1 445 ? -36.529 13.011 -6.273 1.00 95.19 445 ALA A N 1
ATOM 3593 C CA . ALA A 1 445 ? -37.241 13.266 -5.027 1.00 95.19 445 ALA A CA 1
ATOM 3594 C C . ALA A 1 445 ? -36.382 14.062 -4.038 1.00 95.19 445 ALA A C 1
ATOM 3596 O O . ALA A 1 445 ? -35.160 13.925 -4.017 1.00 95.19 445 ALA A O 1
ATOM 3597 N N . GLU A 1 446 ? -37.040 14.820 -3.163 1.00 95.88 446 GLU A N 1
ATOM 3598 C CA . GLU A 1 446 ? -36.415 15.565 -2.070 1.00 95.88 446 GLU A CA 1
ATOM 3599 C C . GLU A 1 446 ? -36.966 15.116 -0.716 1.00 95.88 446 GLU A C 1
ATOM 3601 O O . GLU A 1 446 ? -38.149 14.798 -0.570 1.00 95.88 446 GLU A O 1
ATOM 3606 N N . VAL A 1 447 ? -36.109 15.136 0.301 1.00 96.25 447 VAL A N 1
ATOM 3607 C CA . VAL A 1 447 ? -36.457 14.818 1.680 1.00 96.25 447 VAL A CA 1
ATOM 3608 C C . VAL A 1 447 ? -35.924 15.908 2.598 1.00 96.25 447 VAL A C 1
ATOM 3610 O O . VAL A 1 447 ? -34.714 16.075 2.772 1.00 96.25 447 VAL A O 1
ATOM 3613 N N . GLN A 1 448 ? -36.848 16.630 3.233 1.00 96.00 448 GLN A N 1
ATOM 3614 C CA . GLN A 1 448 ? -36.496 17.638 4.224 1.00 96.00 448 GLN A CA 1
ATOM 3615 C C . GLN A 1 448 ? -36.102 16.968 5.552 1.00 96.00 448 GLN A C 1
ATOM 3617 O O . GLN A 1 448 ? -36.903 16.194 6.092 1.00 96.00 448 GLN A O 1
ATOM 3622 N N . PRO A 1 449 ? -34.910 17.254 6.104 1.00 96.44 449 PRO A N 1
ATOM 3623 C CA . PRO A 1 449 ? -34.506 16.756 7.415 1.00 96.44 449 PRO A CA 1
ATOM 3624 C C . PRO A 1 449 ? -35.398 17.279 8.544 1.00 96.44 449 PRO A C 1
ATOM 3626 O O . PRO A 1 449 ? -35.756 18.455 8.574 1.00 96.44 449 PRO A O 1
ATOM 3629 N N . GLN A 1 450 ? -35.728 16.405 9.490 1.00 96.12 450 GLN A N 1
ATOM 3630 C CA . GLN A 1 450 ? -36.405 16.746 10.742 1.00 96.12 450 GLN A CA 1
ATOM 3631 C C . GLN A 1 450 ? -36.047 15.703 11.807 1.00 96.12 450 GLN A C 1
ATOM 3633 O O . GLN A 1 450 ? -35.663 14.585 11.460 1.00 96.12 450 GLN A O 1
ATOM 3638 N N . CYS A 1 451 ? -36.188 16.038 13.091 1.00 97.00 451 CYS A N 1
ATOM 3639 C CA . CYS A 1 451 ? -35.945 15.073 14.167 1.00 97.00 451 CYS A CA 1
ATOM 3640 C C . CYS A 1 451 ? -36.780 13.795 13.968 1.00 97.00 451 CYS A C 1
ATOM 3642 O O . CYS A 1 451 ? -37.971 13.851 13.661 1.00 97.00 451 CYS A O 1
ATOM 3644 N N . GLY A 1 452 ? -36.134 12.636 14.110 1.00 96.31 452 GLY A N 1
ATOM 3645 C CA . GLY A 1 452 ? -36.801 11.336 14.062 1.00 96.31 452 GLY A CA 1
ATOM 3646 C C . GLY A 1 452 ? -37.158 10.841 12.660 1.00 96.31 452 GLY A C 1
ATOM 3647 O O . GLY A 1 452 ? -37.746 9.764 12.550 1.00 96.31 452 GLY A O 1
ATOM 3648 N N . ARG A 1 453 ? -36.791 11.579 11.602 1.00 97.94 453 ARG A N 1
ATOM 3649 C CA . ARG A 1 453 ? -36.944 11.144 10.207 1.00 97.94 453 ARG A CA 1
ATOM 3650 C C . ARG A 1 453 ? -35.740 10.330 9.757 1.00 97.94 453 ARG A C 1
ATOM 3652 O O . ARG A 1 453 ? -34.621 10.838 9.762 1.00 97.94 453 ARG A O 1
ATOM 3659 N N . ALA A 1 454 ? -35.968 9.103 9.309 1.00 97.56 454 ALA A N 1
ATOM 3660 C CA . ALA A 1 454 ? -34.972 8.261 8.663 1.00 97.56 454 ALA A CA 1
ATOM 3661 C C . ALA A 1 454 ? -35.258 8.104 7.169 1.00 97.56 454 ALA A C 1
ATOM 3663 O O . ALA A 1 454 ? -36.398 7.875 6.767 1.00 97.56 454 ALA A O 1
ATOM 3664 N N . VAL A 1 455 ? -34.210 8.173 6.357 1.00 97.88 455 VAL A N 1
ATOM 3665 C CA . VAL A 1 455 ? -34.236 7.834 4.931 1.00 97.88 455 VAL A CA 1
ATOM 3666 C C . VAL A 1 455 ? -33.448 6.551 4.758 1.00 97.88 455 VAL A C 1
ATOM 3668 O O . VAL A 1 455 ? -32.296 6.504 5.172 1.00 97.88 455 VAL A O 1
ATOM 3671 N N . GLY A 1 456 ? -34.060 5.516 4.193 1.00 97.00 456 GLY A N 1
ATOM 3672 C CA . GLY A 1 456 ? -33.425 4.229 3.923 1.00 97.00 456 GLY A CA 1
ATOM 3673 C C . GLY A 1 456 ? -33.472 3.903 2.440 1.00 97.00 456 GLY A C 1
ATOM 3674 O O . GLY A 1 456 ? -34.507 4.115 1.807 1.00 97.00 456 GLY A O 1
ATOM 3675 N N . PHE A 1 457 ? -32.378 3.406 1.877 1.00 96.69 457 PHE A N 1
ATOM 3676 C CA . PHE A 1 457 ? -32.306 3.066 0.459 1.00 96.69 457 PHE A CA 1
ATOM 3677 C C . PHE A 1 457 ? -31.228 2.016 0.164 1.00 96.69 457 PHE A C 1
ATOM 3679 O O . PHE A 1 457 ? -30.307 1.830 0.959 1.00 96.69 457 PHE A O 1
ATOM 3686 N N . SER A 1 458 ? -31.332 1.307 -0.961 1.00 95.25 458 SER A N 1
ATOM 3687 C CA . SER A 1 458 ? -30.244 0.439 -1.438 1.00 95.25 458 SER A CA 1
ATOM 3688 C C . SER A 1 458 ? -29.070 1.270 -1.968 1.00 95.25 458 SER A C 1
ATOM 3690 O O . SER A 1 458 ? -29.263 2.311 -2.588 1.00 95.25 458 SER A O 1
ATOM 3692 N N . SER A 1 459 ? -27.838 0.824 -1.745 1.00 94.44 459 SER A N 1
ATOM 3693 C CA . SER A 1 459 ? -26.611 1.595 -2.011 1.00 94.44 459 SER A CA 1
ATOM 3694 C C . SER A 1 459 ? -26.154 1.613 -3.478 1.00 94.44 459 SER A C 1
ATOM 3696 O O . SER A 1 459 ? -25.069 2.118 -3.761 1.00 94.44 459 SER A O 1
ATOM 3698 N N . GLY A 1 460 ? -26.934 1.020 -4.387 1.00 90.94 460 GLY A N 1
ATOM 3699 C CA . GLY A 1 460 ? -26.590 0.814 -5.794 1.00 90.94 460 GLY A CA 1
ATOM 3700 C C . GLY A 1 460 ? -26.862 1.996 -6.727 1.00 90.94 460 GLY A C 1
ATOM 3701 O O . GLY A 1 460 ? -27.330 3.061 -6.321 1.00 90.94 460 GLY A O 1
ATOM 3702 N N . SER A 1 461 ? -26.578 1.782 -8.017 1.00 90.62 461 SER A N 1
ATOM 3703 C CA . SER A 1 461 ? -26.732 2.769 -9.098 1.00 90.62 461 SER A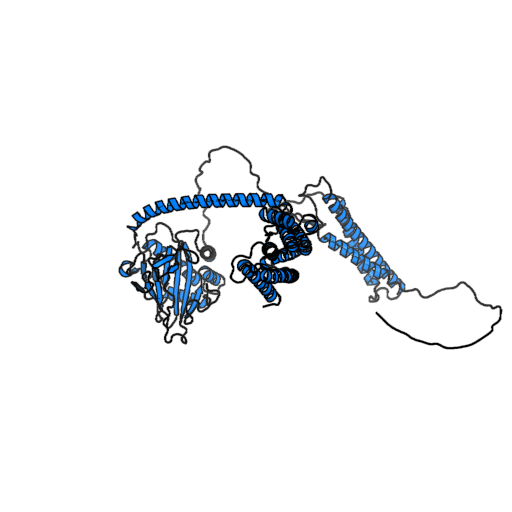 CA 1
ATOM 3704 C C . SER A 1 461 ? -28.169 3.249 -9.310 1.00 90.62 461 SER A C 1
ATOM 3706 O O . SER A 1 461 ? -28.389 4.232 -10.010 1.00 90.62 461 SER A O 1
ATOM 3708 N N . GLU A 1 462 ? -29.150 2.561 -8.730 1.00 90.50 462 GLU A N 1
ATOM 3709 C CA . GLU A 1 462 ? -30.550 2.965 -8.710 1.00 90.50 462 GLU A CA 1
ATOM 3710 C C . GLU A 1 462 ? -30.826 4.151 -7.778 1.00 90.50 462 GLU A C 1
ATOM 3712 O O . GLU A 1 462 ? -31.847 4.808 -7.964 1.00 90.50 462 GLU A O 1
ATOM 3717 N N . ASN A 1 463 ? -29.947 4.456 -6.809 1.00 94.94 463 ASN A N 1
ATOM 3718 C CA . ASN A 1 463 ? -30.148 5.520 -5.816 1.00 94.94 463 ASN A CA 1
ATOM 3719 C C . ASN A 1 463 ? -28.996 6.549 -5.721 1.00 94.94 463 ASN A C 1
ATOM 3721 O O . ASN A 1 463 ? -28.496 6.792 -4.614 1.00 94.94 463 ASN A O 1
ATOM 3725 N N . PRO A 1 464 ? -28.581 7.208 -6.824 1.00 95.94 464 PRO A N 1
ATOM 3726 C CA . PRO A 1 464 ? -27.703 8.371 -6.741 1.00 95.94 464 PRO A CA 1
ATOM 3727 C C . PRO A 1 464 ? -28.351 9.481 -5.906 1.00 95.94 464 PRO A C 1
ATOM 3729 O O . PRO A 1 464 ? -29.553 9.740 -6.030 1.00 95.94 464 PRO A O 1
ATOM 3732 N N . HIS A 1 465 ? -27.580 10.116 -5.026 1.00 97.06 465 HIS A N 1
ATOM 3733 C CA . HIS A 1 465 ? -28.120 11.099 -4.086 1.00 97.06 465 HIS A CA 1
ATOM 3734 C C . HIS A 1 465 ? -27.085 12.125 -3.622 1.00 97.06 465 HIS A C 1
ATOM 3736 O O . HIS A 1 465 ? -25.879 11.872 -3.638 1.00 97.06 465 HIS A O 1
ATOM 3742 N N . GLY A 1 466 ? -27.572 13.283 -3.172 1.00 96.00 466 GLY A N 1
ATOM 3743 C CA . GLY A 1 466 ? -26.766 14.406 -2.695 1.00 96.00 466 GLY A CA 1
ATOM 3744 C C . GLY A 1 466 ? -27.443 15.189 -1.568 1.00 96.00 466 GLY A C 1
ATOM 3745 O O . GLY A 1 466 ? -28.566 14.897 -1.145 1.00 96.00 466 GLY A O 1
ATOM 3746 N N . VAL A 1 467 ? -26.739 16.197 -1.047 1.00 96.31 467 VAL A N 1
ATOM 3747 C CA . VAL A 1 467 ? -27.243 17.083 0.014 1.00 96.31 467 VAL A CA 1
ATOM 3748 C C . VAL A 1 467 ? -26.982 18.534 -0.364 1.00 96.31 467 VAL A C 1
ATOM 3750 O O . VAL A 1 467 ? -25.826 18.926 -0.530 1.00 96.31 467 VAL A O 1
ATOM 3753 N N . LYS A 1 468 ? -28.044 19.344 -0.451 1.00 94.81 468 LYS A N 1
ATOM 3754 C CA . LYS A 1 468 ? -27.953 20.784 -0.750 1.00 94.81 468 LYS A CA 1
ATOM 3755 C C . LYS A 1 468 ? -27.150 21.513 0.334 1.00 94.81 468 LYS A C 1
ATOM 3757 O O . LYS A 1 468 ? -27.042 21.032 1.462 1.00 94.81 468 LYS A O 1
ATOM 3762 N N . ALA A 1 469 ? -26.562 22.657 -0.008 1.00 93.81 469 ALA A N 1
ATOM 3763 C CA . ALA A 1 469 ? -25.780 23.481 0.918 1.00 93.81 469 ALA A CA 1
ATOM 3764 C C . ALA A 1 469 ? -26.533 23.767 2.228 1.00 93.81 469 ALA A C 1
ATOM 3766 O O . ALA A 1 469 ? -27.719 24.098 2.197 1.00 93.81 469 ALA A O 1
ATOM 3767 N N . VAL A 1 470 ? -25.849 23.669 3.373 1.00 94.19 470 VAL A N 1
ATOM 3768 C CA . VAL A 1 470 ? -26.352 24.217 4.644 1.00 94.19 470 VAL A CA 1
ATOM 3769 C C . VAL A 1 470 ? -25.919 25.678 4.708 1.00 94.19 470 VAL A C 1
ATOM 3771 O O . VAL A 1 470 ? -24.725 25.955 4.807 1.00 94.19 470 VAL A O 1
ATOM 3774 N N . THR A 1 471 ? -26.874 26.604 4.632 1.00 92.00 471 THR A N 1
ATOM 3775 C CA . THR A 1 471 ? -26.597 28.051 4.575 1.00 92.00 471 THR A CA 1
ATOM 3776 C C . THR A 1 471 ? -26.645 28.710 5.947 1.00 92.00 471 THR A C 1
ATOM 3778 O O . THR A 1 471 ? -26.007 29.737 6.166 1.00 92.00 471 THR A O 1
ATOM 3781 N N . LYS A 1 472 ? -27.361 28.119 6.909 1.00 93.69 472 LYS A N 1
ATOM 3782 C CA . LYS A 1 472 ? -27.445 28.643 8.275 1.00 93.69 472 LYS A CA 1
ATOM 3783 C C . LYS A 1 472 ? -27.718 27.541 9.286 1.00 93.69 472 LYS A C 1
ATOM 3785 O O . LYS A 1 472 ? -28.559 26.682 9.048 1.00 93.69 472 LYS A O 1
ATOM 3790 N N . GLY A 1 473 ? -27.074 27.622 10.448 1.00 93.56 473 GLY A N 1
ATOM 3791 C CA . GLY A 1 473 ? -27.259 26.669 11.543 1.00 93.56 473 GLY A CA 1
ATOM 3792 C C . GLY A 1 473 ? -26.403 25.410 11.396 1.00 93.56 473 GLY A C 1
ATOM 3793 O O . GLY A 1 473 ? -25.393 25.398 10.686 1.00 93.56 473 GLY A O 1
ATOM 3794 N N . GLN A 1 474 ? -26.794 24.357 12.111 1.00 94.06 474 GLN A N 1
ATOM 3795 C CA . GLN A 1 474 ? -26.091 23.079 12.147 1.00 94.06 474 GLN A CA 1
ATOM 3796 C C . GLN A 1 474 ? -27.058 21.950 11.799 1.00 94.06 474 GLN A C 1
ATOM 3798 O O . GLN A 1 474 ? -28.134 21.857 12.377 1.00 94.06 474 GLN A O 1
ATOM 3803 N N . ARG A 1 475 ? -26.664 21.069 10.882 1.00 95.62 475 ARG A N 1
ATOM 3804 C CA . ARG A 1 475 ? -27.414 19.871 10.492 1.00 95.62 475 ARG A CA 1
ATOM 3805 C C . ARG A 1 475 ? -26.739 18.636 11.061 1.00 95.62 475 ARG A C 1
ATOM 3807 O O . ARG A 1 475 ? -25.602 18.354 10.690 1.00 95.62 475 ARG A O 1
ATOM 3814 N N . CYS A 1 476 ? -27.453 17.862 11.870 1.00 96.44 476 CYS A N 1
ATOM 3815 C CA . CYS A 1 476 ? -26.953 16.642 12.493 1.00 96.44 476 CYS A CA 1
ATOM 3816 C C . CYS A 1 476 ? -27.742 15.406 12.044 1.00 96.44 476 CYS A C 1
ATOM 3818 O O . CYS A 1 476 ? -28.976 15.405 12.003 1.00 96.44 476 CYS A O 1
ATOM 3820 N N . ALA A 1 477 ? -27.022 14.336 11.715 1.00 97.19 477 ALA A N 1
ATOM 3821 C CA . ALA A 1 477 ? -27.601 13.071 11.286 1.00 97.19 477 ALA A CA 1
ATOM 3822 C C . ALA A 1 477 ? -26.716 11.885 11.681 1.00 97.19 477 ALA A C 1
ATOM 3824 O O . ALA A 1 477 ? -25.504 12.019 11.826 1.00 97.19 477 ALA A O 1
ATOM 3825 N N . ILE A 1 478 ? -27.319 10.708 11.801 1.00 97.81 478 ILE A N 1
ATOM 3826 C CA . ILE A 1 478 ? -26.611 9.435 11.910 1.00 97.81 478 ILE A CA 1
ATOM 3827 C C . ILE A 1 478 ? -26.644 8.777 10.534 1.00 97.81 478 ILE A C 1
ATOM 3829 O O . ILE A 1 478 ? -27.713 8.394 10.062 1.00 97.81 478 ILE A O 1
ATOM 3833 N N . ALA A 1 479 ? -25.481 8.665 9.900 1.00 96.88 479 ALA A N 1
ATOM 3834 C CA . ALA A 1 479 ? -25.287 7.951 8.649 1.00 96.88 479 ALA A CA 1
ATOM 3835 C C . ALA A 1 479 ? -24.856 6.507 8.942 1.00 96.88 479 ALA A C 1
ATOM 3837 O O . ALA A 1 479 ? -23.895 6.263 9.678 1.00 96.88 479 ALA A O 1
ATOM 3838 N N . LEU A 1 480 ? -25.598 5.557 8.383 1.00 97.88 480 LEU A N 1
ATOM 3839 C CA . LEU A 1 480 ? -25.413 4.124 8.563 1.00 97.88 480 LEU A CA 1
ATOM 3840 C C . LEU A 1 480 ? -25.280 3.477 7.193 1.00 97.88 480 LEU A C 1
ATOM 3842 O O . LEU A 1 480 ? -26.168 3.606 6.353 1.00 97.88 480 LEU A O 1
ATOM 3846 N N . TRP A 1 481 ? -24.197 2.738 7.003 1.00 97.56 481 TRP A N 1
ATOM 3847 C CA . TRP A 1 481 ? -23.996 1.910 5.823 1.00 97.56 481 TRP A CA 1
ATOM 3848 C C . TRP A 1 481 ? -24.033 0.449 6.232 1.00 97.56 481 TRP A C 1
ATOM 3850 O O . TRP A 1 481 ? -23.446 0.074 7.250 1.00 97.56 481 TRP A O 1
ATOM 38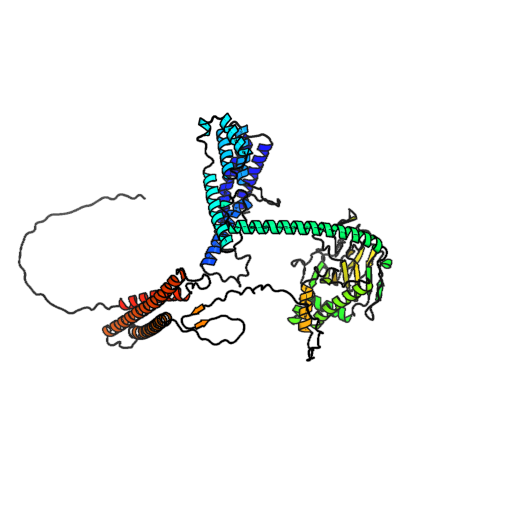60 N N . PHE A 1 482 ? -24.696 -0.376 5.430 1.00 97.06 482 PHE A N 1
ATOM 3861 C CA . PHE A 1 482 ? -24.916 -1.786 5.703 1.00 97.06 482 PHE A CA 1
ATOM 3862 C C . PHE A 1 482 ? -24.400 -2.678 4.576 1.00 97.06 482 PHE A C 1
ATOM 3864 O O . PHE A 1 482 ? -24.359 -2.285 3.409 1.00 97.06 482 PHE A O 1
ATOM 3871 N N . THR A 1 483 ? -24.053 -3.906 4.940 1.00 93.31 483 THR A N 1
ATOM 3872 C CA . THR A 1 483 ? -23.686 -4.989 4.027 1.00 93.31 483 THR A CA 1
ATOM 3873 C C . THR A 1 483 ? -24.431 -6.265 4.411 1.00 93.31 483 THR A C 1
ATOM 3875 O O . THR A 1 483 ? -24.736 -6.488 5.585 1.00 93.31 483 THR A O 1
ATOM 3878 N N . LEU A 1 484 ? -24.738 -7.097 3.425 1.00 89.88 484 LEU A N 1
ATOM 3879 C CA . LEU A 1 484 ? -25.273 -8.445 3.601 1.00 89.88 484 LEU A CA 1
ATOM 3880 C C . LEU A 1 484 ? -24.142 -9.463 3.836 1.00 89.88 484 LEU A C 1
ATOM 3882 O O . LEU A 1 484 ? -24.407 -10.588 4.257 1.00 89.88 484 LEU A O 1
ATOM 3886 N N . ASP A 1 485 ? -22.882 -9.081 3.586 1.00 87.69 485 ASP A N 1
ATOM 3887 C CA . ASP A 1 485 ? -21.712 -9.930 3.800 1.00 87.69 485 ASP A CA 1
ATOM 3888 C C . ASP A 1 485 ? -21.081 -9.682 5.186 1.00 87.69 485 ASP A C 1
ATOM 3890 O O . ASP A 1 485 ? -20.452 -8.640 5.408 1.00 87.69 485 ASP A O 1
ATOM 3894 N N . PRO A 1 486 ? -21.147 -10.646 6.126 1.00 87.56 486 PRO A N 1
ATOM 3895 C CA . PRO A 1 486 ? -20.569 -10.482 7.460 1.00 87.56 486 PRO A CA 1
ATOM 3896 C C . PRO A 1 486 ? -19.053 -10.237 7.450 1.00 87.56 486 PRO A C 1
ATOM 3898 O O . PRO A 1 486 ? -18.517 -9.673 8.406 1.00 87.56 486 PRO A O 1
ATOM 3901 N N . ARG A 1 487 ? -18.336 -10.618 6.380 1.00 84.19 487 ARG A N 1
ATOM 3902 C CA . ARG A 1 487 ? -16.883 -10.392 6.248 1.00 84.19 487 ARG A CA 1
ATOM 3903 C C . ARG A 1 487 ? -16.523 -8.911 6.142 1.00 84.19 487 ARG A C 1
ATOM 3905 O O . ARG A 1 487 ? -15.367 -8.548 6.361 1.00 84.19 487 ARG A O 1
ATOM 3912 N N . HIS A 1 488 ? -17.491 -8.066 5.802 1.00 86.75 488 HIS A N 1
ATOM 3913 C CA . HIS A 1 488 ? -17.323 -6.623 5.649 1.00 86.75 488 HIS A CA 1
ATOM 3914 C C . HIS A 1 488 ? -17.980 -5.824 6.781 1.00 86.75 488 HIS A C 1
ATOM 3916 O O . HIS A 1 488 ? -18.153 -4.609 6.672 1.00 86.75 488 HIS A O 1
ATOM 3922 N N . SER A 1 489 ? -18.290 -6.497 7.895 1.00 87.31 489 SER A N 1
ATOM 3923 C CA . SER A 1 489 ? -18.766 -5.853 9.114 1.00 87.31 489 SER A CA 1
ATOM 3924 C C . SER A 1 489 ? -17.705 -4.923 9.722 1.00 87.31 489 SER A C 1
ATOM 3926 O O . SER A 1 489 ? -16.515 -5.242 9.797 1.00 87.31 489 SER A O 1
ATOM 3928 N N . GLU A 1 490 ? -18.162 -3.778 10.216 1.00 89.56 490 GLU A N 1
ATOM 3929 C CA . GLU A 1 490 ? -17.398 -2.742 10.899 1.00 89.56 490 GLU A CA 1
ATOM 3930 C C . GLU A 1 490 ? -16.694 -3.333 12.127 1.00 89.56 490 GLU A C 1
ATOM 3932 O O . GLU A 1 490 ? -17.333 -3.792 13.075 1.00 89.56 490 GLU A O 1
ATOM 3937 N N . ARG A 1 491 ? -15.356 -3.305 12.143 1.00 87.25 491 ARG A N 1
ATOM 3938 C CA . ARG A 1 491 ? -14.571 -3.833 13.275 1.00 87.25 491 ARG A CA 1
ATOM 3939 C C . ARG A 1 491 ? -14.813 -3.051 14.567 1.00 87.25 491 ARG A C 1
ATOM 3941 O O . ARG A 1 491 ? -14.899 -3.657 15.630 1.00 87.25 491 ARG A O 1
ATOM 3948 N N . GLU A 1 492 ? -14.961 -1.726 14.474 1.00 86.94 492 GLU A N 1
ATOM 3949 C CA . GLU A 1 492 ? -15.304 -0.881 15.629 1.00 86.94 492 GLU A CA 1
ATOM 3950 C C . GLU A 1 492 ? -16.667 -1.252 16.222 1.00 86.94 492 GLU A C 1
ATOM 3952 O O . GLU A 1 492 ? -16.865 -1.121 17.429 1.00 86.94 492 GLU A O 1
ATOM 3957 N N . ARG A 1 493 ? -17.596 -1.778 15.410 1.00 89.25 493 ARG A N 1
ATOM 3958 C CA . ARG A 1 493 ? -18.896 -2.228 15.906 1.00 89.25 493 ARG A CA 1
ATOM 3959 C C . ARG A 1 493 ? -18.760 -3.440 16.818 1.00 89.25 493 ARG A C 1
ATOM 3961 O O . ARG A 1 493 ? -19.347 -3.443 17.889 1.00 89.25 493 ARG A O 1
ATOM 3968 N N . VAL A 1 494 ? -17.915 -4.406 16.460 1.00 87.19 494 VAL A N 1
ATOM 3969 C CA . VAL A 1 494 ? -17.632 -5.576 17.314 1.00 87.19 494 VAL A CA 1
ATOM 3970 C C . VAL A 1 494 ? -17.064 -5.141 18.671 1.00 87.19 494 VAL A C 1
ATOM 3972 O O . VAL A 1 494 ? -17.477 -5.641 19.714 1.00 87.19 494 VAL A O 1
ATOM 3975 N N . GLN A 1 495 ? -16.165 -4.153 18.672 1.00 89.38 495 GLN A N 1
ATOM 3976 C CA . GLN A 1 495 ? -15.605 -3.588 19.905 1.00 89.38 495 GLN A CA 1
ATOM 3977 C C . GLN A 1 495 ? -16.656 -2.826 20.726 1.00 89.38 495 GLN A C 1
ATOM 3979 O O . GLN A 1 495 ? -16.661 -2.899 21.956 1.00 89.38 495 GLN A O 1
ATOM 3984 N N . ALA A 1 496 ? -17.560 -2.100 20.060 1.00 89.50 496 ALA A N 1
ATOM 3985 C CA . ALA A 1 496 ? -18.693 -1.450 20.708 1.00 89.50 496 ALA A CA 1
ATOM 3986 C C . ALA A 1 496 ? -19.626 -2.474 21.372 1.00 89.50 496 ALA A C 1
ATOM 3988 O O . ALA A 1 496 ? -20.016 -2.261 22.518 1.00 89.50 496 ALA A O 1
ATOM 3989 N N . ASP A 1 497 ? -19.925 -3.595 20.710 1.00 89.44 497 ASP A N 1
ATOM 3990 C CA . ASP A 1 497 ? -20.775 -4.662 21.252 1.00 89.44 497 ASP A CA 1
ATOM 3991 C C . ASP A 1 497 ? -20.170 -5.275 22.526 1.00 89.44 497 ASP A C 1
ATOM 3993 O O . ASP A 1 497 ? -20.869 -5.479 23.523 1.00 89.44 497 ASP A O 1
ATOM 3997 N N . GLU A 1 498 ? -18.861 -5.549 22.527 1.00 88.31 498 GLU A N 1
ATOM 3998 C CA . GLU A 1 498 ? -18.136 -6.026 23.713 1.00 88.31 498 GLU A CA 1
ATOM 3999 C C . GLU A 1 498 ? -18.173 -5.003 24.852 1.00 88.31 498 GLU A C 1
ATOM 4001 O O . GLU A 1 498 ? -18.430 -5.358 26.006 1.00 88.31 498 GLU A O 1
ATOM 4006 N N . LEU A 1 499 ? -17.970 -3.721 24.538 1.00 88.50 499 LEU A N 1
ATOM 4007 C CA . LEU A 1 499 ? -17.999 -2.652 25.528 1.00 88.50 499 LEU A CA 1
ATOM 4008 C C . LEU A 1 499 ? -19.401 -2.448 26.115 1.00 88.50 499 LEU A C 1
ATOM 4010 O O . LEU A 1 499 ? -19.532 -2.281 27.326 1.00 88.50 499 LEU A O 1
ATOM 4014 N N . VAL A 1 500 ? -20.453 -2.528 25.298 1.00 90.38 500 VAL A N 1
ATOM 4015 C CA . VAL A 1 500 ? -21.843 -2.492 25.773 1.00 90.38 500 VAL A CA 1
ATOM 4016 C C . VAL A 1 500 ? -22.120 -3.677 26.695 1.00 90.38 500 VAL A C 1
ATOM 4018 O O . VAL A 1 500 ? -22.686 -3.479 27.771 1.00 90.38 500 VAL A O 1
ATOM 4021 N N . LYS A 1 501 ? -21.667 -4.888 26.338 1.00 88.62 501 LYS A N 1
ATOM 4022 C CA . LYS A 1 501 ? -21.788 -6.056 27.221 1.00 88.62 501 LYS A CA 1
ATOM 4023 C C . LYS A 1 501 ? -21.098 -5.805 28.562 1.00 88.62 501 LYS A C 1
ATOM 4025 O O . LYS A 1 501 ? -21.705 -6.044 29.597 1.00 88.62 501 LYS A O 1
ATOM 4030 N N . MET A 1 502 ? -19.883 -5.267 28.573 1.00 85.31 502 MET A N 1
ATOM 4031 C CA . MET A 1 502 ? -19.174 -4.973 29.825 1.00 85.31 502 MET A CA 1
ATOM 4032 C C . MET A 1 502 ? -19.836 -3.869 30.665 1.00 85.31 502 MET A C 1
ATOM 4034 O O . MET A 1 502 ? -19.861 -3.973 31.888 1.00 85.31 502 MET A O 1
ATOM 4038 N N . LEU A 1 503 ? -20.341 -2.805 30.035 1.00 83.06 503 LEU A N 1
ATOM 4039 C CA . LEU A 1 503 ? -20.883 -1.634 30.736 1.00 83.06 503 LEU A CA 1
ATOM 4040 C C . LEU A 1 503 ? -22.318 -1.831 31.239 1.00 83.06 503 LEU A C 1
ATOM 4042 O O . LEU A 1 503 ? -22.698 -1.205 32.226 1.00 83.06 503 LEU A O 1
ATOM 4046 N N . PHE A 1 504 ? -23.112 -2.667 30.563 1.00 81.62 504 PHE A N 1
ATOM 4047 C CA . PHE A 1 504 ? -24.555 -2.774 30.804 1.00 81.62 504 PHE A CA 1
ATOM 4048 C C . PHE A 1 504 ? -25.048 -4.196 31.100 1.00 81.62 504 PHE A C 1
ATOM 4050 O O . PHE A 1 504 ? -26.241 -4.371 31.337 1.00 81.62 504 PHE A O 1
ATOM 4057 N N . SER A 1 505 ? -24.168 -5.205 31.139 1.00 66.12 505 SER A N 1
ATOM 4058 C CA . SER A 1 505 ? -24.542 -6.551 31.599 1.00 66.12 505 SER A CA 1
ATOM 4059 C C . SER A 1 505 ? -24.154 -6.734 33.064 1.00 66.12 505 SER A C 1
ATOM 4061 O O . SER A 1 505 ? -22.981 -6.911 33.386 1.00 66.12 505 SER A O 1
ATOM 4063 N N . ALA A 1 506 ? -25.144 -6.728 33.954 1.00 46.38 506 ALA A N 1
ATOM 4064 C CA . ALA A 1 506 ? -25.004 -7.243 35.311 1.00 46.38 506 ALA A CA 1
ATOM 4065 C C . ALA A 1 506 ? -26.334 -7.853 35.776 1.00 46.38 506 ALA A C 1
ATOM 4067 O O . ALA A 1 506 ? -27.135 -7.160 36.389 1.00 46.38 506 ALA A O 1
ATOM 4068 N N . GLU A 1 507 ? -26.559 -9.124 35.421 1.00 42.38 507 GLU A N 1
ATOM 4069 C CA . GLU A 1 507 ? -27.253 -10.172 36.198 1.00 42.38 507 GLU A CA 1
ATOM 4070 C C . GLU A 1 507 ? -27.499 -11.396 35.292 1.00 42.38 507 GLU A C 1
ATOM 4072 O O . GLU A 1 507 ? -28.524 -11.502 34.629 1.00 42.38 507 GLU A O 1
ATOM 4077 N N . GLU A 1 508 ? -26.573 -12.357 35.286 1.00 34.78 508 GLU A N 1
ATOM 4078 C CA . GLU A 1 508 ? -26.971 -13.766 35.200 1.00 34.78 508 GLU A CA 1
ATOM 4079 C C . GLU A 1 508 ? -26.569 -14.414 36.524 1.00 34.78 508 GLU A C 1
ATOM 4081 O O . GLU A 1 508 ? -25.407 -14.713 36.795 1.00 34.78 508 GLU A O 1
ATOM 4086 N N . VAL A 1 509 ? -27.570 -14.506 37.396 1.00 36.28 509 VAL A N 1
ATOM 4087 C CA . VAL A 1 509 ? -27.587 -15.333 38.599 1.00 36.28 509 VAL A CA 1
ATOM 4088 C C . VAL A 1 509 ? -27.416 -16.796 38.186 1.00 36.28 509 VAL A C 1
ATOM 4090 O O . VAL A 1 509 ? -28.009 -17.228 37.201 1.00 36.28 509 VAL A O 1
ATOM 4093 N N . ASP A 1 510 ? -26.626 -17.536 38.969 1.00 37.12 510 ASP A N 1
ATOM 4094 C CA . ASP A 1 510 ? -26.423 -18.988 38.908 1.00 37.12 510 ASP A CA 1
ATOM 4095 C C . ASP A 1 510 ? -27.647 -19.765 38.383 1.00 37.12 510 ASP A C 1
ATOM 4097 O O . ASP A 1 510 ? -28.646 -19.940 39.087 1.00 37.12 510 ASP A O 1
ATOM 4101 N N . LEU A 1 511 ? -27.529 -20.323 37.177 1.00 30.06 511 LEU A N 1
ATOM 4102 C CA . LEU A 1 511 ? -28.350 -21.442 36.723 1.00 30.06 511 LEU A CA 1
ATOM 4103 C C . LEU A 1 511 ? -27.426 -22.635 36.427 1.00 30.06 511 LEU A C 1
ATOM 4105 O O . LEU A 1 511 ? -26.399 -22.473 35.765 1.00 30.06 511 LEU A O 1
ATOM 4109 N N . PRO A 1 512 ? -27.736 -23.838 36.949 1.00 34.09 512 PRO A N 1
ATOM 4110 C CA . PRO A 1 512 ? -26.895 -25.013 36.760 1.00 34.09 512 PRO A CA 1
ATOM 4111 C C . PRO A 1 512 ? -26.915 -25.449 35.287 1.00 34.09 512 PRO A C 1
ATOM 4113 O O . PRO A 1 512 ? -27.936 -25.278 34.620 1.00 34.09 512 PRO A O 1
ATOM 4116 N N . PRO A 1 513 ? -25.823 -26.042 34.770 1.00 35.41 513 PRO A N 1
ATOM 4117 C CA . PRO A 1 513 ? -25.705 -26.344 33.351 1.00 35.41 513 PRO A CA 1
ATOM 4118 C C . PRO A 1 513 ? -26.762 -27.367 32.926 1.00 35.41 513 PRO A C 1
ATOM 4120 O O . PRO A 1 513 ? -26.782 -28.512 33.390 1.00 35.41 513 PRO A O 1
ATOM 4123 N N . GLU A 1 514 ? -27.644 -26.928 32.032 1.00 28.56 514 GLU A N 1
ATOM 4124 C CA . GLU A 1 514 ? -28.624 -27.765 31.361 1.00 28.56 514 GLU A CA 1
ATOM 4125 C C . GLU A 1 514 ? -27.914 -28.673 30.344 1.00 28.56 514 GLU A C 1
ATOM 4127 O O . GLU A 1 514 ? -26.987 -28.276 29.634 1.00 28.56 514 GLU A O 1
ATOM 4132 N N . LYS A 1 515 ? -28.307 -29.947 30.349 1.00 27.64 515 LYS A N 1
ATOM 4133 C CA . LYS A 1 515 ? -27.663 -31.044 29.623 1.00 27.64 515 LYS A CA 1
ATOM 4134 C C . LYS A 1 515 ? -27.841 -30.890 28.112 1.00 27.64 515 LYS A C 1
ATOM 4136 O O . LYS A 1 515 ? -28.964 -30.921 27.619 1.00 27.64 515 LYS A O 1
ATOM 4141 N N . VAL A 1 516 ? -26.733 -30.868 27.376 1.00 26.98 516 VAL A N 1
ATOM 4142 C CA . VAL A 1 516 ? -26.726 -31.139 25.930 1.00 26.98 516 VAL A CA 1
ATOM 4143 C C . VAL A 1 516 ? -26.760 -32.664 25.721 1.00 26.98 516 VAL A C 1
ATOM 4145 O O . VAL A 1 516 ? -26.001 -33.362 26.400 1.00 26.98 516 VAL A O 1
ATOM 4148 N N . PRO A 1 517 ? -27.615 -33.219 24.838 1.00 28.81 517 PRO A N 1
ATOM 4149 C CA . PRO A 1 517 ? -27.640 -34.655 24.568 1.00 28.81 517 PRO A CA 1
ATOM 4150 C C . PRO A 1 517 ? -26.373 -35.104 23.831 1.00 28.81 517 PRO A C 1
ATOM 4152 O O . PRO A 1 517 ? -25.958 -34.483 22.853 1.00 28.81 517 PRO A O 1
ATOM 4155 N N . GLU A 1 518 ? -25.791 -36.207 24.298 1.00 23.50 518 GLU A N 1
ATOM 4156 C CA . GLU A 1 518 ? -24.701 -36.930 23.643 1.00 23.50 518 GLU A CA 1
ATOM 4157 C C . GLU A 1 518 ? -25.125 -37.418 22.250 1.00 23.50 518 GLU A C 1
ATOM 4159 O O . GLU A 1 518 ? -26.133 -38.109 22.097 1.00 23.50 518 GLU A O 1
ATOM 4164 N N . VAL A 1 519 ? -24.314 -37.103 21.239 1.00 28.62 519 VAL A N 1
ATOM 4165 C CA . VAL A 1 519 ? -24.265 -37.851 19.979 1.00 28.62 519 VAL A CA 1
ATOM 4166 C C . VAL A 1 519 ? -22.954 -38.630 19.991 1.00 28.62 519 VAL A C 1
ATOM 4168 O O . VAL A 1 519 ? -21.875 -38.039 20.023 1.00 28.62 519 VAL A O 1
ATOM 4171 N N . GLU A 1 520 ? -23.058 -39.957 20.014 1.00 24.58 520 GLU A N 1
ATOM 4172 C CA . GLU A 1 520 ? -21.924 -40.878 19.929 1.00 24.58 520 GLU A CA 1
ATOM 4173 C C . GLU A 1 520 ? -21.155 -40.697 18.606 1.00 24.58 520 GLU A C 1
ATOM 4175 O O . GLU A 1 520 ? -21.771 -40.703 17.535 1.00 24.58 520 GLU A O 1
ATOM 4180 N N . PRO A 1 521 ? -19.813 -40.603 18.624 1.00 28.38 521 PRO A N 1
ATOM 4181 C CA . PRO A 1 521 ? -19.013 -40.736 17.420 1.00 28.38 521 PRO A CA 1
ATOM 4182 C C . PRO A 1 521 ? -18.640 -42.203 17.172 1.00 28.38 521 PRO A C 1
ATOM 4184 O O . PRO A 1 521 ? -18.091 -42.895 18.032 1.00 28.38 521 PRO A O 1
ATOM 4187 N N . ALA A 1 522 ? -18.904 -42.652 15.946 1.00 26.78 522 ALA A N 1
ATOM 4188 C CA . ALA A 1 522 ? -18.427 -43.919 15.417 1.00 26.78 522 ALA A CA 1
ATOM 4189 C C . ALA A 1 522 ? -16.887 -43.987 15.427 1.00 26.78 522 ALA A C 1
ATOM 4191 O O . ALA A 1 522 ? -16.180 -43.032 15.106 1.00 26.78 522 ALA A O 1
ATOM 4192 N N . THR A 1 523 ? -16.387 -45.155 15.810 1.00 26.09 523 THR A N 1
ATOM 4193 C CA . THR A 1 523 ? -14.980 -45.508 16.011 1.00 26.09 523 THR A CA 1
ATOM 4194 C C . THR A 1 523 ? -14.171 -45.707 14.722 1.00 26.09 523 THR A C 1
ATOM 4196 O O . THR A 1 523 ? -14.717 -46.137 13.709 1.00 26.09 523 THR A O 1
ATOM 4199 N N . THR A 1 524 ? -12.839 -45.607 14.893 1.00 25.45 524 THR A N 1
ATOM 4200 C CA . THR A 1 524 ? -11.696 -46.097 14.070 1.00 25.45 524 THR A CA 1
ATOM 4201 C C . THR A 1 524 ? -11.094 -45.062 13.097 1.00 25.45 524 THR A C 1
ATOM 4203 O O . THR A 1 524 ? -11.830 -44.431 12.357 1.00 25.45 524 THR A O 1
ATOM 4206 N N . THR A 1 525 ? -9.785 -44.761 13.045 1.00 28.39 525 THR A N 1
ATOM 4207 C CA . THR A 1 525 ? -8.541 -45.379 13.569 1.00 28.39 525 THR A CA 1
ATOM 4208 C C . THR A 1 525 ? -7.412 -44.336 13.728 1.00 28.39 525 THR A C 1
ATOM 4210 O O . THR A 1 525 ? -7.368 -43.344 13.006 1.00 28.39 525 THR A O 1
ATOM 4213 N N . ASP A 1 526 ? -6.488 -44.632 14.648 1.00 27.25 526 ASP A N 1
ATOM 4214 C CA . ASP A 1 526 ? -5.280 -43.910 15.086 1.00 27.25 526 ASP A CA 1
ATOM 4215 C C . ASP A 1 526 ? -4.305 -43.357 14.021 1.00 27.25 526 ASP A C 1
ATOM 4217 O O . ASP A 1 526 ? -3.885 -44.069 13.109 1.00 27.25 526 ASP A O 1
ATOM 4221 N N . ALA A 1 527 ? -3.783 -42.150 14.296 1.00 27.27 527 ALA A N 1
ATOM 4222 C CA . ALA A 1 527 ? -2.365 -41.780 14.144 1.00 27.27 527 ALA A CA 1
ATOM 4223 C C . ALA A 1 527 ? -2.031 -40.583 15.076 1.00 27.27 527 ALA A C 1
ATOM 4225 O O . ALA A 1 527 ? -2.706 -39.553 14.997 1.00 27.27 527 ALA A O 1
ATOM 4226 N N . PRO A 1 528 ? -1.009 -40.643 15.959 1.00 30.86 528 PRO A N 1
ATOM 4227 C CA . PRO A 1 528 ? -0.773 -39.576 16.932 1.00 30.86 528 PRO A CA 1
ATOM 4228 C C . PRO A 1 528 ? 0.010 -38.399 16.323 1.00 30.86 528 PRO A C 1
ATOM 4230 O O . PRO A 1 528 ? 1.203 -38.508 16.040 1.00 30.86 528 PRO A O 1
ATOM 4233 N N . ARG A 1 529 ? -0.635 -37.230 16.195 1.00 28.16 529 ARG A N 1
ATOM 4234 C CA . ARG A 1 529 ? 0.058 -35.934 16.074 1.00 28.16 529 ARG A CA 1
ATOM 4235 C C . ARG A 1 529 ? 0.429 -35.432 17.472 1.00 28.16 529 ARG A C 1
ATOM 4237 O O . ARG A 1 529 ? -0.434 -35.176 18.304 1.00 28.16 529 ARG A O 1
ATOM 4244 N N . GLN A 1 530 ? 1.730 -35.312 17.723 1.00 29.64 530 GLN A N 1
ATOM 4245 C CA . GLN A 1 530 ? 2.290 -34.713 18.935 1.00 29.64 530 GLN A CA 1
ATOM 4246 C C . GLN A 1 530 ? 1.968 -33.206 19.010 1.00 29.64 530 GLN A C 1
ATOM 4248 O O . GLN A 1 530 ? 2.070 -32.525 17.988 1.00 29.64 530 GLN A O 1
ATOM 4253 N N . PRO A 1 531 ? 1.660 -32.648 20.195 1.00 30.38 531 PRO A N 1
ATOM 4254 C CA . PRO A 1 531 ? 1.622 -31.204 20.387 1.00 30.38 531 PRO A CA 1
ATOM 4255 C C . PRO A 1 531 ? 3.048 -30.636 20.442 1.00 30.38 531 PRO A C 1
ATOM 4257 O O . PRO A 1 531 ? 3.896 -31.095 21.212 1.00 30.38 531 PRO A O 1
ATOM 4260 N N . ILE A 1 532 ? 3.298 -29.615 19.622 1.00 29.75 532 ILE A N 1
ATOM 4261 C CA . ILE A 1 532 ? 4.534 -28.829 19.603 1.00 29.75 532 ILE A CA 1
ATOM 4262 C C . ILE A 1 532 ? 4.685 -28.142 20.966 1.00 29.75 532 ILE A C 1
ATOM 4264 O O . ILE A 1 532 ? 3.866 -27.322 21.376 1.00 29.75 532 ILE A O 1
ATOM 4268 N N . ARG A 1 533 ? 5.736 -28.519 21.695 1.00 28.75 533 ARG A N 1
ATOM 4269 C CA . ARG A 1 533 ? 6.094 -27.974 23.005 1.00 28.75 533 ARG A CA 1
ATOM 4270 C C . ARG A 1 533 ? 6.973 -26.740 22.783 1.00 28.75 533 ARG A C 1
ATOM 4272 O O . ARG A 1 533 ? 8.055 -26.871 22.219 1.00 28.75 533 ARG A O 1
ATOM 4279 N N . ALA A 1 534 ? 6.530 -25.566 23.232 1.00 28.83 534 ALA A N 1
ATOM 4280 C CA . ALA A 1 534 ? 7.358 -24.358 23.260 1.00 28.83 534 ALA A CA 1
ATOM 4281 C C . ALA A 1 534 ? 8.655 -24.590 24.077 1.00 28.83 534 ALA A C 1
ATOM 4283 O O . ALA A 1 534 ? 8.625 -25.348 25.059 1.00 28.83 534 ALA A O 1
ATOM 4284 N N . PRO A 1 535 ? 9.796 -23.973 23.708 1.00 30.66 535 PRO A N 1
ATOM 4285 C CA . PRO A 1 535 ? 11.054 -24.171 24.418 1.00 30.66 535 PRO A CA 1
ATOM 4286 C C . PRO A 1 535 ? 10.993 -23.533 25.814 1.00 30.66 535 PRO A C 1
ATOM 4288 O O . PRO A 1 535 ? 10.593 -22.384 25.981 1.00 30.66 535 PRO A O 1
ATOM 4291 N N . ARG A 1 536 ? 11.396 -24.288 26.843 1.00 36.03 536 ARG A N 1
ATOM 4292 C CA . ARG A 1 536 ? 11.586 -23.775 28.209 1.00 36.03 536 ARG A CA 1
ATOM 4293 C C . ARG A 1 536 ? 12.976 -23.161 28.327 1.00 36.03 536 ARG A C 1
ATOM 4295 O O . ARG A 1 536 ? 13.962 -23.886 28.242 1.00 36.03 536 ARG A O 1
ATOM 4302 N N . GLN A 1 537 ? 13.048 -21.865 28.606 1.00 38.38 537 GLN A N 1
ATOM 4303 C CA . GLN A 1 537 ? 14.285 -21.195 29.005 1.00 38.38 537 GLN A CA 1
ATOM 4304 C C . GLN A 1 537 ? 14.470 -21.332 30.525 1.00 38.38 537 GLN A C 1
ATOM 4306 O O . GLN A 1 537 ? 13.561 -21.037 31.303 1.00 38.38 537 GLN A O 1
ATOM 4311 N N . SER A 1 538 ? 15.639 -21.801 30.966 1.00 43.84 538 SER A N 1
ATOM 4312 C CA . SER A 1 538 ? 16.001 -21.870 32.387 1.00 43.84 538 SER A CA 1
ATOM 4313 C C . SER A 1 538 ? 17.241 -21.027 32.653 1.00 43.84 538 SER A C 1
ATOM 4315 O O . SER A 1 538 ? 18.296 -21.308 32.088 1.00 43.84 538 SER A O 1
ATOM 4317 N N . SER A 1 539 ? 17.143 -20.037 33.544 1.00 40.03 539 SER A N 1
ATOM 4318 C CA . SER A 1 539 ? 18.303 -19.284 34.023 1.00 40.03 539 SER A CA 1
ATOM 4319 C C . SER A 1 539 ? 18.850 -19.927 35.304 1.00 40.03 539 SER A C 1
ATOM 4321 O O . SER A 1 539 ? 18.149 -20.094 36.311 1.00 40.03 539 SER A O 1
ATOM 4323 N N . LEU A 1 540 ? 20.122 -20.339 35.273 1.00 46.22 540 LEU A N 1
ATOM 4324 C CA . LEU A 1 540 ? 20.819 -20.864 36.448 1.00 46.22 540 LEU A CA 1
ATOM 4325 C C . LEU A 1 540 ? 21.599 -19.733 37.133 1.00 46.22 540 LEU A C 1
ATOM 4327 O O . LEU A 1 540 ? 22.745 -19.447 36.800 1.00 46.22 540 LEU A O 1
ATOM 4331 N N . GLY A 1 541 ? 20.984 -19.088 38.125 1.00 43.03 541 GLY A N 1
ATOM 4332 C CA . GLY A 1 541 ? 21.698 -18.201 39.039 1.00 43.03 541 GLY A CA 1
ATOM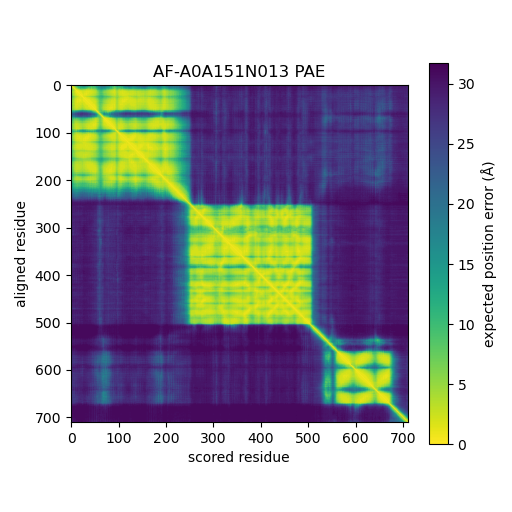 4333 C C . GLY A 1 541 ? 22.462 -19.002 40.099 1.00 43.03 541 GLY A C 1
ATOM 4334 O O . GLY A 1 541 ? 21.979 -20.020 40.603 1.00 43.03 541 GLY A O 1
ATOM 4335 N N . GLN A 1 542 ? 23.635 -18.518 40.522 1.00 51.12 542 GLN A N 1
ATOM 4336 C CA . GLN A 1 542 ? 24.436 -19.157 41.576 1.00 51.12 542 GLN A CA 1
ATOM 4337 C C . GLN A 1 542 ? 23.734 -19.239 42.948 1.00 51.12 542 GLN A C 1
ATOM 4339 O O . GLN A 1 542 ? 24.295 -19.861 43.833 1.00 51.12 542 GLN A O 1
ATOM 4344 N N . LEU A 1 543 ? 22.511 -18.734 43.155 1.00 44.78 543 LEU A N 1
ATOM 4345 C CA . LEU A 1 543 ? 21.720 -19.029 44.365 1.00 44.78 543 LEU A CA 1
ATOM 4346 C C . LEU A 1 543 ? 20.275 -19.505 44.122 1.00 44.78 543 LEU A C 1
ATOM 4348 O O . LEU A 1 543 ? 19.684 -20.077 45.035 1.00 44.78 543 LEU A O 1
ATOM 4352 N N . ARG A 1 544 ? 19.710 -19.367 42.916 1.00 37.50 544 ARG A N 1
ATOM 4353 C CA . ARG A 1 544 ? 18.373 -19.883 42.570 1.00 37.50 544 ARG A CA 1
ATOM 4354 C C . ARG A 1 544 ? 18.320 -20.300 41.102 1.00 37.50 544 ARG A C 1
ATOM 4356 O O . ARG A 1 544 ? 18.734 -19.543 40.230 1.00 37.50 544 ARG A O 1
ATOM 4363 N N . THR A 1 545 ? 17.770 -21.483 40.847 1.00 41.84 545 THR A N 1
ATOM 4364 C CA . THR A 1 545 ? 17.263 -21.870 39.526 1.00 41.84 545 THR A CA 1
ATOM 4365 C C . THR A 1 545 ? 15.884 -21.238 39.388 1.00 41.84 545 THR A C 1
ATOM 4367 O O . THR A 1 545 ? 14.984 -21.590 40.151 1.00 41.84 545 THR A O 1
ATOM 4370 N N . VAL A 1 546 ? 15.716 -20.280 38.477 1.00 35.91 546 VAL A N 1
ATOM 4371 C CA . VAL A 1 546 ? 14.395 -19.716 38.181 1.00 35.91 546 VAL A CA 1
ATOM 4372 C C . VAL A 1 546 ? 13.873 -20.447 36.950 1.00 35.91 546 VAL A C 1
ATOM 4374 O O . VAL A 1 546 ? 14.373 -20.269 35.843 1.00 35.91 546 VAL A O 1
ATOM 4377 N N . LEU A 1 547 ? 12.898 -21.330 37.163 1.00 33.59 547 LEU A N 1
ATOM 4378 C CA . LEU A 1 547 ? 12.083 -21.890 36.089 1.00 33.59 547 LEU A CA 1
ATOM 4379 C C . LEU A 1 547 ? 10.870 -20.975 35.927 1.00 33.59 547 LEU A C 1
ATOM 4381 O O . LEU A 1 547 ? 10.039 -20.899 36.831 1.00 33.59 547 LEU A O 1
ATOM 4385 N N . ALA A 1 548 ? 10.759 -20.288 34.793 1.00 30.12 548 ALA A N 1
ATOM 4386 C CA . ALA A 1 548 ? 9.506 -19.650 34.420 1.00 30.12 548 ALA A CA 1
ATOM 4387 C C . ALA A 1 548 ? 8.526 -20.749 33.969 1.00 30.12 548 ALA A C 1
ATOM 4389 O O . ALA A 1 548 ? 8.752 -21.423 32.965 1.00 30.12 548 ALA A O 1
ATOM 4390 N N . SER A 1 549 ? 7.459 -20.974 34.740 1.00 28.88 549 SER A N 1
ATOM 4391 C CA . SER A 1 549 ? 6.307 -21.777 34.319 1.00 28.88 549 SER A CA 1
ATOM 4392 C C . SER A 1 549 ? 5.039 -20.997 34.627 1.00 28.88 549 SER A C 1
ATOM 4394 O O . SER A 1 549 ? 4.747 -20.704 35.785 1.00 28.88 549 SER A O 1
ATOM 4396 N N . THR A 1 550 ? 4.273 -20.690 33.587 1.00 35.25 550 THR A N 1
ATOM 4397 C CA . THR A 1 550 ? 2.857 -20.343 33.688 1.00 35.25 550 THR A CA 1
ATOM 4398 C C . THR A 1 550 ? 2.106 -21.539 34.283 1.00 35.25 550 THR A C 1
ATOM 4400 O O . THR A 1 550 ? 2.114 -22.616 33.693 1.00 35.25 550 THR A O 1
ATOM 4403 N N . GLY A 1 551 ? 1.497 -21.356 35.460 1.00 36.56 551 GLY A N 1
ATOM 4404 C CA . GLY A 1 551 ? 0.546 -22.286 36.086 1.00 36.56 551 GLY A CA 1
ATOM 4405 C C . GLY A 1 551 ? 1.133 -23.550 36.740 1.00 36.56 551 GLY A C 1
ATOM 4406 O O . GLY A 1 551 ? 1.688 -24.415 36.069 1.00 36.56 551 GLY A O 1
ATOM 4407 N N . GLY A 1 552 ? 0.923 -23.698 38.055 1.00 27.84 552 GLY A N 1
ATOM 4408 C CA . GLY A 1 552 ? 1.063 -24.967 38.787 1.00 27.84 552 GLY A CA 1
ATOM 4409 C C . GLY A 1 552 ? 2.232 -25.038 39.778 1.00 27.84 552 GLY A C 1
ATOM 4410 O O . GLY A 1 552 ? 3.401 -25.057 39.403 1.00 27.84 552 GLY A O 1
ATOM 4411 N N . VAL A 1 553 ? 1.903 -25.135 41.070 1.00 39.38 553 VAL A N 1
ATOM 4412 C CA . VAL A 1 553 ? 2.839 -25.371 42.182 1.00 39.38 553 VAL A CA 1
ATOM 4413 C C . VAL A 1 553 ? 3.542 -26.727 42.006 1.00 39.38 553 VAL A C 1
ATOM 4415 O O . VAL A 1 553 ? 2.896 -27.770 42.045 1.00 39.38 553 VAL A O 1
ATOM 4418 N N . GLY A 1 554 ? 4.872 -26.726 41.864 1.00 27.34 554 GLY A N 1
ATOM 4419 C CA . GLY A 1 554 ? 5.702 -27.933 41.771 1.00 27.34 554 GLY A CA 1
ATOM 4420 C C . GLY A 1 554 ? 7.024 -27.782 42.531 1.00 27.34 554 GLY A C 1
ATOM 4421 O O . GLY A 1 554 ? 7.795 -26.861 42.280 1.00 27.34 554 GLY A O 1
ATOM 4422 N N . LYS A 1 555 ? 7.262 -28.678 43.495 1.00 29.80 555 LYS A N 1
ATOM 4423 C CA . LYS A 1 555 ? 8.383 -28.690 44.453 1.00 29.80 555 LYS A CA 1
ATOM 4424 C C . LYS A 1 555 ? 9.763 -28.830 43.781 1.00 29.80 555 LYS A C 1
ATOM 4426 O O . LYS A 1 555 ? 9.956 -29.673 42.912 1.00 29.80 555 LYS A O 1
ATOM 4431 N N . CYS A 1 556 ? 10.734 -28.055 44.275 1.00 33.56 556 CYS A N 1
ATOM 4432 C CA . CYS A 1 556 ? 12.166 -28.155 43.964 1.00 33.56 556 CYS A CA 1
ATOM 4433 C C . CYS A 1 556 ? 12.773 -29.495 44.406 1.00 33.56 556 CYS A C 1
ATOM 4435 O O . CYS A 1 556 ? 12.595 -29.914 45.549 1.00 33.56 556 CYS A O 1
ATOM 4437 N N . GLY A 1 557 ? 13.598 -30.093 43.546 1.00 36.62 557 GLY A N 1
ATOM 4438 C CA . GLY A 1 557 ? 14.445 -31.227 43.908 1.00 36.62 557 GLY A CA 1
ATOM 4439 C C . GLY A 1 557 ? 15.416 -31.601 42.793 1.00 36.62 557 GLY A C 1
ATOM 4440 O O . GLY A 1 557 ? 15.179 -32.566 42.079 1.00 36.62 557 GLY A O 1
ATOM 4441 N N . ALA A 1 558 ? 16.518 -30.864 42.645 1.00 33.81 558 ALA A N 1
ATOM 4442 C CA . ALA A 1 558 ? 17.640 -31.285 41.805 1.00 33.81 558 ALA A CA 1
ATOM 4443 C C . ALA A 1 558 ? 18.947 -31.175 42.601 1.00 33.81 558 ALA A C 1
ATOM 4445 O O . ALA A 1 558 ? 19.305 -30.105 43.095 1.00 33.81 558 ALA A O 1
ATOM 4446 N N . LYS A 1 559 ? 19.625 -32.318 42.761 1.00 36.72 559 LYS A N 1
ATOM 4447 C CA . LYS A 1 559 ? 20.926 -32.463 43.428 1.00 36.72 559 LYS A CA 1
ATOM 4448 C C . LYS A 1 559 ? 21.942 -31.516 42.781 1.00 36.72 559 LYS A C 1
ATOM 4450 O O . LYS A 1 559 ? 22.177 -31.583 41.580 1.00 36.72 559 LYS A O 1
ATOM 4455 N N . GLN A 1 560 ? 22.523 -30.626 43.578 1.00 45.09 560 GLN A N 1
ATOM 4456 C CA . GLN A 1 560 ? 23.472 -29.612 43.121 1.00 45.09 560 GLN A CA 1
ATOM 4457 C C . GLN A 1 560 ? 24.827 -30.264 42.807 1.00 45.09 560 GLN A C 1
ATOM 4459 O O . GLN A 1 560 ? 25.373 -30.978 43.646 1.00 45.09 560 GLN A O 1
ATOM 4464 N N . ALA A 1 561 ? 25.366 -30.038 41.606 1.00 58.91 561 ALA A N 1
ATOM 4465 C CA . ALA A 1 561 ? 26.678 -30.547 41.214 1.00 58.91 561 ALA A CA 1
ATOM 4466 C C . ALA A 1 561 ? 27.785 -29.967 42.120 1.00 58.91 561 ALA A C 1
ATOM 4468 O O . ALA A 1 561 ? 27.820 -28.757 42.356 1.00 58.91 561 ALA A O 1
ATOM 4469 N N . PHE A 1 562 ? 28.702 -30.821 42.594 1.00 62.50 562 PHE A N 1
ATOM 4470 C CA . PHE A 1 562 ? 29.810 -30.481 43.507 1.00 62.50 562 PHE A CA 1
ATOM 4471 C C . PHE A 1 562 ? 30.581 -29.215 43.083 1.00 62.50 562 PHE A C 1
ATOM 4473 O O . PHE A 1 562 ? 30.889 -28.360 43.907 1.00 62.50 562 PHE A O 1
ATOM 4480 N N . HIS A 1 563 ? 30.798 -29.031 41.779 1.00 59.91 563 HIS A N 1
ATOM 4481 C CA . HIS A 1 563 ? 31.518 -27.882 41.224 1.00 59.91 563 HIS A CA 1
ATOM 4482 C C . HIS A 1 563 ? 30.789 -26.539 41.403 1.00 59.91 563 HIS A C 1
ATOM 4484 O O . HIS A 1 563 ? 31.432 -25.521 41.653 1.00 59.91 563 HIS A O 1
ATOM 4490 N N . ILE A 1 564 ? 29.451 -26.526 41.349 1.00 67.62 564 ILE A N 1
ATOM 4491 C CA . ILE A 1 564 ? 28.649 -25.316 41.601 1.00 67.62 564 ILE A CA 1
ATOM 4492 C C . ILE A 1 564 ? 28.765 -24.921 43.077 1.00 67.62 564 ILE A C 1
ATOM 4494 O O . ILE A 1 564 ? 28.840 -23.739 43.410 1.00 67.62 564 ILE A O 1
ATOM 4498 N N . GLN A 1 565 ? 28.828 -25.911 43.969 1.00 71.06 565 GLN A N 1
ATOM 4499 C CA . GLN A 1 565 ? 29.028 -25.689 45.396 1.00 71.06 565 GLN A CA 1
ATOM 4500 C C . GLN A 1 565 ? 30.421 -25.106 45.695 1.00 71.06 565 GLN A C 1
ATOM 4502 O O . GLN A 1 565 ? 30.527 -24.202 46.523 1.00 71.06 565 GLN A O 1
ATOM 4507 N N . THR A 1 566 ? 31.465 -25.536 44.975 1.00 74.25 566 THR A N 1
ATOM 4508 C CA . THR A 1 566 ? 32.821 -24.967 45.089 1.00 74.25 566 THR A CA 1
ATOM 4509 C C . THR A 1 566 ? 32.884 -23.508 44.626 1.00 74.25 566 THR A C 1
ATOM 4511 O O . THR A 1 566 ? 33.405 -22.667 45.358 1.00 74.25 566 THR A O 1
ATOM 4514 N N . SER A 1 567 ? 32.306 -23.168 43.465 1.00 77.00 567 SER A N 1
ATOM 4515 C CA . SER A 1 567 ? 32.263 -21.773 42.989 1.00 77.00 567 SER A CA 1
ATOM 4516 C C . SER A 1 567 ? 31.478 -20.862 43.942 1.00 77.00 567 SER A C 1
ATOM 4518 O O . SER A 1 567 ? 31.904 -19.740 44.203 1.00 77.00 567 SER A O 1
ATOM 4520 N N . ARG A 1 568 ? 30.377 -21.350 44.532 1.00 79.00 568 ARG A N 1
ATOM 4521 C CA . ARG A 1 568 ? 29.613 -20.609 45.554 1.00 79.00 568 ARG A CA 1
ATOM 4522 C C . ARG A 1 568 ? 30.422 -20.353 46.820 1.00 79.00 568 ARG A C 1
ATOM 4524 O O . ARG A 1 568 ? 30.400 -19.239 47.332 1.00 79.00 568 ARG A O 1
ATOM 4531 N N . ALA A 1 569 ? 31.140 -21.361 47.313 1.00 82.88 569 ALA A N 1
ATOM 4532 C CA . ALA A 1 569 ? 31.991 -21.210 48.489 1.00 82.88 569 ALA A CA 1
ATOM 4533 C C . ALA A 1 569 ? 33.091 -20.161 48.250 1.00 82.88 569 ALA A C 1
ATOM 4535 O O . ALA A 1 569 ? 33.297 -19.294 49.096 1.00 82.88 569 ALA A O 1
ATOM 4536 N N . LEU A 1 570 ? 33.730 -20.180 47.074 1.00 85.00 570 LEU A N 1
ATOM 4537 C CA . LEU A 1 570 ? 34.738 -19.185 46.692 1.00 85.00 570 LEU A CA 1
ATOM 4538 C C . LEU A 1 570 ? 34.164 -17.764 46.613 1.00 85.00 570 LEU A C 1
ATOM 4540 O O . LEU A 1 570 ? 34.802 -16.833 47.101 1.00 85.00 570 LEU A O 1
ATOM 4544 N N . MET A 1 571 ? 32.955 -17.595 46.070 1.00 88.00 571 MET A N 1
ATOM 4545 C CA . MET A 1 571 ? 32.293 -16.285 46.017 1.00 88.00 571 MET A CA 1
ATOM 4546 C C . MET A 1 571 ? 31.939 -15.750 47.409 1.00 88.00 571 MET A C 1
ATOM 4548 O O . MET A 1 571 ? 32.143 -14.569 47.682 1.00 88.00 571 MET A O 1
ATOM 4552 N N . VAL A 1 572 ? 31.465 -16.604 48.322 1.00 89.50 572 VAL A N 1
ATOM 4553 C CA . VAL A 1 572 ? 31.186 -16.200 49.713 1.00 89.50 572 VAL A CA 1
ATOM 4554 C C . VAL A 1 572 ? 32.473 -15.784 50.428 1.00 89.50 572 VAL A C 1
ATOM 4556 O O . VAL A 1 572 ? 32.500 -14.746 51.087 1.00 89.50 572 VAL A O 1
ATOM 4559 N N . VAL A 1 573 ? 33.558 -16.547 50.258 1.00 90.62 573 VAL A N 1
ATOM 4560 C CA . VAL A 1 573 ? 34.873 -16.193 50.815 1.00 90.62 573 VAL A CA 1
ATOM 4561 C C . VAL A 1 573 ? 35.371 -14.864 50.241 1.00 90.62 573 VAL A C 1
ATOM 4563 O O . VAL A 1 573 ? 35.839 -14.020 51.003 1.00 90.62 573 VAL A O 1
ATOM 4566 N N . ALA A 1 574 ? 35.214 -14.632 48.935 1.00 91.56 574 ALA A N 1
ATOM 4567 C CA . ALA A 1 574 ? 35.593 -13.370 48.304 1.00 91.56 574 ALA A CA 1
ATOM 4568 C C . ALA A 1 574 ? 34.848 -12.170 48.911 1.00 91.56 574 ALA A C 1
ATOM 4570 O O . ALA A 1 574 ? 35.479 -11.159 49.222 1.00 91.56 574 ALA A O 1
ATOM 4571 N N . ILE A 1 575 ? 33.536 -12.295 49.146 1.00 92.56 575 ILE A N 1
ATOM 4572 C CA . ILE A 1 575 ? 32.718 -11.243 49.771 1.00 92.56 575 ILE A CA 1
ATOM 4573 C C . ILE A 1 575 ? 33.181 -10.968 51.207 1.00 92.56 575 ILE A C 1
ATOM 4575 O O . ILE A 1 575 ? 33.334 -9.808 51.586 1.00 92.56 575 ILE A O 1
ATOM 4579 N N . LEU A 1 576 ? 33.452 -12.012 51.997 1.00 93.19 576 LEU A N 1
ATOM 4580 C CA . LEU A 1 576 ? 33.932 -11.858 53.375 1.00 93.19 576 LEU A CA 1
ATOM 4581 C C . LEU A 1 576 ? 35.306 -11.175 53.435 1.00 93.19 576 LEU A C 1
ATOM 4583 O O . LEU A 1 576 ? 35.508 -10.277 54.253 1.00 93.19 576 LEU A O 1
ATOM 4587 N N . LEU A 1 577 ? 36.230 -11.556 52.547 1.00 92.56 577 LEU A N 1
ATOM 4588 C CA . LEU A 1 577 ? 37.546 -10.921 52.434 1.00 92.56 577 LEU A CA 1
ATOM 4589 C C . LEU A 1 577 ? 37.439 -9.461 51.983 1.00 92.56 577 LEU A C 1
ATOM 4591 O O . LEU A 1 577 ? 38.133 -8.609 52.531 1.00 92.56 577 LEU A O 1
ATOM 4595 N N . GLY A 1 578 ? 36.548 -9.161 51.034 1.00 92.88 578 GLY A N 1
ATOM 4596 C CA . GLY A 1 578 ? 36.289 -7.795 50.578 1.00 92.88 578 GLY A CA 1
ATOM 4597 C C . GLY A 1 578 ? 35.701 -6.923 51.688 1.00 92.88 578 GLY A C 1
ATOM 4598 O O . GLY A 1 578 ? 36.171 -5.811 51.913 1.00 92.88 578 GLY A O 1
ATOM 4599 N N . PHE A 1 579 ? 34.735 -7.447 52.447 1.00 94.06 579 PHE A N 1
ATOM 4600 C CA . PHE A 1 579 ? 34.143 -6.749 53.590 1.00 94.06 579 PHE A CA 1
ATOM 4601 C C . PHE A 1 579 ? 35.171 -6.466 54.694 1.00 94.06 579 PHE A C 1
ATOM 4603 O O . PHE A 1 579 ? 35.255 -5.342 55.193 1.00 94.06 579 PHE A O 1
ATOM 4610 N N . LEU A 1 580 ? 36.007 -7.454 55.032 1.00 92.75 580 LEU A N 1
ATOM 4611 C CA . LEU A 1 580 ? 37.108 -7.265 55.977 1.00 92.75 580 LEU A CA 1
ATOM 4612 C C . LEU A 1 580 ? 38.131 -6.246 55.446 1.00 92.75 580 LEU A C 1
ATOM 4614 O O . LEU A 1 580 ? 38.594 -5.392 56.201 1.00 92.75 580 LEU A O 1
ATOM 4618 N N . GLY A 1 581 ? 38.432 -6.296 54.144 1.00 92.75 581 GLY A N 1
ATOM 4619 C CA . GLY A 1 581 ? 39.289 -5.338 53.447 1.00 92.75 581 GLY A CA 1
ATOM 4620 C C . GLY A 1 581 ? 38.790 -3.901 53.587 1.00 92.75 581 GLY A C 1
ATOM 4621 O O . GLY A 1 581 ? 39.572 -3.032 53.957 1.00 92.75 581 GLY A O 1
ATOM 4622 N N . ILE A 1 582 ? 37.483 -3.659 53.417 1.00 92.88 582 ILE A N 1
ATOM 4623 C CA . ILE A 1 582 ? 36.869 -2.334 53.617 1.00 92.88 582 ILE A CA 1
ATOM 4624 C C . ILE A 1 582 ? 37.109 -1.830 55.044 1.00 92.88 582 ILE A C 1
ATOM 4626 O O . ILE A 1 582 ? 37.588 -0.710 55.219 1.00 92.88 582 ILE A O 1
ATOM 4630 N N . ILE A 1 583 ? 36.815 -2.646 56.061 1.00 91.38 583 ILE A N 1
ATOM 4631 C CA . ILE A 1 583 ? 36.966 -2.254 57.474 1.00 91.38 583 ILE A CA 1
ATOM 4632 C C . ILE A 1 583 ? 38.422 -1.883 57.781 1.00 91.38 583 ILE A C 1
ATOM 4634 O O . ILE A 1 583 ? 38.696 -0.832 58.367 1.00 91.38 583 ILE A O 1
ATOM 4638 N N . VAL A 1 584 ? 39.359 -2.734 57.355 1.00 90.38 584 VAL A N 1
ATOM 4639 C CA . VAL A 1 584 ? 40.796 -2.545 57.585 1.00 90.38 584 VAL A CA 1
ATOM 4640 C C . VAL A 1 584 ? 41.315 -1.323 56.819 1.00 90.38 584 VAL A C 1
ATOM 4642 O O . VAL A 1 584 ? 42.013 -0.490 57.395 1.00 90.38 584 VAL A O 1
ATOM 4645 N N . SER A 1 585 ? 40.926 -1.147 55.554 1.00 89.00 585 SER A N 1
ATOM 4646 C CA . SER A 1 585 ? 41.323 0.011 54.749 1.00 89.00 585 SER A CA 1
ATOM 4647 C C . SER A 1 585 ? 40.799 1.327 55.319 1.00 89.00 585 SER A C 1
ATOM 4649 O O . SER A 1 585 ? 41.566 2.285 55.366 1.00 89.00 585 SER A O 1
ATOM 4651 N N . VAL A 1 586 ? 39.551 1.382 55.809 1.00 88.81 586 VAL A N 1
ATOM 4652 C CA . VAL A 1 586 ? 38.975 2.574 56.465 1.00 88.81 586 VAL A CA 1
ATOM 4653 C C . VAL A 1 586 ? 39.774 2.964 57.708 1.00 88.81 586 VAL A C 1
ATOM 4655 O O . VAL A 1 586 ? 40.101 4.140 57.879 1.00 88.81 586 VAL A O 1
ATOM 4658 N N . ALA A 1 587 ? 40.163 1.996 58.541 1.00 85.81 587 ALA A N 1
ATOM 4659 C CA . ALA A 1 587 ? 41.014 2.256 59.703 1.00 85.81 587 ALA A CA 1
ATOM 4660 C C . ALA A 1 587 ? 42.426 2.754 59.320 1.00 85.81 587 ALA A C 1
ATOM 4662 O O . ALA A 1 587 ? 43.040 3.495 60.082 1.00 85.81 587 ALA A O 1
ATOM 4663 N N . GLY A 1 588 ? 42.930 2.385 58.137 1.00 81.75 588 GLY A N 1
ATOM 4664 C CA . GLY A 1 588 ? 44.237 2.807 57.623 1.00 81.75 588 GLY A CA 1
ATOM 4665 C C . GLY A 1 588 ? 44.258 4.146 56.868 1.00 81.75 588 GLY A C 1
ATOM 4666 O O . GLY A 1 588 ? 45.339 4.643 56.548 1.00 81.75 588 GLY A O 1
ATOM 4667 N N . MET A 1 589 ? 43.106 4.756 56.558 1.00 82.69 589 MET A N 1
ATOM 4668 C CA . MET A 1 589 ? 43.062 6.011 55.789 1.00 82.69 589 MET A CA 1
ATOM 4669 C C . MET A 1 589 ? 43.527 7.208 56.619 1.00 82.69 589 MET A C 1
ATOM 4671 O O . MET A 1 589 ? 43.194 7.338 57.790 1.00 82.69 589 MET A O 1
ATOM 4675 N N . LYS A 1 590 ? 44.218 8.173 56.000 1.00 74.88 590 LYS A N 1
ATOM 4676 C CA . LYS A 1 590 ? 44.683 9.396 56.690 1.00 74.88 590 LYS A CA 1
ATOM 4677 C C . LYS A 1 590 ? 43.550 10.153 57.401 1.00 74.88 590 LYS A C 1
ATOM 4679 O O . LYS A 1 590 ? 43.787 10.716 58.462 1.00 74.88 590 LYS A O 1
ATOM 4684 N N . CYS A 1 591 ? 42.334 10.093 56.861 1.00 75.19 591 CYS A N 1
ATOM 4685 C CA . CYS A 1 591 ? 41.149 10.816 57.321 1.00 75.19 591 CYS A CA 1
ATOM 4686 C C . CYS A 1 591 ? 40.466 10.218 58.571 1.00 75.19 591 CYS A C 1
ATOM 4688 O O . CYS A 1 591 ? 39.522 10.820 59.080 1.00 75.19 591 CYS A O 1
ATOM 4690 N N . THR A 1 592 ? 40.889 9.046 59.064 1.00 79.69 592 THR A N 1
ATOM 4691 C CA . THR A 1 592 ? 40.289 8.392 60.240 1.00 79.69 592 THR A CA 1
ATOM 4692 C C . THR A 1 592 ? 41.155 8.557 61.491 1.00 79.69 592 THR A C 1
ATOM 4694 O O . THR A 1 592 ? 42.373 8.408 61.451 1.00 79.69 592 THR A O 1
ATOM 4697 N N . LYS A 1 593 ? 40.523 8.868 62.633 1.00 75.06 593 LYS A N 1
ATOM 4698 C CA . LYS A 1 593 ? 41.202 9.113 63.926 1.00 75.06 593 LYS A CA 1
ATOM 4699 C C . LYS A 1 593 ? 41.619 7.834 64.675 1.00 75.06 593 LYS A C 1
ATOM 4701 O O . LYS A 1 593 ? 42.114 7.907 65.795 1.00 75.06 593 LYS A O 1
ATOM 4706 N N . VAL A 1 594 ? 41.388 6.656 64.096 1.00 69.06 594 VAL A N 1
ATOM 4707 C CA . VAL A 1 594 ? 41.725 5.365 64.713 1.00 69.06 594 VAL A CA 1
ATOM 4708 C C . VAL A 1 594 ? 43.229 5.116 64.549 1.00 69.06 594 VAL A C 1
ATOM 4710 O O . VAL A 1 594 ? 43.712 5.033 63.426 1.00 69.06 594 VAL A O 1
ATOM 4713 N N . GLY A 1 595 ? 43.976 5.001 65.653 1.00 66.06 595 GLY A N 1
ATOM 4714 C CA . GLY A 1 595 ? 45.412 4.674 65.621 1.00 66.06 595 GLY A CA 1
ATOM 4715 C C . GLY A 1 595 ? 46.336 5.802 65.134 1.00 66.06 595 GLY A C 1
ATOM 4716 O O . GLY A 1 595 ? 47.431 5.525 64.647 1.00 66.06 595 GLY A O 1
ATOM 4717 N N . ASP A 1 596 ? 45.911 7.063 65.265 1.00 67.88 596 ASP A N 1
ATOM 4718 C CA . ASP A 1 596 ? 46.612 8.250 64.738 1.00 67.88 596 ASP A CA 1
ATOM 4719 C C . ASP A 1 596 ? 47.962 8.549 65.423 1.00 67.88 596 ASP A C 1
ATOM 4721 O O . ASP A 1 596 ? 48.748 9.366 64.953 1.00 67.88 596 ASP A O 1
ATOM 4725 N N . GLU A 1 597 ? 48.265 7.842 66.513 1.00 67.25 597 GLU A N 1
ATOM 4726 C CA . GLU A 1 597 ? 49.518 7.962 67.262 1.00 67.25 597 GLU A CA 1
ATOM 4727 C C . GLU A 1 597 ? 50.721 7.334 66.531 1.00 67.25 597 GLU A C 1
ATOM 4729 O O . GLU A 1 597 ? 51.867 7.633 66.868 1.00 67.25 597 GLU A O 1
ATOM 4734 N N . ASN A 1 598 ? 50.498 6.477 65.520 1.00 77.25 598 ASN A N 1
ATOM 4735 C CA . ASN A 1 598 ? 51.576 5.813 64.782 1.00 77.25 598 ASN A CA 1
ATOM 4736 C C . ASN A 1 598 ? 51.309 5.754 63.258 1.00 77.25 598 ASN A C 1
ATOM 4738 O O . ASN A 1 598 ? 50.609 4.852 62.780 1.00 77.25 598 ASN A O 1
ATOM 4742 N N . PRO A 1 599 ? 51.920 6.651 62.454 1.00 76.62 599 PRO A N 1
ATOM 4743 C CA . PRO A 1 599 ? 51.689 6.708 61.007 1.00 76.62 599 PRO A CA 1
ATOM 4744 C C . PRO A 1 599 ? 52.207 5.467 60.263 1.00 76.62 599 PRO A C 1
ATOM 4746 O O . PRO A 1 599 ? 51.645 5.086 59.234 1.00 76.62 599 PRO A O 1
ATOM 4749 N N . VAL A 1 600 ? 53.236 4.794 60.795 1.00 79.75 600 VAL A N 1
ATOM 4750 C CA . VAL A 1 600 ? 53.768 3.541 60.232 1.00 79.75 600 VAL A CA 1
ATOM 4751 C C . VAL A 1 600 ? 52.777 2.399 60.456 1.00 79.75 600 VAL A C 1
ATOM 4753 O O . VAL A 1 600 ? 52.507 1.628 59.537 1.00 79.75 600 VAL A O 1
ATOM 4756 N N . ALA A 1 601 ? 52.173 2.310 61.645 1.00 81.06 601 ALA A N 1
ATOM 4757 C CA . ALA A 1 601 ? 51.128 1.323 61.919 1.00 81.06 601 ALA A CA 1
ATOM 4758 C C . ALA A 1 601 ? 49.895 1.546 61.028 1.00 81.06 601 ALA A C 1
ATOM 4760 O O . ALA A 1 601 ? 49.383 0.594 60.444 1.00 81.06 601 ALA A O 1
ATOM 4761 N N . LYS A 1 602 ? 49.477 2.803 60.844 1.00 82.19 602 LYS A N 1
ATOM 4762 C CA . LYS A 1 602 ? 48.352 3.194 59.981 1.00 82.19 602 LYS A CA 1
ATOM 4763 C C . LYS A 1 602 ? 48.589 2.833 58.509 1.00 82.19 602 LYS A C 1
ATOM 4765 O O . LYS A 1 602 ? 47.713 2.259 57.864 1.00 82.19 602 LYS A O 1
ATOM 4770 N N . SER A 1 603 ? 49.805 3.058 58.006 1.00 82.12 603 SER A N 1
ATOM 4771 C CA . SER A 1 603 ? 50.198 2.603 56.668 1.00 82.12 603 SER A CA 1
ATOM 4772 C C . SER A 1 603 ? 50.195 1.075 56.541 1.00 82.12 603 SER A C 1
ATOM 4774 O O . SER A 1 603 ? 49.647 0.549 55.575 1.00 82.12 603 SER A O 1
ATOM 4776 N N . ARG A 1 604 ? 50.734 0.343 57.525 1.00 85.31 604 ARG A N 1
ATOM 4777 C CA . ARG A 1 604 ? 50.710 -1.131 57.524 1.00 85.31 604 ARG A CA 1
ATOM 4778 C C . ARG A 1 604 ? 49.285 -1.689 57.536 1.00 85.31 604 ARG A C 1
ATOM 4780 O O . ARG A 1 604 ? 49.029 -2.691 56.876 1.00 85.31 604 ARG A O 1
ATOM 4787 N N . ILE A 1 605 ? 48.364 -1.031 58.242 1.00 87.06 605 ILE A N 1
ATOM 4788 C CA . ILE A 1 605 ? 46.932 -1.360 58.248 1.00 87.06 605 ILE A CA 1
ATOM 4789 C C . ILE A 1 605 ? 46.319 -1.114 56.859 1.00 87.06 605 ILE A C 1
ATOM 4791 O O . ILE A 1 605 ? 45.640 -1.992 56.335 1.00 87.06 605 ILE A O 1
ATOM 4795 N N . ALA A 1 606 ? 46.618 0.015 56.207 1.00 86.81 606 ALA A N 1
ATOM 4796 C CA . ALA A 1 606 ? 46.144 0.289 54.845 1.00 86.81 606 ALA A CA 1
ATOM 4797 C C . ALA A 1 606 ? 46.655 -0.741 53.816 1.00 86.81 606 ALA A C 1
ATOM 4799 O O . ALA A 1 606 ? 45.873 -1.232 53.000 1.00 86.81 606 ALA A O 1
ATOM 4800 N N . ILE A 1 607 ? 47.937 -1.124 53.903 1.00 88.94 607 ILE A N 1
ATOM 4801 C CA . ILE A 1 607 ? 48.546 -2.166 53.058 1.00 88.94 607 ILE A CA 1
ATOM 4802 C C . ILE A 1 607 ? 47.883 -3.525 53.312 1.00 88.94 607 ILE A C 1
ATOM 4804 O O . ILE A 1 607 ? 47.565 -4.239 52.364 1.00 88.94 607 ILE A O 1
ATOM 4808 N N . ALA A 1 608 ? 47.611 -3.878 54.574 1.00 91.00 608 ALA A N 1
ATOM 4809 C CA . ALA A 1 608 ? 46.897 -5.109 54.911 1.00 91.00 608 ALA A CA 1
ATOM 4810 C C . ALA A 1 608 ? 45.487 -5.146 54.291 1.00 91.00 608 ALA A C 1
ATOM 4812 O O . ALA A 1 608 ? 45.084 -6.179 53.757 1.00 91.00 608 ALA A O 1
ATOM 4813 N N . GLY A 1 609 ? 44.768 -4.018 54.283 1.00 91.56 609 GLY A N 1
ATOM 4814 C CA . GLY A 1 609 ? 43.484 -3.885 53.583 1.00 91.56 609 GLY A CA 1
ATOM 4815 C C . GLY A 1 609 ? 43.609 -4.050 52.061 1.00 91.56 609 GLY A C 1
ATOM 4816 O O . GLY A 1 609 ? 42.808 -4.753 51.448 1.00 91.56 609 GLY A O 1
ATOM 4817 N N . GLY A 1 610 ? 44.668 -3.497 51.456 1.00 92.75 610 GLY A N 1
ATOM 4818 C CA . GLY A 1 610 ? 44.986 -3.697 50.037 1.00 92.75 610 GLY A CA 1
ATOM 4819 C C . GLY A 1 610 ? 45.238 -5.167 49.672 1.00 92.75 610 GLY A C 1
ATOM 4820 O O . GLY A 1 610 ? 44.686 -5.659 48.687 1.00 92.75 610 GLY A O 1
ATOM 4821 N N . ILE A 1 611 ? 45.990 -5.903 50.501 1.00 94.62 611 ILE A N 1
ATOM 4822 C CA . ILE A 1 611 ? 46.228 -7.348 50.319 1.00 94.62 611 ILE A CA 1
ATOM 4823 C C . ILE A 1 611 ? 44.907 -8.129 50.386 1.00 94.62 611 ILE A C 1
ATOM 4825 O O . ILE A 1 611 ? 44.678 -9.012 49.558 1.00 94.62 611 ILE A O 1
ATOM 4829 N N . LEU A 1 612 ? 44.012 -7.789 51.321 1.00 94.75 612 LEU A N 1
ATOM 4830 C CA . LEU A 1 612 ? 42.692 -8.422 51.434 1.00 94.75 612 LEU A CA 1
ATOM 4831 C C . LEU A 1 612 ? 41.822 -8.190 50.188 1.00 94.75 612 LEU A C 1
ATOM 4833 O O . LEU A 1 612 ? 41.163 -9.126 49.731 1.00 94.75 612 LEU A O 1
ATOM 4837 N N . PHE A 1 613 ? 41.862 -6.995 49.588 1.00 95.19 613 PHE A N 1
ATOM 4838 C CA . PHE A 1 613 ? 41.173 -6.726 48.321 1.00 95.19 613 PHE A CA 1
ATOM 4839 C C . PHE A 1 613 ? 41.762 -7.509 47.145 1.00 95.19 613 PHE A C 1
ATOM 4841 O O . PHE A 1 613 ? 41.006 -8.073 46.355 1.00 95.19 613 PHE A O 1
ATOM 4848 N N . ILE A 1 614 ? 43.090 -7.622 47.048 1.00 96.00 614 ILE A N 1
ATOM 4849 C CA . ILE A 1 614 ? 43.730 -8.437 46.002 1.00 96.00 614 ILE A CA 1
ATOM 4850 C C . ILE A 1 614 ? 43.308 -9.907 46.139 1.00 96.00 614 ILE A C 1
ATOM 4852 O O . ILE A 1 614 ? 42.922 -10.528 45.149 1.00 96.00 614 ILE A O 1
ATOM 4856 N N . LEU A 1 615 ? 43.313 -10.456 47.360 1.00 94.69 615 LEU A N 1
ATOM 4857 C CA . LEU A 1 615 ? 42.867 -11.829 47.619 1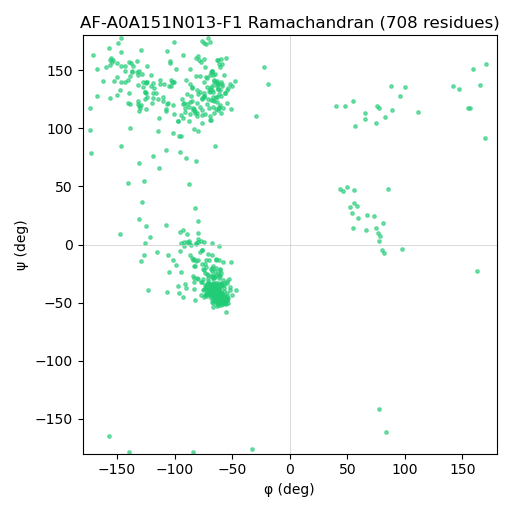.00 94.69 615 LEU A CA 1
ATOM 4858 C C . LEU A 1 615 ? 41.380 -12.027 47.282 1.00 94.69 615 LEU A C 1
ATOM 4860 O O . LEU A 1 615 ? 41.028 -13.012 46.637 1.00 94.69 615 LEU A O 1
ATOM 4864 N N . SER A 1 616 ? 40.517 -11.075 47.648 1.00 95.19 616 SER A N 1
ATOM 4865 C CA . SER A 1 616 ? 39.090 -11.082 47.290 1.00 95.19 616 SER A CA 1
ATOM 4866 C C . SER A 1 616 ? 38.871 -11.079 45.767 1.00 95.19 616 SER A C 1
ATOM 4868 O O . SER A 1 616 ? 38.095 -11.888 45.241 1.00 95.19 616 SER A O 1
ATOM 4870 N N . GLY A 1 617 ? 39.607 -10.234 45.039 1.00 94.38 617 GLY A N 1
ATOM 4871 C CA . GLY A 1 617 ? 39.565 -10.169 43.579 1.00 94.38 617 GLY A CA 1
ATOM 4872 C C . GLY A 1 617 ? 40.049 -11.460 42.910 1.00 94.38 617 GLY A C 1
ATOM 4873 O O . GLY A 1 617 ? 39.379 -11.963 42.010 1.00 94.38 617 GLY A O 1
ATOM 4874 N N . LEU A 1 618 ? 41.139 -12.064 43.399 1.00 95.06 618 LEU A N 1
ATOM 4875 C CA . LEU A 1 618 ? 41.644 -13.353 42.904 1.00 95.06 618 LEU A CA 1
ATOM 4876 C C . LEU A 1 618 ? 40.655 -14.502 43.145 1.00 95.06 618 LEU A C 1
ATOM 4878 O O . LEU A 1 618 ? 40.455 -15.336 42.257 1.00 95.06 618 LEU A O 1
ATOM 4882 N N . CYS A 1 619 ? 40.005 -14.543 44.313 1.00 91.31 619 CYS A N 1
ATOM 4883 C CA . CYS A 1 619 ? 38.955 -15.523 44.600 1.00 91.31 619 CYS A CA 1
ATOM 4884 C C . CYS A 1 619 ? 37.759 -15.363 43.648 1.00 91.31 619 CYS A C 1
ATOM 4886 O O . CYS A 1 619 ? 37.266 -16.363 43.122 1.00 91.31 619 CYS A O 1
ATOM 4888 N N . THR A 1 620 ? 37.339 -14.121 43.380 1.00 91.62 620 THR A N 1
ATOM 4889 C CA . THR A 1 620 ? 36.251 -13.809 42.435 1.00 91.62 620 THR A CA 1
ATOM 4890 C C . THR A 1 620 ? 36.619 -14.223 41.011 1.00 91.62 620 THR A C 1
ATOM 4892 O O . THR A 1 620 ? 35.864 -14.952 40.369 1.00 91.62 620 THR A O 1
ATOM 4895 N N . LEU A 1 621 ? 37.812 -13.846 40.538 1.00 93.38 621 LEU A N 1
ATOM 4896 C CA . LEU A 1 621 ? 38.299 -14.212 39.208 1.00 93.38 621 LEU A CA 1
ATOM 4897 C C . LEU A 1 621 ? 38.365 -15.733 39.046 1.00 93.38 621 LEU A C 1
ATOM 4899 O O . LEU A 1 621 ? 37.868 -16.274 38.066 1.00 93.38 621 LEU A O 1
ATOM 4903 N N . THR A 1 622 ? 38.909 -16.441 40.037 1.00 91.81 622 THR A N 1
ATOM 4904 C CA . THR A 1 622 ? 39.012 -17.906 39.996 1.00 91.81 622 THR A CA 1
ATOM 4905 C C . THR A 1 622 ? 37.631 -18.563 39.936 1.00 91.81 622 THR A C 1
ATOM 4907 O O . THR A 1 622 ? 37.422 -19.465 39.128 1.00 91.81 622 THR A O 1
ATOM 4910 N N . ALA A 1 623 ? 36.664 -18.106 40.741 1.00 88.56 623 ALA A N 1
ATOM 4911 C CA . ALA A 1 623 ? 35.316 -18.676 40.769 1.00 88.56 623 ALA A CA 1
ATOM 4912 C C . ALA A 1 623 ? 34.561 -18.484 39.442 1.00 88.56 623 ALA A C 1
ATOM 4914 O O . ALA A 1 623 ? 33.906 -19.415 38.961 1.00 88.56 623 ALA A O 1
ATOM 4915 N N . VAL A 1 624 ? 34.670 -17.288 38.859 1.00 89.75 624 VAL A N 1
ATOM 4916 C CA . VAL A 1 624 ? 33.969 -16.883 37.635 1.00 89.75 624 VAL A CA 1
ATOM 4917 C C . VAL A 1 624 ? 34.634 -17.498 36.395 1.00 89.75 624 VAL A C 1
ATOM 4919 O O . VAL A 1 624 ? 33.940 -18.068 35.554 1.00 89.75 624 VAL A O 1
ATOM 4922 N N . SER A 1 625 ? 35.968 -17.496 36.313 1.00 90.19 625 SER A N 1
ATOM 4923 C CA . SER A 1 625 ? 36.725 -18.125 35.218 1.00 90.19 625 SER A CA 1
ATOM 4924 C C . SER A 1 625 ? 36.612 -19.648 35.220 1.00 90.19 625 SER A C 1
ATOM 4926 O O . SER A 1 625 ? 36.516 -20.264 34.155 1.00 90.19 625 SER A O 1
ATOM 4928 N N . TRP A 1 626 ? 36.568 -20.272 36.404 1.00 86.75 626 TRP A N 1
ATOM 4929 C CA . TRP A 1 626 ? 36.300 -21.706 36.514 1.00 86.75 626 TRP A CA 1
ATOM 4930 C C . TRP A 1 626 ? 34.905 -22.042 35.986 1.00 86.75 626 TRP A C 1
ATOM 4932 O O . TRP A 1 626 ? 34.771 -22.964 35.188 1.00 86.75 626 TRP A O 1
ATOM 4942 N N . TYR A 1 627 ? 33.880 -21.267 36.364 1.00 82.88 627 TYR A N 1
ATOM 4943 C CA . TYR A 1 627 ? 32.512 -21.471 35.878 1.00 82.88 627 TYR A CA 1
ATOM 4944 C C . TYR A 1 627 ? 32.405 -21.276 34.357 1.00 82.88 627 TYR A C 1
ATOM 4946 O O . TYR A 1 627 ? 31.851 -22.135 33.675 1.00 82.88 627 TYR A O 1
ATOM 4954 N N . ALA A 1 628 ? 33.009 -20.214 33.813 1.00 83.50 628 ALA A N 1
ATOM 4955 C CA . ALA A 1 628 ? 33.049 -19.964 32.372 1.00 83.50 628 ALA A CA 1
ATOM 4956 C C . ALA A 1 628 ? 33.711 -21.122 31.605 1.00 83.50 628 ALA A C 1
ATOM 4958 O O . ALA A 1 628 ? 33.157 -21.611 30.627 1.00 83.50 628 ALA A O 1
ATOM 4959 N N . THR A 1 629 ? 34.841 -21.639 32.098 1.00 82.62 629 THR A N 1
ATOM 4960 C CA . THR A 1 629 ? 35.533 -22.779 31.469 1.00 82.62 629 THR A CA 1
ATOM 4961 C C . THR A 1 629 ? 34.648 -24.028 31.399 1.00 82.62 629 THR A C 1
ATOM 4963 O O . THR A 1 629 ? 34.742 -24.786 30.435 1.00 82.62 629 THR A O 1
ATOM 4966 N N . GLN A 1 630 ? 33.781 -24.256 32.392 1.00 78.75 630 GLN A N 1
ATOM 4967 C CA . GLN A 1 630 ? 32.858 -25.396 32.369 1.00 78.75 630 GLN A CA 1
ATOM 4968 C C . GLN A 1 630 ? 31.739 -25.211 31.347 1.00 78.75 630 GLN A C 1
ATOM 4970 O O . GLN A 1 630 ? 31.491 -26.130 30.574 1.00 78.75 630 GLN A O 1
ATOM 4975 N N . VAL A 1 631 ? 31.132 -24.021 31.287 1.00 79.38 631 VAL A N 1
ATOM 4976 C CA . VAL A 1 631 ? 30.115 -23.692 30.271 1.00 79.38 631 VAL A CA 1
ATOM 4977 C C . VAL A 1 631 ? 30.685 -23.909 28.868 1.00 79.38 631 VAL A C 1
ATOM 4979 O O . VAL A 1 631 ? 30.078 -24.598 28.053 1.00 79.38 631 VAL A O 1
ATOM 4982 N N . THR A 1 632 ? 31.910 -23.439 28.620 1.00 79.19 632 THR A N 1
ATOM 4983 C CA . THR A 1 632 ? 32.622 -23.672 27.358 1.00 79.19 632 THR A CA 1
ATOM 4984 C C . THR A 1 632 ? 32.839 -25.163 27.085 1.00 79.19 632 THR A C 1
ATOM 4986 O O . THR A 1 632 ? 32.586 -25.636 25.980 1.00 79.19 632 THR A O 1
ATOM 4989 N N . ARG A 1 633 ? 33.292 -25.939 28.079 1.00 76.44 633 ARG A N 1
ATOM 4990 C CA . ARG A 1 633 ? 33.527 -27.384 27.913 1.00 76.44 633 ARG A CA 1
ATOM 4991 C C . ARG A 1 633 ? 32.245 -28.157 27.616 1.00 76.44 633 ARG A C 1
ATOM 4993 O O . ARG A 1 633 ? 32.276 -29.037 26.763 1.00 76.44 633 ARG A O 1
ATOM 5000 N N . GLU A 1 634 ? 31.143 -27.833 28.287 1.00 73.31 634 GLU A N 1
ATOM 5001 C CA . GLU A 1 634 ? 29.837 -28.452 28.039 1.00 73.31 634 GLU A CA 1
ATOM 5002 C C . GLU A 1 634 ? 29.282 -28.067 26.662 1.00 73.31 634 GLU A C 1
ATOM 5004 O O . GLU A 1 634 ? 28.724 -28.921 25.971 1.00 73.31 634 GLU A O 1
ATOM 5009 N N . PHE A 1 635 ? 29.499 -26.822 26.227 1.00 71.44 635 PHE A N 1
ATOM 5010 C CA . PHE A 1 635 ? 29.090 -26.334 24.910 1.00 71.44 635 PHE A CA 1
ATOM 5011 C C . PHE A 1 635 ? 29.790 -27.076 23.760 1.00 71.44 635 PHE A C 1
ATOM 5013 O O . PHE A 1 635 ? 29.147 -27.429 22.770 1.00 71.44 635 PHE A O 1
ATOM 5020 N N . PHE A 1 636 ? 31.092 -27.355 23.900 1.00 74.81 636 PHE A N 1
ATOM 5021 C CA . PHE A 1 636 ? 31.901 -28.033 22.877 1.00 74.81 636 PHE A CA 1
ATOM 5022 C C . PHE A 1 636 ? 31.966 -29.564 23.023 1.00 74.81 636 PHE A C 1
ATOM 5024 O O . PHE A 1 636 ? 32.645 -30.220 22.230 1.00 74.81 636 PHE A O 1
ATOM 5031 N N . HIS A 1 637 ? 31.279 -30.169 24.000 1.00 71.88 637 HIS A N 1
ATOM 5032 C CA . HIS A 1 637 ? 31.289 -31.624 24.153 1.00 71.88 637 HIS A CA 1
ATOM 5033 C C . HIS A 1 637 ? 30.422 -32.292 23.060 1.00 71.88 637 HIS A C 1
ATOM 5035 O O . HIS A 1 637 ? 29.242 -31.955 22.932 1.00 71.88 637 HIS A O 1
ATOM 5041 N N . PRO A 1 638 ? 30.937 -33.279 22.295 1.00 69.44 638 PRO A N 1
ATOM 5042 C CA . PRO A 1 638 ? 30.214 -33.889 21.167 1.00 69.44 638 PRO A CA 1
ATOM 5043 C C . PRO A 1 638 ? 28.887 -34.566 21.539 1.00 69.44 638 PRO A C 1
ATOM 5045 O O . PRO A 1 638 ? 28.032 -34.778 20.686 1.00 69.44 638 PRO A O 1
ATOM 5048 N N . SER A 1 639 ? 28.721 -34.924 22.813 1.00 67.50 639 SER A N 1
ATOM 5049 C CA . SER A 1 639 ? 27.535 -35.600 23.345 1.00 67.50 639 SER A CA 1
ATOM 5050 C C . SER A 1 639 ? 26.490 -34.654 23.948 1.00 67.50 639 SER A C 1
ATOM 5052 O O . SER A 1 639 ? 25.490 -35.143 24.473 1.00 67.50 639 SER A O 1
ATOM 5054 N N . THR A 1 640 ? 26.704 -33.333 23.927 1.00 63.00 640 THR A N 1
ATOM 5055 C CA . THR A 1 640 ? 25.737 -32.362 24.461 1.00 63.00 640 THR A CA 1
ATOM 5056 C C . THR A 1 640 ? 24.656 -32.079 23.413 1.00 63.00 640 THR A C 1
ATOM 5058 O O . THR A 1 640 ? 24.967 -31.516 22.355 1.00 63.00 640 THR A O 1
ATOM 5061 N N . PRO A 1 641 ? 23.385 -32.445 23.665 1.00 58.34 641 PRO A N 1
ATOM 5062 C CA . PRO A 1 641 ? 22.309 -32.199 22.714 1.00 58.34 641 PRO A CA 1
ATOM 5063 C C . PRO A 1 641 ? 22.066 -30.688 22.561 1.00 58.34 641 PRO A C 1
ATOM 5065 O O . PRO A 1 641 ? 22.239 -29.916 23.504 1.00 58.34 641 PRO A O 1
ATOM 5068 N N . VAL A 1 642 ? 21.699 -30.252 21.350 1.00 58.72 642 VAL A N 1
ATOM 5069 C CA . VAL A 1 642 ? 21.660 -28.826 20.950 1.00 58.72 642 VAL A CA 1
ATOM 5070 C C . VAL A 1 642 ? 20.743 -27.986 21.852 1.00 58.72 642 VAL A C 1
ATOM 5072 O O . VAL A 1 642 ? 21.023 -26.825 22.118 1.00 58.72 642 VAL A O 1
ATOM 5075 N N . ASN A 1 643 ? 19.694 -28.601 22.394 1.00 51.53 643 ASN A N 1
ATOM 5076 C CA . ASN A 1 643 ? 18.707 -28.004 23.295 1.00 51.53 643 ASN A CA 1
ATOM 5077 C C . ASN A 1 643 ? 19.137 -27.925 24.778 1.00 51.53 643 ASN A C 1
ATOM 5079 O O . ASN A 1 643 ? 18.339 -27.492 25.606 1.00 51.53 643 ASN A O 1
ATOM 5083 N N . ALA A 1 644 ? 20.351 -28.362 25.128 1.00 52.59 644 ALA A N 1
ATOM 5084 C CA . ALA A 1 644 ? 20.880 -28.355 26.498 1.00 52.59 644 ALA A CA 1
ATOM 5085 C C . ALA A 1 644 ? 22.221 -27.609 26.627 1.00 52.59 644 ALA A C 1
ATOM 5087 O O . ALA A 1 644 ? 22.938 -27.792 27.611 1.00 52.59 644 ALA A O 1
ATOM 5088 N N . ARG A 1 645 ? 22.588 -26.795 25.630 1.00 67.31 645 ARG A N 1
ATOM 5089 C CA . ARG A 1 645 ? 23.816 -25.995 25.662 1.00 67.31 645 ARG A CA 1
ATOM 5090 C C . ARG A 1 645 ? 23.602 -24.746 26.515 1.00 67.31 645 ARG A C 1
ATOM 5092 O O . ARG A 1 645 ? 22.630 -24.025 26.323 1.00 67.31 645 ARG A O 1
ATOM 5099 N N . TYR A 1 646 ? 24.507 -24.507 27.460 1.00 64.38 646 TYR A N 1
ATOM 5100 C CA . TYR A 1 646 ? 24.512 -23.296 28.276 1.00 64.38 646 TYR A CA 1
ATOM 5101 C C . TYR A 1 646 ? 25.350 -22.207 27.604 1.00 64.38 646 TYR A C 1
ATOM 5103 O O . TYR A 1 646 ? 26.416 -22.486 27.057 1.00 64.38 646 TYR A O 1
ATOM 5111 N N . GLU A 1 647 ? 24.884 -20.967 27.696 1.00 72.06 647 GLU A N 1
ATOM 5112 C CA . GLU A 1 647 ? 25.599 -19.774 27.240 1.00 72.06 647 GLU A CA 1
ATOM 5113 C C . GLU A 1 647 ? 26.125 -18.967 28.434 1.00 72.06 647 GLU A C 1
ATOM 5115 O O . GLU A 1 647 ? 25.740 -19.187 29.590 1.00 72.06 647 GLU A O 1
ATOM 5120 N N . PHE A 1 648 ? 27.030 -18.020 28.176 1.00 77.00 648 PHE A N 1
ATOM 5121 C CA . PHE A 1 648 ? 27.543 -17.147 29.226 1.00 77.00 648 PHE A CA 1
ATOM 5122 C C . PHE A 1 648 ? 26.459 -16.186 29.718 1.00 77.00 648 PHE A C 1
ATOM 5124 O O . PHE A 1 648 ? 26.093 -15.234 29.039 1.00 77.00 648 PHE A O 1
ATOM 5131 N N . GLY A 1 649 ? 25.987 -16.386 30.947 1.00 74.75 649 GLY A N 1
ATOM 5132 C CA . GLY A 1 649 ? 25.100 -15.420 31.592 1.00 74.75 649 GLY A CA 1
ATOM 5133 C C . GLY A 1 649 ? 25.809 -14.096 31.906 1.00 74.75 649 GLY A C 1
ATOM 5134 O O . GLY A 1 649 ? 26.991 -14.081 32.258 1.00 74.75 649 GLY A O 1
ATOM 5135 N N . SER A 1 650 ? 25.066 -12.984 31.885 1.00 76.38 650 SER A N 1
ATOM 5136 C CA . SER A 1 650 ? 25.577 -11.619 32.121 1.00 76.38 650 SER A CA 1
ATOM 5137 C C . SER A 1 650 ? 26.370 -11.461 33.430 1.00 76.38 650 SER A C 1
ATOM 5139 O O . SER A 1 650 ? 27.303 -10.664 33.511 1.00 76.38 650 SER A O 1
ATOM 5141 N N . ALA A 1 651 ? 26.047 -12.262 34.452 1.00 78.56 651 ALA A N 1
ATOM 5142 C CA . ALA A 1 651 ? 26.739 -12.272 35.742 1.00 78.56 651 ALA A CA 1
ATOM 5143 C C . ALA A 1 651 ? 28.233 -12.636 35.640 1.00 78.56 651 ALA A C 1
ATOM 5145 O O . ALA A 1 651 ? 29.019 -12.196 36.479 1.00 78.56 651 ALA A O 1
ATOM 5146 N N . LEU A 1 652 ? 28.638 -13.407 34.621 1.00 83.38 652 LEU A N 1
ATOM 5147 C CA . LEU A 1 652 ? 30.047 -13.710 34.375 1.00 83.38 652 LEU A CA 1
ATOM 5148 C C . LEU A 1 652 ? 30.813 -12.425 34.049 1.00 83.38 652 LEU A C 1
ATOM 5150 O O . LEU A 1 652 ? 31.777 -12.110 34.737 1.00 83.38 652 LEU A O 1
ATOM 5154 N N . PHE A 1 653 ? 30.347 -11.636 33.081 1.00 85.44 653 PHE A N 1
ATOM 5155 C CA . PHE A 1 653 ? 31.009 -10.391 32.675 1.00 85.44 653 PHE A CA 1
ATOM 5156 C C . PHE A 1 653 ? 31.113 -9.382 33.825 1.00 85.44 653 PHE A C 1
ATOM 5158 O O . PHE A 1 653 ? 32.180 -8.810 34.052 1.00 85.44 653 PHE A O 1
ATOM 5165 N N . VAL A 1 654 ? 30.042 -9.239 34.616 1.00 88.88 654 VAL A N 1
ATOM 5166 C CA . VAL A 1 654 ? 30.051 -8.411 35.835 1.00 88.88 654 VAL A CA 1
ATOM 5167 C C . VAL A 1 654 ? 31.093 -8.919 36.837 1.00 88.88 654 VAL A C 1
ATOM 5169 O O . VAL A 1 654 ? 31.817 -8.121 37.426 1.00 88.88 654 VAL A O 1
ATOM 5172 N N . GLY A 1 655 ? 31.217 -10.239 37.004 1.00 89.50 655 GLY A N 1
ATOM 5173 C CA . GLY A 1 655 ? 32.206 -10.857 37.885 1.00 89.50 655 GLY A CA 1
ATOM 5174 C C . GLY A 1 655 ? 33.658 -10.604 37.464 1.00 89.50 655 GLY A C 1
ATOM 5175 O O . GLY A 1 655 ? 34.484 -10.284 38.317 1.00 89.50 655 GLY A O 1
ATOM 5176 N N . TRP A 1 656 ? 33.972 -10.690 36.165 1.00 92.94 656 TRP A N 1
ATOM 5177 C CA . TRP A 1 656 ? 35.310 -10.366 35.643 1.00 92.94 656 TRP A CA 1
ATOM 5178 C C . TRP A 1 656 ? 35.646 -8.887 35.859 1.00 92.94 656 TRP A C 1
ATOM 5180 O O . TRP A 1 656 ? 36.706 -8.577 36.401 1.00 92.94 656 TRP A O 1
ATOM 5190 N N . ALA A 1 657 ? 34.720 -7.983 35.520 1.00 91.88 657 ALA A N 1
ATOM 5191 C CA . ALA A 1 657 ? 34.901 -6.549 35.736 1.00 91.88 657 ALA A CA 1
ATOM 5192 C C . ALA A 1 657 ? 35.098 -6.214 37.227 1.00 91.88 657 ALA A C 1
ATOM 5194 O O . ALA A 1 657 ? 36.031 -5.492 37.587 1.00 91.88 657 ALA A O 1
ATOM 5195 N N . ALA A 1 658 ? 34.274 -6.791 38.109 1.00 90.88 658 ALA A N 1
ATOM 5196 C CA . ALA A 1 658 ? 34.385 -6.609 39.554 1.00 90.88 658 ALA A CA 1
ATOM 5197 C C . ALA A 1 658 ? 35.724 -7.127 40.104 1.00 90.88 658 ALA A C 1
ATOM 5199 O O . ALA A 1 658 ? 36.352 -6.450 40.922 1.00 90.88 658 ALA A O 1
ATOM 5200 N N . ALA A 1 659 ? 36.196 -8.288 39.638 1.00 94.19 659 ALA A N 1
ATOM 5201 C CA . ALA A 1 659 ? 37.494 -8.828 40.031 1.00 94.19 659 ALA A CA 1
ATOM 5202 C C . ALA A 1 659 ? 38.645 -7.896 39.617 1.00 94.19 659 ALA A C 1
ATOM 5204 O O . ALA A 1 659 ? 39.487 -7.564 40.453 1.00 94.19 659 ALA A O 1
ATOM 5205 N N . SER A 1 660 ? 38.645 -7.412 38.369 1.00 93.25 660 SER A N 1
ATOM 5206 C CA . SER A 1 660 ? 39.662 -6.483 37.861 1.00 93.25 660 SER A CA 1
ATOM 5207 C C . SER A 1 660 ? 39.703 -5.176 38.656 1.00 93.25 660 SER A C 1
ATOM 5209 O O . SER A 1 660 ? 40.776 -4.763 39.094 1.00 93.25 660 SER A O 1
ATOM 5211 N N . VAL A 1 661 ? 38.548 -4.552 38.904 1.00 94.81 661 VAL A N 1
ATOM 5212 C CA . VAL A 1 661 ? 38.465 -3.299 39.676 1.00 94.81 661 VAL A CA 1
ATOM 5213 C C . VAL A 1 661 ? 38.928 -3.503 41.121 1.00 94.81 661 VAL A C 1
ATOM 5215 O O . VAL A 1 661 ? 39.688 -2.688 41.642 1.00 94.81 661 VAL A O 1
ATOM 5218 N N . THR A 1 662 ? 38.533 -4.609 41.760 1.00 93.12 662 THR A N 1
ATOM 5219 C CA . THR A 1 662 ? 38.919 -4.911 43.150 1.00 93.12 662 THR A CA 1
ATOM 5220 C C . THR A 1 662 ? 40.425 -5.157 43.275 1.00 93.12 662 THR A C 1
ATOM 5222 O O . THR A 1 662 ? 41.057 -4.660 44.208 1.00 93.12 662 THR A O 1
ATOM 5225 N N . MET A 1 663 ? 41.029 -5.866 42.313 1.00 94.81 663 MET A N 1
ATOM 5226 C CA . MET A 1 663 ? 42.479 -6.081 42.279 1.00 94.81 663 MET A CA 1
ATOM 5227 C C . MET A 1 663 ? 43.243 -4.774 42.060 1.00 94.81 663 MET A C 1
ATOM 5229 O O . MET A 1 663 ? 44.186 -4.506 42.799 1.00 94.81 663 MET A O 1
ATOM 5233 N N . LEU A 1 664 ? 42.813 -3.935 41.110 1.00 94.50 664 LEU A N 1
ATOM 5234 C CA . LEU A 1 664 ? 43.430 -2.627 40.860 1.00 94.50 664 LEU A CA 1
ATOM 5235 C C . LEU A 1 664 ? 43.330 -1.707 42.086 1.00 94.50 664 LEU A C 1
ATOM 5237 O O . LEU A 1 664 ? 44.325 -1.104 42.489 1.00 94.50 664 LEU A O 1
ATOM 5241 N N . GLY A 1 665 ? 42.158 -1.654 42.727 1.00 91.81 665 GLY A N 1
ATOM 5242 C CA . GLY A 1 665 ? 41.953 -0.900 43.966 1.00 91.81 665 GLY A CA 1
ATOM 5243 C C . GLY A 1 665 ? 42.850 -1.388 45.108 1.00 91.81 665 GLY A C 1
ATOM 5244 O O . GLY A 1 665 ? 43.478 -0.580 45.794 1.00 91.81 665 GLY A O 1
ATOM 5245 N N . GLY A 1 666 ? 42.977 -2.708 45.274 1.00 92.81 666 GLY A N 1
ATOM 5246 C CA . GLY A 1 666 ? 43.892 -3.309 46.244 1.00 92.81 666 GLY A CA 1
ATOM 5247 C C . GLY A 1 666 ? 45.364 -2.999 45.952 1.00 92.81 666 GLY A C 1
ATOM 5248 O O . GLY A 1 666 ? 46.106 -2.638 46.865 1.00 92.81 666 GLY A O 1
ATOM 5249 N N . SER A 1 667 ? 45.782 -3.051 44.683 1.00 91.94 667 SER A N 1
ATOM 5250 C CA . SER A 1 667 ? 47.140 -2.689 44.261 1.00 91.94 667 SER A CA 1
ATOM 5251 C C . SER A 1 667 ? 47.478 -1.233 44.585 1.00 91.94 667 SER A C 1
ATOM 5253 O O . SER A 1 667 ? 48.536 -0.980 45.158 1.00 91.94 667 SER A O 1
ATOM 5255 N N . PHE A 1 668 ? 46.580 -0.281 44.316 1.00 90.62 668 PHE A N 1
ATOM 5256 C CA . PHE A 1 668 ? 46.810 1.128 44.664 1.00 90.62 668 PHE A CA 1
ATOM 5257 C C . PHE A 1 668 ? 46.955 1.354 46.177 1.00 90.62 668 PHE A C 1
ATOM 5259 O O . PHE A 1 668 ? 47.804 2.140 46.610 1.00 90.62 668 PHE A O 1
ATOM 5266 N N . LEU A 1 669 ? 46.190 0.624 46.994 1.00 86.25 669 LEU A N 1
ATOM 5267 C CA . LEU A 1 669 ? 46.315 0.665 48.454 1.00 86.25 669 LEU A CA 1
ATOM 5268 C C . LEU A 1 669 ? 47.646 0.069 48.943 1.00 86.25 669 LEU A C 1
ATOM 5270 O O . LEU A 1 669 ? 48.277 0.637 49.833 1.00 86.25 669 LEU A O 1
ATOM 5274 N N . CYS A 1 670 ? 48.117 -1.019 48.329 1.00 85.94 670 CYS A N 1
ATOM 5275 C CA . CYS A 1 670 ? 49.420 -1.619 48.638 1.00 85.94 670 CYS A CA 1
ATOM 5276 C C . CYS A 1 670 ? 50.604 -0.730 48.229 1.00 85.94 670 CYS A C 1
ATOM 5278 O O . CYS A 1 670 ? 51.623 -0.715 48.913 1.00 85.94 670 CYS A O 1
ATOM 5280 N N . CYS A 1 671 ? 50.479 0.029 47.137 1.00 81.88 671 CYS A N 1
ATOM 5281 C CA . CYS A 1 671 ? 51.532 0.923 46.648 1.00 81.88 671 CYS A CA 1
ATOM 5282 C C . CYS A 1 671 ? 51.676 2.222 47.466 1.00 81.88 671 CYS A C 1
ATOM 5284 O O . CYS A 1 671 ? 52.601 2.993 47.222 1.00 81.88 671 CYS A O 1
ATOM 5286 N N . SER A 1 672 ? 50.808 2.470 48.453 1.00 69.75 672 SER A N 1
ATOM 5287 C CA . SER A 1 672 ? 50.784 3.702 49.259 1.00 69.75 672 SER A CA 1
ATOM 5288 C C . SER A 1 672 ? 51.793 3.719 50.431 1.00 69.75 672 SER A C 1
ATOM 5290 O O . SER A 1 672 ? 51.526 4.319 51.476 1.00 69.75 672 SER A O 1
ATOM 5292 N N . CYS A 1 673 ? 52.949 3.059 50.292 1.00 60.34 673 CYS A N 1
ATOM 5293 C CA . CYS A 1 673 ? 53.973 2.985 51.340 1.00 60.34 673 CYS A CA 1
ATOM 5294 C C . CYS A 1 673 ? 54.626 4.359 51.628 1.00 60.34 673 CYS A C 1
ATOM 5296 O O . CYS A 1 673 ? 55.097 5.014 50.695 1.00 60.34 673 CYS A O 1
ATOM 5298 N N . PRO A 1 674 ? 54.747 4.790 52.900 1.00 56.00 674 PRO A N 1
ATOM 5299 C CA . PRO A 1 674 ? 55.626 5.880 53.292 1.00 56.00 674 PRO A CA 1
ATOM 5300 C C . PRO A 1 674 ? 57.082 5.411 53.184 1.00 56.00 674 PRO A C 1
ATOM 5302 O O . PRO A 1 674 ? 57.461 4.399 53.769 1.00 56.00 674 PRO A O 1
ATOM 5305 N N . ALA A 1 675 ? 57.896 6.148 52.427 1.00 45.06 675 ALA A N 1
ATOM 5306 C CA . ALA A 1 675 ? 59.340 5.962 52.405 1.00 45.06 675 ALA A CA 1
ATOM 5307 C C . ALA A 1 675 ? 59.905 6.202 53.817 1.00 45.06 675 ALA A C 1
ATOM 5309 O O . ALA A 1 675 ? 59.728 7.274 54.394 1.00 45.06 675 ALA A O 1
ATOM 5310 N N . GLU A 1 676 ? 60.548 5.189 54.389 1.00 41.59 676 GLU A N 1
ATOM 5311 C CA . GLU A 1 676 ? 61.152 5.250 55.717 1.00 41.59 676 GLU A CA 1
ATOM 5312 C C . GLU A 1 676 ? 62.471 6.037 55.644 1.00 41.59 676 GLU A C 1
ATOM 5314 O O . GLU A 1 676 ? 63.486 5.551 55.142 1.00 41.59 676 GLU A O 1
ATOM 5319 N N . GLU A 1 677 ? 62.472 7.285 56.118 1.00 41.69 677 GLU A N 1
ATOM 5320 C CA . GLU A 1 677 ? 63.695 8.079 56.239 1.00 41.69 677 GLU A CA 1
ATOM 5321 C C . GLU A 1 677 ? 64.391 7.830 57.604 1.00 41.69 677 GLU A C 1
ATOM 5323 O O . GLU A 1 677 ? 63.982 8.368 58.630 1.00 41.69 677 GLU A O 1
ATOM 5328 N N . ARG A 1 678 ? 65.510 7.072 57.544 1.00 41.78 678 ARG A N 1
ATOM 5329 C CA . ARG A 1 678 ? 66.744 7.055 58.395 1.00 41.78 678 ARG A CA 1
ATOM 5330 C C . ARG A 1 678 ? 66.865 6.183 59.668 1.00 41.78 678 ARG A C 1
ATOM 5332 O O . ARG A 1 678 ? 66.379 6.557 60.731 1.00 41.78 678 ARG A O 1
ATOM 5339 N N . ARG A 1 679 ? 67.808 5.211 59.606 1.00 35.44 679 ARG A N 1
ATOM 5340 C CA . ARG A 1 679 ? 69.076 5.029 60.405 1.00 35.44 679 ARG A CA 1
ATOM 5341 C C . ARG A 1 679 ? 69.615 3.583 60.219 1.00 35.44 679 ARG A C 1
ATOM 5343 O O . ARG A 1 679 ? 68.820 2.667 60.301 1.00 35.44 679 ARG A O 1
ATOM 5350 N N . GLY A 1 680 ? 70.901 3.248 60.028 1.00 34.47 680 GLY A N 1
ATOM 5351 C CA . GLY A 1 680 ? 72.162 3.994 59.928 1.00 34.47 680 GLY A CA 1
ATOM 5352 C C . GLY A 1 680 ? 73.413 3.065 59.927 1.00 34.47 680 GLY A C 1
ATOM 5353 O O . GLY A 1 680 ? 73.370 1.979 60.486 1.00 34.47 680 GLY A O 1
ATOM 5354 N N . GLN A 1 681 ? 74.513 3.568 59.336 1.00 34.44 681 GLN A N 1
ATOM 5355 C CA . GLN A 1 681 ? 75.958 3.352 59.625 1.00 34.44 681 GLN A CA 1
ATOM 5356 C C . GLN A 1 681 ? 76.672 1.987 59.443 1.00 34.44 681 GLN A C 1
ATOM 5358 O O . GLN A 1 681 ? 76.649 1.146 60.330 1.00 34.44 681 GLN A O 1
ATOM 5363 N N . GLN A 1 682 ? 77.525 1.910 58.404 1.00 31.42 682 GLN A N 1
ATOM 5364 C CA . GLN A 1 682 ? 78.906 1.358 58.401 1.00 31.42 682 GLN A CA 1
ATOM 5365 C C . GLN A 1 682 ? 79.516 1.660 57.010 1.00 31.42 682 GLN A C 1
ATOM 5367 O O . GLN A 1 682 ? 79.125 1.052 56.027 1.00 31.42 682 GLN A O 1
ATOM 5372 N N . TYR A 1 683 ? 80.331 2.701 56.805 1.00 33.59 683 TYR A N 1
ATOM 5373 C CA . TYR A 1 683 ? 81.781 2.655 57.025 1.00 33.59 683 TYR A CA 1
ATOM 5374 C C . TYR A 1 683 ? 82.385 4.082 57.013 1.00 33.59 683 TYR A C 1
ATOM 5376 O O . TYR A 1 683 ? 82.158 4.836 56.076 1.00 33.59 683 TYR A O 1
ATOM 5384 N N . TYR A 1 684 ? 83.137 4.407 58.074 1.00 33.38 684 TYR A N 1
ATOM 5385 C CA . TYR A 1 684 ? 84.327 5.282 58.170 1.00 33.38 684 TYR A CA 1
ATOM 5386 C C . TYR A 1 684 ? 84.394 6.605 57.367 1.00 33.38 684 TYR A C 1
ATOM 5388 O O . TYR A 1 684 ? 84.377 6.628 56.148 1.00 33.38 684 TYR A O 1
ATOM 5396 N N . ARG A 1 685 ? 84.507 7.786 57.991 1.00 30.78 685 ARG A N 1
ATOM 5397 C CA . ARG A 1 685 ? 85.642 8.288 58.805 1.00 30.78 685 ARG A CA 1
ATOM 5398 C C . ARG A 1 685 ? 86.985 8.288 58.041 1.00 30.78 685 ARG A C 1
ATOM 5400 O O . ARG A 1 685 ? 87.670 7.282 58.011 1.00 30.78 685 ARG A O 1
ATOM 5407 N N . GLN A 1 686 ? 87.366 9.487 57.581 1.00 35.97 686 GLN A N 1
ATOM 5408 C CA . GLN A 1 686 ? 88.709 10.088 57.694 1.00 35.97 686 GLN A CA 1
ATOM 5409 C C . GLN A 1 686 ? 89.890 9.414 56.957 1.00 35.97 686 GLN A C 1
ATOM 5411 O O . GLN A 1 686 ? 90.374 8.378 57.392 1.00 35.97 686 GLN A O 1
ATOM 5416 N N . SER A 1 687 ? 90.434 10.103 55.940 1.00 32.12 687 SER A N 1
ATOM 5417 C CA . SER A 1 687 ? 91.866 10.447 55.713 1.00 32.12 687 SER A CA 1
ATOM 5418 C C . SER A 1 687 ? 92.257 10.490 54.220 1.00 32.12 687 SER A C 1
ATOM 5420 O O . SER A 1 687 ? 91.882 9.629 53.435 1.00 32.12 687 SER A O 1
ATOM 5422 N N . GLN A 1 688 ? 92.985 11.550 53.839 1.00 35.00 688 GLN A N 1
ATOM 5423 C CA . GLN A 1 688 ? 93.696 11.734 52.557 1.00 35.00 688 GLN A CA 1
ATOM 5424 C C . GLN A 1 688 ? 94.680 10.572 52.270 1.00 35.00 688 GLN A C 1
ATOM 5426 O O . GLN A 1 688 ? 95.110 9.917 53.221 1.00 35.00 688 GLN A O 1
ATOM 5431 N N . PRO A 1 689 ? 95.117 10.356 51.007 1.00 40.59 689 PRO A N 1
ATOM 5432 C CA . PRO A 1 689 ? 96.342 11.015 50.522 1.00 40.59 689 PRO A CA 1
ATOM 5433 C C . PRO A 1 689 ? 96.348 11.473 49.044 1.00 40.59 689 PRO A C 1
ATOM 5435 O O . PRO A 1 689 ? 95.684 10.933 48.169 1.00 40.59 689 PRO A O 1
ATOM 5438 N N . SER A 1 690 ? 97.179 12.500 48.843 1.00 32.91 690 SER A N 1
ATOM 5439 C CA . SER A 1 690 ? 97.830 13.050 47.643 1.00 32.91 690 SER A CA 1
ATOM 5440 C C . SER A 1 690 ? 97.948 12.171 46.387 1.00 32.91 690 SER A C 1
ATOM 5442 O O . SER A 1 690 ? 98.387 11.027 46.464 1.00 32.91 690 SER A O 1
ATOM 5444 N N . THR A 1 691 ? 97.691 12.776 45.219 1.00 33.91 691 THR A N 1
ATOM 5445 C CA . THR A 1 691 ? 98.596 12.959 44.046 1.00 33.91 691 THR A CA 1
ATOM 5446 C C . THR A 1 691 ? 97.735 13.224 42.797 1.00 33.91 691 THR A C 1
ATOM 5448 O O . THR A 1 691 ? 96.630 12.718 42.703 1.00 33.91 691 THR A O 1
ATOM 5451 N N . ALA A 1 692 ? 98.120 13.942 41.749 1.00 33.88 692 ALA A N 1
ATOM 5452 C CA . ALA A 1 692 ? 99.014 15.066 41.519 1.00 33.88 692 ALA A CA 1
ATOM 5453 C C . ALA A 1 692 ? 98.694 15.565 40.088 1.00 33.88 692 ALA A C 1
ATOM 5455 O O . ALA A 1 692 ? 98.389 14.756 39.218 1.00 33.88 692 ALA A O 1
ATOM 5456 N N . ARG A 1 693 ? 98.897 16.869 39.862 1.00 31.03 693 ARG A N 1
ATOM 5457 C CA . ARG A 1 693 ? 99.140 17.556 38.574 1.00 31.03 693 ARG A CA 1
ATOM 5458 C C . ARG A 1 693 ? 97.977 17.785 37.595 1.00 31.03 693 ARG A C 1
ATOM 5460 O O . ARG A 1 693 ? 97.608 16.947 36.786 1.00 31.03 693 ARG A O 1
ATOM 5467 N N . GLU A 1 694 ? 97.565 19.048 37.596 1.00 34.31 694 GLU A N 1
ATOM 5468 C CA . GLU A 1 694 ? 97.169 19.854 36.432 1.00 34.31 694 GLU A CA 1
ATOM 5469 C C . GLU A 1 694 ? 98.327 19.982 35.403 1.00 34.31 694 GLU A C 1
ATOM 5471 O O . GLU A 1 694 ? 99.488 19.799 35.798 1.00 34.31 694 GLU A O 1
ATOM 5476 N N . PRO A 1 695 ? 98.068 20.312 34.112 1.00 46.53 695 PRO A N 1
ATOM 5477 C CA . PRO A 1 695 ? 97.697 21.690 33.742 1.00 46.53 695 PRO A CA 1
ATOM 5478 C C . PRO A 1 695 ? 96.695 21.875 32.570 1.00 46.53 695 PRO A C 1
ATOM 5480 O O . PRO A 1 695 ? 96.793 21.239 31.531 1.00 46.53 695 PRO A O 1
ATOM 5483 N N . ASN A 1 696 ? 95.787 22.844 32.757 1.00 34.91 696 ASN A N 1
ATOM 5484 C CA . ASN A 1 696 ? 95.584 24.067 31.951 1.00 34.91 696 ASN A CA 1
ATOM 5485 C C . ASN A 1 696 ? 95.347 23.976 30.411 1.00 34.91 696 ASN A C 1
ATOM 5487 O O . ASN A 1 696 ? 96.233 23.557 29.675 1.00 34.91 696 ASN A O 1
ATOM 5491 N N . VAL A 1 697 ? 94.219 24.538 29.920 1.00 33.94 697 VAL A N 1
ATOM 5492 C CA . VAL A 1 697 ? 94.133 25.737 29.025 1.00 33.94 697 VAL A CA 1
ATOM 5493 C C . VAL A 1 697 ? 92.821 25.815 28.187 1.00 33.94 697 VAL A C 1
ATOM 5495 O O . VAL A 1 697 ? 92.562 24.997 27.316 1.00 33.94 697 VAL A O 1
ATOM 5498 N N . LYS A 1 698 ? 92.059 26.895 28.457 1.00 31.81 698 LYS A N 1
ATOM 5499 C CA . LYS A 1 698 ? 91.275 27.848 27.611 1.00 31.81 698 LYS A CA 1
ATOM 5500 C C . LYS A 1 698 ? 90.282 27.427 26.490 1.00 31.81 698 LYS A C 1
ATOM 5502 O O . LYS A 1 698 ? 90.675 27.033 25.406 1.00 31.81 698 LYS A O 1
ATOM 5507 N N . MET A 1 699 ? 89.025 27.852 26.720 1.00 31.41 699 MET A N 1
ATOM 5508 C CA . MET A 1 699 ? 88.284 28.965 26.061 1.00 31.41 699 MET A CA 1
ATOM 5509 C C . MET A 1 699 ? 87.671 28.815 24.641 1.00 31.41 699 MET A C 1
ATOM 5511 O O . MET A 1 699 ? 88.368 28.857 23.640 1.00 31.41 699 MET A O 1
ATOM 5515 N N . SER A 1 700 ? 86.331 28.934 24.632 1.00 30.56 700 SER A N 1
ATOM 5516 C CA . SER A 1 700 ? 85.470 29.736 23.729 1.00 30.56 700 SER A CA 1
ATOM 5517 C C . SER A 1 700 ? 84.941 29.191 22.386 1.00 30.56 700 SER A C 1
ATOM 5519 O O . SER A 1 700 ? 85.673 28.741 21.516 1.00 30.56 700 SER A O 1
ATOM 5521 N N . SER A 1 701 ? 83.643 29.504 22.227 1.00 30.47 701 SER A N 1
ATOM 5522 C CA . SER A 1 701 ? 82.876 29.938 21.041 1.00 30.47 701 SER A CA 1
ATOM 5523 C C . SER A 1 701 ? 82.329 28.922 20.029 1.00 30.47 701 SER A C 1
ATOM 5525 O O . SER A 1 701 ? 83.038 28.386 19.189 1.00 30.47 701 SER A O 1
ATOM 5527 N N . SER A 1 702 ? 80.994 28.822 20.092 1.00 29.45 702 SER A N 1
ATOM 5528 C CA . SER A 1 702 ? 79.949 28.757 19.046 1.00 29.45 702 SER A CA 1
ATOM 5529 C C . SER A 1 702 ? 80.261 29.551 17.747 1.00 29.45 702 SER A C 1
ATOM 5531 O O . SER A 1 702 ? 81.273 30.249 17.731 1.00 29.45 702 SER A O 1
ATOM 5533 N N . PRO A 1 703 ? 79.363 29.646 16.728 1.00 51.69 703 PRO A N 1
ATOM 5534 C CA . PRO A 1 703 ? 77.995 29.098 16.587 1.00 51.69 703 PRO A CA 1
ATOM 5535 C C . PRO A 1 703 ? 77.673 28.534 15.170 1.00 51.69 703 PRO A C 1
ATOM 5537 O O . PRO A 1 703 ? 78.496 28.596 14.268 1.00 51.69 703 PRO A O 1
ATOM 5540 N N . ILE A 1 704 ? 76.437 28.054 14.957 1.00 33.25 704 ILE A N 1
ATOM 5541 C CA . ILE A 1 704 ? 75.475 28.501 13.912 1.00 33.25 704 ILE A CA 1
ATOM 5542 C C . ILE A 1 704 ? 74.455 27.399 13.544 1.00 33.25 704 ILE A C 1
ATOM 5544 O O . ILE A 1 704 ? 74.769 26.322 13.056 1.00 33.25 704 ILE A O 1
ATOM 5548 N N . ARG A 1 705 ? 73.213 27.791 13.836 1.00 32.56 705 ARG A N 1
ATOM 5549 C CA . ARG A 1 705 ? 71.865 27.523 13.310 1.00 32.56 705 ARG A CA 1
ATOM 5550 C C . ARG A 1 705 ? 71.693 27.009 11.864 1.00 32.56 705 ARG A C 1
ATOM 5552 O O . ARG A 1 705 ? 72.395 27.434 10.959 1.00 32.56 705 ARG A O 1
ATOM 5559 N N . GLY A 1 706 ? 70.585 26.289 11.677 1.00 29.17 706 GLY A N 1
ATOM 5560 C CA . GLY A 1 706 ? 69.860 26.057 10.416 1.00 29.17 706 GLY A CA 1
ATOM 5561 C C . GLY A 1 706 ? 69.345 24.616 10.373 1.00 29.17 706 GLY A C 1
ATOM 5562 O O . GLY A 1 706 ? 70.080 23.718 10.750 1.00 29.17 706 GLY A O 1
ATOM 5563 N N . GLU A 1 707 ? 68.133 24.264 9.968 1.00 33.12 707 GLU A N 1
ATOM 5564 C CA . GLU A 1 707 ? 66.867 24.944 9.697 1.00 33.12 707 GLU A CA 1
ATOM 5565 C C . GLU A 1 707 ? 65.844 23.802 9.486 1.00 33.12 707 GLU A C 1
ATOM 5567 O O . GLU A 1 707 ? 66.223 22.642 9.316 1.00 33.12 707 GLU A O 1
ATOM 5572 N N . GLN A 1 708 ? 64.554 24.112 9.564 1.00 38.12 708 GLN A N 1
ATOM 5573 C CA . GLN A 1 708 ? 63.439 23.163 9.483 1.00 38.12 708 GLN A CA 1
ATOM 5574 C C . GLN A 1 708 ? 63.196 22.640 8.059 1.00 38.12 708 GLN A C 1
ATOM 5576 O O . GLN A 1 708 ? 63.396 23.385 7.106 1.00 38.12 708 GLN A O 1
ATOM 5581 N N . CYS A 1 709 ? 62.633 21.430 7.939 1.00 28.84 709 CYS A N 1
ATOM 5582 C CA . CYS A 1 709 ? 61.481 21.133 7.071 1.00 28.84 709 CYS A CA 1
ATOM 5583 C C . CYS A 1 709 ? 60.968 19.697 7.283 1.00 28.84 709 CYS A C 1
ATOM 5585 O O . CYS A 1 709 ? 61.688 18.743 6.989 1.00 28.84 709 CYS A O 1
ATOM 5587 N N . LEU A 1 710 ? 59.710 19.627 7.740 1.00 35.31 710 LEU A N 1
ATOM 5588 C CA . LEU A 1 710 ? 58.586 18.730 7.403 1.00 35.31 710 LEU A CA 1
ATOM 5589 C C . LEU A 1 710 ? 57.795 18.305 8.640 1.00 35.31 710 LEU A C 1
ATOM 5591 O O . LEU A 1 710 ? 58.372 17.634 9.524 1.00 35.31 710 LEU A O 1
#

Organism: Alligator mississippiensis (NCBI:txid8496)

Nearest PDB structures (foldseek):
  8k0m-assembly1_A  TM=5.043E-01  e=8.362E-58  Homo sapiens
  8k17-assembly1_A  TM=5.032E-01  e=7.237E-57  Homo sapiens
  8k0f-assembly1_A  TM=5.061E-01  e=2.821E-56  Homo sapiens
  8kc9-assembly1_A  TM=4.957E-01  e=5.401E-54  Homo sapiens
  8k0i-assembly1_a  TM=9.342E-01  e=3.134E-21  Homo sapiens

Solvent-accessible surface area (backbone atoms only — not comparable to full-atom values): 39899 Å² total; per-residue (Å²): 131,58,76,65,57,55,48,43,52,50,25,52,51,27,36,50,52,9,54,48,27,47,74,70,71,36,28,69,60,13,41,56,26,35,54,51,16,55,58,41,44,56,54,43,49,54,51,50,40,58,63,32,75,55,80,80,79,62,92,88,54,68,83,89,72,74,80,68,53,75,68,53,51,51,49,53,41,55,48,52,31,51,52,44,43,58,44,38,62,52,60,64,32,42,53,97,92,51,97,65,52,51,78,61,52,72,53,48,51,27,60,54,42,16,53,25,27,44,75,65,70,38,40,71,59,14,38,22,24,36,49,38,34,34,71,54,47,73,81,43,65,68,52,55,50,49,40,54,50,40,29,65,75,67,30,61,84,71,43,65,80,62,56,45,54,64,72,55,56,52,50,50,54,51,52,52,56,54,47,35,53,45,41,48,40,26,70,74,73,65,50,86,73,82,80,86,64,88,56,67,61,73,83,56,46,50,68,70,52,50,52,49,51,48,52,51,50,52,49,51,50,49,50,50,49,50,48,51,52,47,50,51,50,48,48,52,50,46,52,52,49,44,58,51,42,65,67,47,69,80,61,84,56,71,76,41,70,80,90,52,88,74,46,44,79,77,37,46,20,78,78,40,63,50,65,64,38,38,32,33,36,46,75,45,53,76,65,56,24,53,45,51,53,50,48,42,77,74,64,38,37,59,8,51,97,49,92,56,40,36,42,79,79,34,90,36,35,40,35,30,21,40,39,58,36,59,39,40,51,36,14,76,69,66,75,41,62,49,66,48,27,50,49,54,50,52,51,55,53,52,51,51,54,48,50,37,31,28,54,57,52,94,60,71,74,28,51,43,45,57,39,40,37,38,41,34,35,39,78,96,50,47,80,93,68,83,67,46,47,38,69,68,43,32,63,16,22,47,67,37,39,89,77,61,42,63,46,72,45,86,93,36,46,58,67,37,47,32,35,36,40,36,21,41,41,54,82,48,39,67,48,35,34,35,33,25,43,56,59,66,70,53,73,48,32,78,47,78,56,29,55,16,29,31,42,39,32,43,16,43,76,75,45,21,30,33,24,40,37,46,63,36,52,57,51,36,33,37,43,36,35,21,14,75,50,73,91,57,41,30,67,56,53,58,55,31,54,53,48,48,47,68,76,70,61,87,84,85,74,94,70,81,87,78,84,78,83,87,76,86,80,86,84,89,82,92,78,90,81,79,81,86,75,81,87,81,70,69,53,78,48,94,87,49,74,50,72,81,69,89,80,81,96,76,86,89,88,76,89,78,57,69,68,61,54,50,34,46,52,34,44,53,50,15,50,53,32,35,54,52,13,51,56,36,29,53,46,20,36,91,91,36,82,57,63,69,91,36,69,67,59,24,44,52,35,18,28,52,12,10,52,29,19,32,52,15,13,50,32,32,36,52,29,42,53,53,51,49,53,48,40,54,49,51,52,71,35,93,85,53,56,86,94,72,57,61,77,89,55,72,66,49,60,52,38,49,54,50,15,52,52,35,30,53,55,10,50,57,38,48,69,61,68,78,83,84,88,86,86,83,91,90,80,83,82,89,82,88,83,91,87,82,82,85,82,91,88,86,87,88,82,86,90,86,89,85,79,89,92,135

Radius of gyration: 43.22 Å; Cα contacts (8 Å, |Δi|>4): 955; chains: 1; bounding box: 144×81×104 Å

Secondary structure (DSSP, 8-state):
--HHHHHHHHHHHHHHHHHHHHHTT-HHHHHHHHHHHHHHHHHHHHHHHHHTTSPPP-TTS-TTT----HHHHHHHHHHHHHHHHHHHHHHHH--TT-SSPPTTHHHHHHHHHHHHHHHTT-HHHHHHHHHHHTTT-TT-HHHHHHHHHHHHHH-HHHHTT----HHHHHHHHHHHHHHHHHHHHHHHH--------TT--GGGS-HHHHHHHHHHHHHHHHHHHHHHHHHHHHHHHHHHHHHHHHHHTT---------STT-EEEEETTTTTSSSEEEEE-SS-HHHHHHHHHHHHHHPEETTTTTT-SSSS-TTEEEEEEEHHHHHHHHHTTSS-HHHHHHHHHHHHHHHHHHHHHTT-SSPPEEEEEEEEEEEE-GGG-TT--S-SEEEE-SSSEEETTTTEEE--TTS-TT--EEEEEE----SEE--EEEE-TTS-SEEEEE---TT-EEEEESSTT--EEE--EEESEEEEEEEEEES-GGG--HHHHHHHHHHHHHH-------PPPPPPP-PPPP-----PPP-PPPPPEEE-SS-EEE--SS-------PPPHHHHHHHHHHHHHHHHHHHHHHHHHHHSTT--TTTT-HHHHHHHHHHHHHHHHHHHHHHHHHHHHHHHHHHHHHT-TTS-GGG-----HHHHHHHHHHHHHHHHHHHHHT-PPP-------S---------------------------

Sequence (710 aa):
MGSHDLLSLGLRTKFRLGVRFYTEEQPAAAILHLEKALEEYFVADAECRALCEGPYDYEGYNYLEYSADLFQAMTDHYMQVLSCKQGCVTELASEDGQEKPIEDFLPSHFNYLQFAYYNSGNYEKAIECAKTYLLFFPNDEVMNQNVAYYTAVLGENLAAPIQPRENIRVYRQRSLLEKELLFFSYDVFGIPFVDPDTWTPEEVIPKRLREKQKVERETAARISEEIGNLMKEIETLVEEKTKESVDMNKLIREGGPLLYDGVSITMNSRMLNGSQRVVVDGVISDEECRELQRLTNAAASAGDGYRGKTSPHTPSETFYGVTVYKALRLGQEHKVPVQSAWLYYNVTEKVRRLMESYFRLDTPLYFSYSHLVCRTAIEDKQEDRTDNSHDVHVDNCILNAEAMVCVKEPPAYTFRDYSAILYLNGDFEGGTFYFTEMDAKTETAEVQPQCGRAVGFSSGSENPHGVKAVTKGQRCAIALWFTLDPRHSERERVQADELVKMLFSAEEVDLPPEKVPEVEPATTTDAPRQPIRAPRQSSLGQLRTVLASTGGVGKCGAKQAFHIQTSRALMVVAILLGFLGIIVSVAGMKCTKVGDENPVAKSRIAIAGGILFILSGLCTLTAVSWYATQVTREFFHPSTPVNARYEFGSALFVGWAAASVTMLGGSFLCCSCPAEERRGQQYYRQSQPSTAREPNVKMSSSPIRGEQCL

InterPro domains:
  IPR004031 PMP-22/EMP/MP20/Claudin [PF00822] (551-668)
  IPR005123 Oxoglutarate/iron-dependent dioxygenase domain [PS51471] (370-484)
  IPR006620 Prolyl 4-hydroxylase, alpha subunit [SM00702] (275-483)
  IPR011990 Tetratricopeptide-like helical domain superfamily [G3DSA:1.25.40.10] (9-159)
  IPR039575 Prolyl 3-hydroxylase [PTHR14049] (92-518)
  IPR044862 Prolyl 4-hydroxylase alpha subunit, Fe(2+) 2OG dioxygenase domain [PF13640] (390-482)
  IPR056585 Leprecan-like alpha-helical domain [PF23557] (12-154)

pLDDT: mean 80.13, std 20.96, range [23.5, 98.25]

Foldseek 3Di:
DDPLVVLLVLLVVLQVQLVVCLVVVNLVSNLVSLVVSLVSLVVSLVVQLVVLLDDDDPVPDDPVPDDDDPVRNVLSSLLSSLLSSQCSVQVSQDDDPDPGGDAPVNLVSLVSNLVSCVSVVNLLRNLQSLLLSCVLVVPPPVSVVSNVVSCVVVDVVSNVVRHHDVVSVVVVVVNLVSLLSNLVCCVPVVPDHDRRHPRHDPVSHDPVVVVVVVVVVVVVVVVVVVVVVVVVVVVVVVVVVVVVVVVVVVDQDFAFDAPDPQKDWPDDQVNLQFPFKTKIFRLDDLVLLVLLVVLQVQQWQWCVVNPNPQQRAHPFKGKTKDFLLSSCVCCVVVSGPNVNSVSLVVSLVSVQVRSCRRSVDPFGWFFLGKMKMKMAGDQVRQPPDDDFSWAWDFQQFGQDLVVLDTHRDPPHNNQFFKKKKAWSAQPFPFFWKFWAQSNSPHTRHIDRGHHRMMMMGTRDNRTTIGTGDGRHGMTIIMITTIGSDPVSHDPSVVVSVVSCCVPPDDDDDDDPDDDDDDDDDDDDDDDDDDDDDDAWDWDDDLVDTDGDDDDDDDDDDDDDDPLSVVLNVLLVQLVVLLVVLVVQLQLLDPPDPRPVVDNQVSLVSLLSSLVSLLSSLVSLCCSLVVVVVVLVCLQPDPPNDPSRRDDDDPVSVVSNVSSVVSNVVSVVSNVPDDDDDDDDDDDDDDDDDDDDDDDDDDDDDDDDDDDDDD

Mean predicted aligned error: 21.76 Å